Protein AF-A0A4Q9DXD7-F1 (afdb_monomer)

Organism: NCBI:txid2527873

InterPro domains:
  IPR007709 N-formylglutamate amidohydrolase [PF05013] (245-335)

pLDDT: mean 72.07, std 28.6, range [28.61, 98.94]

Foldseek 3Di:
DVLLVVVLVVVVVVVVPDPDDDDDDDDDDDDDDDDDDDDDDDDDDDDDDDDDDDDDDDDDDDDDDDDDDDDDDDDDDDDDDDDDDDDDDDDDDDDDDPPPDDDDDDPDPPPDDDDDDDDDDDDDDDDDDDDDPPPDPPPDDDDDDPSLVSLQVLLCVQLVQCPPPVSQGDPVDPDQKDKDAFQFLEEEEQQFSGWEADPNDTDGGQDSSRSLQVLLCVSARHIYMYTGGYDNHRQAAALDDDRLVVVLVCCVVNVHAEYEYEGEDELPDPAQKEKAQLQVQQADPPLVVLLQVLLVVLVRPRYHYPPPCNSNHSSGSSNCCCPPVVHRYIYIHGYPCQRNSVNPSSSVSSRSRSVSSSSNVVRVVVVVVVVPDPPPPPDDPDDDDDDDDDDDDDDDDDDDD

Sequence (401 aa):
MCSLKRELGQESEAAVGGVMAEPAVRMQSAEPVESIEMTEQGSEPSSGGDTKERKAEPLSRGLSGGSSDEEQRPDGLAPDSADSETEQIAELAEPGDPALEQWEEPADLAEQGIEPAEPGVLMEPAQSAEPVDSIEPPTDPVELTPEQEQLLAWAEALEAPFALNDYNGNMLGRTVYAYQPGSCPILVSCPHTVNHWREERVKEMDEYTGALGLMLKSLTDCHLMYTTKLYDEDPNFVLGGVYKTELAKLAQKHGIRLVIDLHGASSAREFDIDLGTQYGKTLREPAAAILLEQLHNGGLPDVRWNDTFAAAGAGTVTAYTAKHLNIQCVQVEINGKYRSPRTDIGSFAKLIDGLAGAIERIKEEVTLHELHKPRIVRGQRGASACYRRRNTYFRTRRQRG

Mean predicted aligned error: 18.17 Å

Structure (mmCIF, N/CA/C/O backbone):
data_AF-A0A4Q9DXD7-F1
#
_entry.id   AF-A0A4Q9DXD7-F1
#
loop_
_atom_site.group_PDB
_atom_site.id
_atom_site.type_symbol
_atom_site.label_atom_id
_atom_site.label_alt_id
_atom_site.label_comp_id
_atom_site.label_asym_id
_atom_site.label_entity_id
_atom_site.label_seq_id
_atom_site.pdbx_PDB_ins_code
_atom_site.Cartn_x
_atom_site.Cartn_y
_atom_site.Cartn_z
_atom_site.occupancy
_atom_site.B_iso_or_equiv
_atom_site.auth_seq_id
_atom_site.auth_comp_id
_atom_site.auth_asym_id
_atom_site.auth_atom_id
_atom_site.pdbx_PDB_model_num
ATOM 1 N N . MET A 1 1 ? 9.099 10.816 11.062 1.00 47.16 1 MET A N 1
ATOM 2 C CA . MET A 1 1 ? 10.509 10.875 11.542 1.00 47.16 1 MET A CA 1
ATOM 3 C C . MET A 1 1 ? 10.814 10.254 12.917 1.00 47.16 1 MET A C 1
ATOM 5 O O . MET A 1 1 ? 11.809 9.548 13.001 1.00 47.16 1 MET A O 1
ATOM 9 N N . CYS A 1 2 ? 10.079 10.510 14.013 1.00 43.47 2 CYS A N 1
ATOM 10 C CA . CYS A 1 2 ? 10.482 10.001 15.348 1.00 43.47 2 CYS A CA 1
ATOM 11 C C . CYS A 1 2 ? 10.422 8.458 15.458 1.00 43.47 2 CYS A C 1
ATOM 13 O O . CYS A 1 2 ? 11.312 7.852 16.049 1.00 43.47 2 CYS A O 1
ATOM 15 N N . SER A 1 3 ? 9.424 7.824 14.826 1.00 48.66 3 SER A N 1
ATOM 16 C CA . SER A 1 3 ? 9.292 6.357 14.763 1.00 48.66 3 SER A CA 1
ATOM 17 C C . SER A 1 3 ? 10.314 5.711 13.820 1.00 48.66 3 SER A C 1
ATOM 19 O O . SER A 1 3 ? 10.966 4.751 14.213 1.00 48.66 3 SER A O 1
ATOM 21 N N . LEU A 1 4 ? 10.553 6.302 12.640 1.00 54.44 4 LEU A N 1
ATOM 22 C CA . LEU A 1 4 ? 11.626 5.879 11.725 1.00 54.44 4 LEU A CA 1
ATOM 23 C C . LEU A 1 4 ? 13.013 5.932 12.384 1.00 54.44 4 LEU A C 1
ATOM 25 O O . LEU A 1 4 ? 13.795 5.005 12.233 1.00 54.44 4 LEU A O 1
ATOM 29 N N . LYS A 1 5 ? 13.305 6.972 13.179 1.00 53.62 5 LYS A N 1
ATOM 30 C CA . LYS A 1 5 ? 14.574 7.074 13.922 1.00 53.62 5 LYS A CA 1
ATOM 31 C C . LYS A 1 5 ? 14.754 5.970 14.967 1.00 53.62 5 LYS A C 1
ATOM 33 O O . LYS A 1 5 ? 15.888 5.611 15.265 1.00 53.62 5 LYS A O 1
ATOM 38 N N . ARG A 1 6 ? 13.662 5.453 15.545 1.00 57.88 6 ARG A N 1
ATOM 39 C CA . ARG A 1 6 ? 13.720 4.368 16.535 1.00 57.88 6 ARG A CA 1
ATOM 40 C C . ARG A 1 6 ? 14.044 3.027 15.871 1.00 57.88 6 ARG A C 1
ATOM 42 O O . ARG A 1 6 ? 14.935 2.346 16.359 1.00 57.88 6 ARG A O 1
ATOM 49 N N . GLU A 1 7 ? 13.378 2.700 14.766 1.00 64.00 7 GLU A N 1
ATOM 50 C CA . GLU A 1 7 ? 13.611 1.456 14.008 1.00 64.00 7 GLU A CA 1
ATOM 51 C C . GLU A 1 7 ? 14.994 1.435 13.341 1.00 64.00 7 GLU A C 1
ATOM 53 O O . GLU A 1 7 ? 15.768 0.507 13.566 1.00 64.00 7 GLU A O 1
ATOM 58 N N . LEU A 1 8 ? 15.379 2.511 12.637 1.00 55.38 8 LEU A N 1
ATOM 59 C CA . LEU A 1 8 ? 16.722 2.621 12.044 1.00 55.38 8 LEU A CA 1
ATOM 60 C C . LEU A 1 8 ? 17.834 2.535 13.110 1.00 55.38 8 LEU A C 1
ATOM 62 O O . LEU A 1 8 ? 18.906 1.985 12.865 1.00 55.38 8 LEU A O 1
ATOM 66 N N . GLY A 1 9 ? 17.562 3.024 14.326 1.00 47.28 9 GLY A N 1
ATOM 67 C CA . GLY A 1 9 ? 18.461 2.881 15.470 1.00 47.28 9 GLY A CA 1
ATOM 68 C C . GLY A 1 9 ? 18.582 1.440 15.984 1.00 47.28 9 GLY A C 1
ATOM 69 O O . GLY A 1 9 ? 19.687 1.009 16.305 1.00 47.28 9 GLY A O 1
ATOM 70 N N . GLN A 1 10 ? 17.481 0.682 16.036 1.00 51.75 10 GLN A N 1
ATOM 71 C CA . GLN A 1 10 ? 17.462 -0.700 16.536 1.00 51.75 10 GLN A CA 1
ATOM 72 C C . GLN A 1 10 ? 18.125 -1.695 15.571 1.00 51.75 10 GLN A C 1
ATOM 74 O O . GLN A 1 10 ? 18.835 -2.595 16.024 1.00 51.75 10 GLN A O 1
ATOM 79 N N . GLU A 1 11 ? 17.983 -1.511 14.255 1.00 50.72 11 GLU A N 1
ATOM 80 C CA . GLU A 1 11 ? 18.659 -2.373 13.272 1.00 50.72 11 GLU A CA 1
ATOM 81 C C . GLU A 1 11 ? 20.176 -2.121 13.210 1.00 50.72 11 GLU A C 1
ATOM 83 O O . GLU A 1 11 ? 20.952 -3.056 12.998 1.00 50.72 11 GLU A O 1
ATOM 88 N N . SER A 1 12 ? 20.630 -0.893 13.502 1.00 44.00 12 SER A N 1
ATOM 89 C CA . SER A 1 12 ? 22.065 -0.575 13.578 1.00 44.00 12 SER A CA 1
ATOM 90 C C . SER A 1 12 ? 22.791 -1.308 14.718 1.00 44.00 12 SER A C 1
ATOM 92 O O . SER A 1 12 ? 23.965 -1.647 14.579 1.00 44.00 12 SER A O 1
ATOM 94 N N . GLU A 1 13 ? 22.093 -1.629 15.815 1.00 38.62 13 GLU A N 1
ATOM 95 C CA . GLU A 1 13 ? 22.644 -2.448 16.904 1.00 38.62 13 GLU A CA 1
ATOM 96 C C . GLU A 1 13 ? 22.571 -3.951 16.592 1.00 38.62 13 GLU A C 1
ATOM 98 O O . GLU A 1 13 ? 23.478 -4.703 16.960 1.00 38.62 13 GLU A O 1
ATOM 103 N N . ALA A 1 14 ? 21.545 -4.400 15.860 1.00 41.47 14 ALA A N 1
ATOM 104 C CA . ALA A 1 14 ? 21.416 -5.796 15.438 1.00 41.47 14 ALA A CA 1
ATOM 105 C C . ALA A 1 14 ? 22.463 -6.196 14.376 1.00 41.47 14 ALA A C 1
ATOM 107 O O . ALA A 1 14 ? 22.929 -7.337 14.367 1.00 41.47 14 ALA A O 1
ATOM 108 N N . ALA A 1 15 ? 22.900 -5.257 13.529 1.00 37.03 15 ALA A N 1
ATOM 109 C CA . ALA A 1 15 ? 23.874 -5.502 12.462 1.00 37.03 15 ALA A CA 1
ATOM 110 C C . ALA A 1 15 ? 25.344 -5.615 12.933 1.00 37.03 15 ALA A C 1
ATOM 112 O O . ALA A 1 15 ? 26.208 -6.006 12.148 1.00 37.03 15 ALA A O 1
ATOM 113 N N . VAL A 1 16 ? 25.653 -5.329 14.207 1.00 38.25 16 VAL A N 1
ATOM 114 C CA . VAL A 1 16 ? 27.030 -5.385 14.757 1.00 38.25 16 VAL A CA 1
ATOM 115 C C . VAL A 1 16 ? 27.273 -6.637 15.627 1.00 38.25 16 VAL A C 1
ATOM 117 O O . VAL A 1 16 ? 28.400 -6.912 16.039 1.00 38.25 16 VAL A O 1
ATOM 120 N N . GLY A 1 17 ? 26.251 -7.468 15.857 1.00 32.94 17 GLY A N 1
ATOM 121 C CA . GLY A 1 17 ? 26.313 -8.624 16.761 1.00 32.94 17 GLY A CA 1
ATOM 122 C C . GLY A 1 17 ? 25.925 -9.956 16.120 1.00 32.94 17 GLY A C 1
ATOM 123 O O . GLY A 1 17 ? 25.033 -10.627 16.624 1.00 32.94 17 GLY A O 1
ATOM 124 N N . GLY A 1 18 ? 26.572 -10.357 15.021 1.00 29.11 18 GLY A N 1
ATOM 125 C CA . GLY A 1 18 ? 26.197 -11.578 14.293 1.00 29.11 18 GLY A CA 1
ATOM 126 C C . GLY A 1 18 ? 27.345 -12.282 13.574 1.00 29.11 18 GLY A C 1
ATOM 127 O O . GLY A 1 18 ? 27.204 -12.649 12.413 1.00 29.11 18 GLY A O 1
ATOM 128 N N . VAL A 1 19 ? 28.493 -12.473 14.232 1.00 33.47 19 VAL A N 1
ATOM 129 C CA . VAL A 1 19 ? 29.536 -13.377 13.719 1.00 33.47 19 VAL A CA 1
ATOM 130 C C . VAL A 1 19 ? 29.178 -14.816 14.096 1.00 33.47 19 VAL A C 1
ATOM 132 O O . VAL A 1 19 ? 29.188 -15.180 15.268 1.00 33.47 19 VAL A O 1
ATOM 135 N N . MET A 1 20 ? 28.842 -15.593 13.064 1.00 37.09 20 MET A N 1
ATOM 136 C CA . MET A 1 20 ? 28.927 -17.053 12.919 1.00 37.09 20 MET A CA 1
ATOM 137 C C . MET A 1 20 ? 29.364 -17.841 14.169 1.00 37.09 20 MET A C 1
ATOM 139 O O . MET A 1 20 ? 30.548 -17.890 14.504 1.00 37.09 20 MET A O 1
ATOM 143 N N . ALA A 1 21 ? 28.426 -18.565 14.780 1.00 31.75 21 ALA A N 1
ATOM 144 C CA . ALA A 1 21 ? 28.736 -19.734 15.597 1.00 31.75 21 ALA A CA 1
ATOM 145 C C . ALA A 1 21 ? 28.234 -20.984 14.860 1.00 31.75 21 ALA A C 1
ATOM 147 O O . ALA A 1 21 ? 27.031 -21.221 14.763 1.00 31.75 21 ALA A O 1
ATOM 148 N N . GLU A 1 22 ? 29.168 -21.763 14.313 1.00 34.19 22 GLU A N 1
ATOM 149 C CA . GLU A 1 22 ? 28.897 -23.101 13.786 1.00 34.19 22 GLU A CA 1
ATOM 150 C C . GLU A 1 22 ? 28.437 -24.049 14.911 1.00 34.19 22 GLU A C 1
ATOM 152 O O . GLU A 1 22 ? 28.938 -23.961 16.039 1.00 34.19 22 GLU A O 1
ATOM 157 N N . PRO A 1 23 ? 27.524 -25.001 14.646 1.00 35.50 23 PRO A N 1
ATOM 158 C CA . PRO A 1 23 ? 27.158 -25.999 15.636 1.00 35.50 23 PRO A CA 1
ATOM 159 C C . PRO A 1 23 ? 28.229 -27.096 15.713 1.00 35.50 23 PRO A C 1
ATOM 161 O O . PRO A 1 23 ? 28.440 -27.868 14.778 1.00 35.50 23 PRO A O 1
ATOM 164 N N . ALA A 1 24 ? 28.877 -27.197 16.874 1.00 29.75 24 ALA A N 1
ATOM 165 C CA . ALA A 1 24 ? 29.795 -28.275 17.214 1.00 29.75 24 ALA A CA 1
ATOM 166 C C . ALA A 1 24 ? 29.070 -29.636 17.249 1.00 29.75 24 ALA A C 1
ATOM 168 O O . ALA A 1 24 ? 28.271 -29.918 18.146 1.00 29.75 24 ALA A O 1
ATOM 169 N N . VAL A 1 25 ? 29.393 -30.510 16.294 1.00 33.22 25 VAL A N 1
ATOM 170 C CA . VAL A 1 25 ? 29.039 -31.933 16.337 1.00 33.22 25 VAL A CA 1
ATOM 171 C C . VAL A 1 25 ? 30.005 -32.649 17.280 1.00 33.22 25 VAL A C 1
ATOM 173 O O . VAL A 1 25 ? 31.210 -32.730 17.052 1.00 33.22 25 VAL A O 1
ATOM 176 N N . ARG A 1 26 ? 29.453 -33.178 18.371 1.00 30.95 26 ARG A N 1
ATOM 177 C CA . ARG A 1 26 ? 30.149 -33.971 19.386 1.00 30.95 26 ARG A CA 1
ATOM 178 C C . ARG A 1 26 ? 30.385 -35.392 18.864 1.00 30.95 26 ARG A C 1
ATOM 180 O O . ARG A 1 26 ? 29.511 -36.242 18.999 1.00 30.95 26 ARG A O 1
ATOM 187 N N . MET A 1 27 ? 31.561 -35.661 18.298 1.00 31.31 27 MET A N 1
ATOM 188 C CA . MET A 1 27 ? 32.026 -37.030 18.050 1.00 31.31 27 MET A CA 1
ATOM 189 C C . MET A 1 27 ? 32.669 -37.611 19.314 1.00 31.31 27 MET A C 1
ATOM 191 O O . MET A 1 27 ? 33.577 -37.020 19.896 1.00 31.31 27 MET A O 1
ATOM 195 N N . GLN A 1 28 ? 32.169 -38.768 19.749 1.00 35.44 28 GLN A N 1
ATOM 196 C CA . GLN A 1 28 ? 32.816 -39.613 20.747 1.00 35.44 28 GLN A CA 1
ATOM 197 C C . GLN A 1 28 ? 33.809 -40.548 20.048 1.00 35.44 28 GLN A C 1
ATOM 199 O O . GLN A 1 28 ? 33.502 -41.157 19.028 1.00 35.44 28 GLN A O 1
ATOM 204 N N . SER A 1 29 ? 35.003 -40.620 20.624 1.00 32.88 29 SER A N 1
ATOM 205 C CA . SER A 1 29 ? 36.150 -41.437 20.243 1.00 32.88 29 SER A CA 1
ATOM 206 C C . SER A 1 29 ? 35.933 -42.933 20.495 1.00 32.88 29 SER A C 1
ATOM 208 O O . SER A 1 29 ? 35.519 -43.312 21.592 1.00 32.88 29 SER A O 1
ATOM 210 N N . ALA A 1 30 ? 36.342 -43.771 19.541 1.00 33.03 30 ALA A N 1
ATOM 211 C CA . ALA A 1 30 ? 36.734 -45.159 19.774 1.00 33.03 30 ALA A CA 1
ATOM 212 C C . ALA A 1 30 ? 38.019 -45.461 18.978 1.00 33.03 30 ALA A C 1
ATOM 214 O O . ALA A 1 30 ? 38.185 -44.999 17.852 1.00 33.03 30 ALA A O 1
ATOM 215 N N . GLU A 1 31 ? 38.933 -46.164 19.642 1.00 39.12 31 GLU A N 1
ATOM 216 C CA . GLU A 1 31 ? 40.333 -46.441 19.294 1.00 39.12 31 GLU A CA 1
ATOM 217 C C . GLU A 1 31 ? 40.544 -47.486 18.168 1.00 39.12 31 GLU A C 1
ATOM 219 O O . GLU A 1 31 ? 39.576 -48.114 17.732 1.00 39.12 31 GLU A O 1
ATOM 224 N N . PRO A 1 32 ? 41.789 -47.654 17.654 1.00 40.72 32 PRO A N 1
ATOM 225 C CA . PRO A 1 32 ? 42.062 -48.229 16.339 1.00 40.72 32 PRO A CA 1
ATOM 226 C C . PRO A 1 32 ? 42.308 -49.744 16.370 1.00 40.72 32 PRO A C 1
ATOM 228 O O . PRO A 1 32 ? 42.770 -50.296 17.368 1.00 40.72 32 PRO A O 1
ATOM 231 N N . VAL A 1 33 ? 42.074 -50.405 15.231 1.00 35.53 33 VAL A N 1
ATOM 232 C CA . VAL A 1 33 ? 42.529 -51.780 14.968 1.00 35.53 33 VAL A CA 1
ATOM 233 C C . VAL A 1 33 ? 43.240 -51.836 13.615 1.00 35.53 33 VAL A C 1
ATOM 235 O O . VAL A 1 33 ? 42.882 -51.140 12.667 1.00 35.53 33 VAL A O 1
ATOM 238 N N . GLU A 1 34 ? 44.292 -52.642 13.613 1.00 33.09 34 GLU A N 1
ATOM 239 C CA . GLU A 1 34 ? 45.406 -52.768 12.682 1.00 33.09 34 GLU A CA 1
ATOM 240 C C . GLU A 1 34 ? 45.084 -53.142 11.222 1.00 33.09 34 GLU A C 1
ATOM 242 O O . GLU A 1 34 ? 44.157 -53.880 10.897 1.00 33.09 34 GLU A O 1
ATOM 247 N N . SER A 1 35 ? 45.986 -52.634 10.378 1.00 32.81 35 SER A N 1
ATOM 248 C CA . SER A 1 35 ? 46.469 -53.069 9.061 1.00 32.81 35 SER A CA 1
ATOM 249 C C . SER A 1 35 ? 46.159 -54.489 8.573 1.00 32.81 35 SER A C 1
ATOM 251 O O . SER A 1 35 ? 46.534 -55.452 9.235 1.00 32.81 35 SER A O 1
ATOM 253 N N . ILE A 1 36 ? 45.722 -54.591 7.307 1.00 33.00 36 ILE A N 1
ATOM 254 C CA . ILE A 1 36 ? 46.169 -55.623 6.352 1.00 33.00 36 ILE A CA 1
ATOM 255 C C . ILE A 1 36 ? 46.349 -54.978 4.961 1.00 33.00 36 ILE A C 1
ATOM 257 O O . ILE A 1 36 ? 45.449 -54.324 4.439 1.00 33.00 36 ILE A O 1
ATOM 261 N N . GLU A 1 37 ? 47.550 -55.158 4.409 1.00 37.47 37 GLU A N 1
ATOM 262 C CA . GLU A 1 37 ? 48.012 -54.808 3.060 1.00 37.47 37 GLU A CA 1
ATOM 263 C C . GLU A 1 37 ? 47.236 -55.553 1.961 1.00 37.47 37 GLU A C 1
ATOM 265 O O . GLU A 1 37 ? 46.799 -56.671 2.205 1.00 37.47 37 GLU A O 1
ATOM 270 N N . MET A 1 38 ? 47.163 -55.002 0.738 1.00 32.62 38 MET A N 1
ATOM 271 C CA . MET A 1 38 ? 47.407 -55.744 -0.518 1.00 32.62 38 MET A CA 1
ATOM 272 C C . MET A 1 38 ? 47.545 -54.793 -1.725 1.00 32.62 38 MET A C 1
ATOM 274 O O . MET A 1 38 ? 46.570 -54.272 -2.256 1.00 32.62 38 MET A O 1
ATOM 278 N N . THR A 1 39 ? 48.807 -54.646 -2.137 1.00 32.47 39 THR A N 1
ATOM 279 C CA . THR A 1 39 ? 49.376 -54.615 -3.503 1.00 32.47 39 THR A CA 1
ATOM 280 C C . THR A 1 39 ? 48.911 -53.634 -4.585 1.00 32.47 39 THR A C 1
ATOM 282 O O . THR A 1 39 ? 47.782 -53.633 -5.064 1.00 32.47 39 THR A O 1
ATOM 285 N N . GLU A 1 40 ? 49.938 -52.923 -5.051 1.00 36.56 40 GLU A N 1
ATOM 286 C CA . GLU A 1 40 ? 50.091 -52.079 -6.231 1.00 36.56 40 GLU A CA 1
ATOM 287 C C . GLU A 1 40 ? 49.963 -52.821 -7.575 1.00 36.56 40 GLU A C 1
ATOM 289 O O . GLU A 1 40 ? 50.351 -53.982 -7.695 1.00 36.56 40 GLU A O 1
ATOM 294 N N . GLN A 1 41 ? 49.531 -52.076 -8.599 1.00 34.69 41 GLN A N 1
ATOM 295 C CA . GLN A 1 41 ? 49.971 -52.083 -10.011 1.00 34.69 41 GLN A CA 1
ATOM 296 C C . GLN A 1 41 ? 49.186 -50.931 -10.689 1.00 34.69 41 GLN A C 1
ATOM 298 O O . GLN A 1 41 ? 47.965 -50.941 -10.653 1.00 34.69 41 GLN A O 1
ATOM 303 N N . GLY A 1 42 ? 49.726 -49.852 -11.258 1.00 32.56 42 GLY A N 1
ATOM 304 C CA . GLY A 1 42 ? 51.068 -49.548 -11.739 1.00 32.56 42 GLY A CA 1
ATOM 305 C C . GLY A 1 42 ? 51.080 -49.481 -13.270 1.00 32.56 42 GLY A C 1
ATOM 306 O O . GLY A 1 42 ? 51.440 -50.477 -13.880 1.00 32.56 42 GLY A O 1
ATOM 307 N N . SER A 1 43 ? 50.707 -48.336 -13.872 1.00 32.28 43 SER A N 1
ATOM 308 C CA . SER A 1 43 ? 51.221 -47.855 -15.178 1.00 32.28 43 SER A CA 1
ATOM 309 C C . SER A 1 43 ? 50.563 -46.532 -15.621 1.00 32.28 43 SER A C 1
ATOM 311 O O . SER A 1 43 ? 49.372 -46.503 -15.927 1.00 32.28 43 SER A O 1
ATOM 313 N N . GLU A 1 44 ? 51.357 -45.459 -15.686 1.00 35.22 44 GLU A N 1
ATOM 314 C CA . GLU A 1 44 ? 51.091 -44.215 -16.435 1.00 35.22 44 GLU A CA 1
ATOM 315 C C . GLU A 1 44 ? 51.623 -44.321 -17.907 1.00 35.22 44 GLU A C 1
ATOM 317 O O . GLU A 1 44 ? 51.890 -45.435 -18.360 1.00 35.22 44 GLU A O 1
ATOM 322 N N . PRO A 1 45 ? 51.815 -43.232 -18.695 1.00 52.25 45 PRO A N 1
ATOM 323 C CA . PRO A 1 45 ? 50.829 -42.695 -19.637 1.00 52.25 45 PRO A CA 1
ATOM 324 C C . PRO A 1 45 ? 51.384 -42.581 -21.083 1.00 52.25 45 PRO A C 1
ATOM 326 O O . PRO A 1 45 ? 52.583 -42.711 -21.322 1.00 52.25 45 PRO A O 1
ATOM 329 N N . SER A 1 46 ? 50.550 -42.239 -22.074 1.00 33.41 46 SER A N 1
ATOM 330 C CA . SER A 1 46 ? 51.069 -41.715 -23.352 1.00 33.41 46 SER A CA 1
ATOM 331 C C . SER A 1 46 ? 50.115 -40.744 -24.057 1.00 33.41 46 SER A C 1
ATOM 333 O O . SER A 1 46 ? 49.051 -41.128 -24.530 1.00 33.41 46 SER A O 1
ATOM 335 N N . SER A 1 47 ? 50.559 -39.487 -24.126 1.00 34.47 47 SER A N 1
ATOM 336 C CA . SER A 1 47 ? 50.583 -38.585 -25.289 1.00 34.47 47 SER A CA 1
ATOM 337 C C . SER A 1 47 ? 49.470 -38.622 -26.354 1.00 34.47 47 SER A C 1
ATOM 339 O O . SER A 1 47 ? 49.356 -39.583 -27.109 1.00 34.47 47 SER A O 1
ATOM 341 N N . GLY A 1 48 ? 48.909 -37.434 -26.614 1.00 31.08 48 GLY A N 1
ATOM 342 C CA . GLY A 1 48 ? 49.033 -36.822 -27.944 1.00 31.08 48 GLY A CA 1
ATOM 343 C C . GLY A 1 48 ? 47.756 -36.651 -28.773 1.00 31.08 48 GLY A C 1
ATOM 344 O O . GLY A 1 48 ? 47.143 -37.625 -29.187 1.00 31.08 48 GLY A O 1
ATOM 345 N N . GLY A 1 49 ? 47.487 -35.395 -29.148 1.00 31.20 49 GLY A N 1
ATOM 346 C CA . GLY A 1 49 ? 47.209 -35.054 -30.549 1.00 31.20 49 GLY A CA 1
ATOM 347 C C . GLY A 1 49 ? 45.753 -34.883 -30.993 1.00 31.20 49 GLY A C 1
ATOM 348 O O . GLY A 1 49 ? 45.122 -35.822 -31.455 1.00 31.20 49 GLY A O 1
ATOM 349 N N . ASP A 1 50 ? 45.313 -33.626 -30.967 1.00 33.88 50 ASP A N 1
ATOM 350 C CA . ASP A 1 50 ? 44.785 -32.866 -32.109 1.00 33.88 50 ASP A CA 1
ATOM 351 C C . ASP A 1 50 ? 43.620 -33.368 -32.992 1.00 33.88 50 ASP A C 1
ATOM 353 O O . ASP A 1 50 ? 43.723 -34.282 -33.805 1.00 33.88 50 ASP A O 1
ATOM 357 N N . THR A 1 51 ? 42.619 -32.478 -33.035 1.00 34.31 51 THR A N 1
ATOM 358 C CA . THR A 1 51 ? 41.806 -32.055 -34.193 1.00 34.31 51 THR A CA 1
ATOM 359 C C . THR A 1 51 ? 40.771 -33.026 -34.774 1.00 34.31 51 THR A C 1
ATOM 361 O O . THR A 1 51 ? 41.085 -34.037 -35.393 1.00 34.31 51 THR A O 1
ATOM 364 N N . LYS A 1 52 ? 39.501 -32.593 -34.765 1.00 36.72 52 LYS A N 1
ATOM 365 C CA . LYS A 1 52 ? 38.842 -32.078 -35.982 1.00 36.72 52 LYS A CA 1
ATOM 366 C C . LYS A 1 52 ? 37.417 -31.607 -35.703 1.00 36.72 52 LYS A C 1
ATOM 368 O O . LYS A 1 52 ? 36.546 -32.377 -35.309 1.00 36.72 52 LYS A O 1
ATOM 373 N N . GLU A 1 53 ? 37.205 -30.336 -36.020 1.00 36.69 53 GLU A N 1
ATOM 374 C CA . GLU A 1 53 ? 35.914 -29.730 -36.317 1.00 36.69 53 GLU A CA 1
ATOM 375 C C . GLU A 1 53 ? 35.126 -30.581 -37.328 1.00 36.69 53 GLU A C 1
ATOM 377 O O . GLU A 1 53 ? 35.653 -30.998 -38.365 1.00 36.69 53 GLU A O 1
ATOM 382 N N . ARG A 1 54 ? 33.831 -30.776 -37.071 1.00 36.28 54 ARG A N 1
ATOM 383 C CA . ARG A 1 54 ? 32.857 -31.101 -38.115 1.00 36.28 54 ARG A CA 1
ATOM 384 C C . ARG A 1 54 ? 31.717 -30.097 -38.057 1.00 36.28 54 ARG A C 1
ATOM 386 O O . ARG A 1 54 ? 30.953 -30.051 -37.100 1.00 36.28 54 ARG A O 1
ATOM 393 N N . LYS A 1 55 ? 31.653 -29.299 -39.122 1.00 34.62 55 LYS A N 1
ATOM 394 C CA . LYS A 1 55 ? 30.541 -28.431 -39.500 1.00 34.62 55 LYS A CA 1
ATOM 395 C C . LYS A 1 55 ? 29.266 -29.259 -39.670 1.00 34.62 55 LYS A C 1
ATOM 397 O O . LYS A 1 55 ? 29.288 -30.282 -40.352 1.00 34.62 55 LYS A O 1
ATOM 402 N N . ALA A 1 56 ? 28.178 -28.779 -39.081 1.00 35.00 56 ALA A N 1
ATOM 403 C CA . ALA A 1 56 ? 26.822 -29.217 -39.365 1.00 35.00 56 ALA A CA 1
ATOM 404 C C . ALA A 1 56 ? 26.218 -28.297 -40.438 1.00 35.00 56 ALA A C 1
ATOM 406 O O . ALA A 1 56 ? 26.258 -27.076 -40.292 1.00 35.00 56 ALA A O 1
ATOM 407 N N . GLU A 1 57 ? 25.657 -28.884 -41.494 1.00 37.25 57 GLU A N 1
ATOM 408 C CA . GLU A 1 57 ? 24.677 -28.232 -42.368 1.00 37.25 57 GLU A CA 1
ATOM 409 C C . GLU A 1 57 ? 23.318 -28.942 -42.232 1.00 37.25 57 GLU A C 1
ATOM 411 O O . GLU A 1 57 ? 23.289 -30.144 -41.941 1.00 37.25 57 GLU A O 1
ATOM 416 N N . PRO A 1 58 ? 22.193 -28.224 -42.418 1.00 48.91 58 PRO A N 1
ATOM 417 C CA . PRO A 1 58 ? 20.862 -28.724 -42.109 1.00 48.91 58 PRO A CA 1
ATOM 418 C C . PRO A 1 58 ? 20.185 -29.352 -43.336 1.00 48.91 58 PRO A C 1
ATOM 420 O O . PRO A 1 58 ? 20.182 -28.782 -44.428 1.00 48.91 58 PRO A O 1
ATOM 423 N N . LEU A 1 59 ? 19.530 -30.499 -43.142 1.00 36.56 59 LEU A N 1
ATOM 424 C CA . LEU A 1 59 ? 18.593 -31.059 -44.115 1.00 36.56 59 LEU A CA 1
ATOM 425 C C . LEU A 1 59 ? 17.156 -30.727 -43.710 1.00 36.56 59 LEU A C 1
ATOM 427 O O . LEU A 1 59 ? 16.700 -31.020 -42.608 1.00 36.56 59 LEU A O 1
ATOM 431 N N . SER A 1 60 ? 16.473 -30.087 -44.650 1.00 38.28 60 SER A N 1
ATOM 432 C CA . SER A 1 60 ? 15.055 -29.751 -44.658 1.00 38.28 60 SER A CA 1
ATOM 433 C C . SER A 1 60 ? 14.264 -30.761 -45.504 1.00 38.28 60 SER A C 1
ATOM 435 O O . SER A 1 60 ? 14.850 -31.477 -46.318 1.00 38.28 60 SER A O 1
ATOM 437 N N . ARG A 1 61 ? 12.925 -30.696 -45.374 1.00 34.81 61 ARG A N 1
ATOM 438 C CA . ARG A 1 61 ? 11.849 -31.488 -46.028 1.00 34.81 61 ARG A CA 1
ATOM 439 C C . ARG A 1 61 ? 11.571 -32.823 -45.327 1.00 34.81 61 ARG A C 1
ATOM 441 O O . ARG A 1 61 ? 12.486 -33.591 -45.100 1.00 34.81 61 ARG A O 1
ATOM 448 N N . GLY A 1 62 ? 10.343 -33.193 -44.975 1.00 30.77 62 GLY A N 1
ATOM 449 C CA . GLY A 1 62 ? 9.003 -32.717 -45.328 1.00 30.77 62 GLY A CA 1
ATOM 450 C C . GLY A 1 62 ? 8.074 -33.941 -45.422 1.00 30.77 62 GLY A C 1
ATOM 451 O O . GLY A 1 62 ? 8.582 -35.039 -45.629 1.00 30.77 62 GLY A O 1
ATOM 452 N N . LEU A 1 63 ? 6.751 -33.710 -45.376 1.00 33.69 63 LEU A N 1
ATOM 453 C CA . LEU A 1 63 ? 5.644 -34.667 -45.625 1.00 33.69 63 LEU A CA 1
ATOM 454 C C . LEU A 1 63 ? 5.278 -35.582 -44.434 1.00 33.69 63 LEU A C 1
ATOM 456 O O . LEU A 1 63 ? 6.159 -35.997 -43.699 1.00 33.69 63 LEU A O 1
ATOM 460 N N . SER A 1 64 ? 4.047 -36.048 -44.198 1.00 32.31 64 SER A N 1
ATOM 461 C CA . SER A 1 64 ? 2.651 -35.682 -44.522 1.00 32.31 64 SER A CA 1
ATOM 462 C C . SER A 1 64 ? 1.789 -36.879 -44.074 1.00 32.31 64 SER A C 1
ATOM 464 O O . SER A 1 64 ? 2.147 -37.992 -44.448 1.00 32.31 64 SER A O 1
ATOM 466 N N . GLY A 1 65 ? 0.643 -36.655 -43.412 1.00 29.06 65 GLY A N 1
ATOM 467 C CA . GLY A 1 65 ? -0.439 -37.649 -43.208 1.00 29.06 65 GLY A CA 1
ATOM 468 C C . GLY A 1 65 ? -0.096 -38.807 -42.254 1.00 29.06 65 GLY A C 1
ATOM 469 O O . GLY A 1 65 ? 1.053 -39.195 -42.139 1.00 29.06 65 GLY A O 1
ATOM 470 N N . GLY A 1 66 ? -1.004 -39.426 -41.507 1.00 28.61 66 GLY A N 1
ATOM 471 C CA . GLY A 1 66 ? -2.462 -39.401 -41.399 1.00 28.61 66 GLY A CA 1
ATOM 472 C C . GLY A 1 66 ? -2.886 -40.652 -40.594 1.00 28.61 66 GLY A C 1
ATOM 473 O O . GLY A 1 66 ? -2.080 -41.570 -40.491 1.00 28.61 66 GLY A O 1
ATOM 474 N N . SER A 1 67 ? -4.128 -40.654 -40.076 1.00 30.30 67 SER A N 1
ATOM 475 C CA . SER A 1 67 ? -4.945 -41.802 -39.584 1.00 30.30 67 SER A CA 1
ATOM 476 C C . SER A 1 67 ? -4.366 -42.667 -38.443 1.00 30.30 67 SER A C 1
ATOM 478 O O . SER A 1 67 ? -3.289 -43.226 -38.580 1.00 30.30 67 SER A O 1
ATOM 480 N N . SER A 1 68 ? -4.960 -42.675 -37.245 1.00 32.84 68 SER A N 1
ATOM 481 C CA . SER A 1 68 ? -6.161 -43.417 -36.782 1.00 32.84 68 SER A CA 1
ATOM 482 C C . SER A 1 68 ? -5.752 -44.632 -35.936 1.00 32.84 68 SER A C 1
ATOM 484 O O . SER A 1 68 ? -4.630 -45.105 -36.073 1.00 32.84 68 SER A O 1
ATOM 486 N N . ASP A 1 69 ? -6.679 -45.086 -35.085 1.00 34.03 69 ASP A N 1
ATOM 487 C CA . ASP A 1 69 ? -6.649 -46.302 -34.247 1.00 34.03 69 ASP A CA 1
ATOM 488 C C . ASP A 1 69 ? -6.015 -46.030 -32.861 1.00 34.03 69 ASP A C 1
ATOM 490 O O . ASP A 1 69 ? -4.820 -45.794 -32.728 1.00 34.03 69 ASP A O 1
ATOM 494 N N . GLU A 1 70 ? -6.751 -45.844 -31.759 1.00 34.31 70 GLU A N 1
ATOM 495 C CA . GLU A 1 70 ? -7.832 -46.662 -31.182 1.00 34.31 70 GLU A CA 1
ATOM 496 C C . GLU A 1 70 ? -7.416 -48.132 -31.032 1.00 34.31 70 GLU A C 1
ATOM 498 O O . GLU A 1 70 ? -7.651 -48.922 -31.931 1.00 34.31 70 GLU A O 1
ATOM 503 N N . GLU A 1 71 ? -6.778 -48.493 -29.907 1.00 33.56 71 GLU A N 1
ATOM 504 C CA . GLU A 1 71 ? -7.199 -49.634 -29.075 1.00 33.56 71 GLU A CA 1
ATOM 505 C C . GLU A 1 71 ? -6.312 -49.885 -27.835 1.00 33.56 71 GLU A C 1
ATOM 507 O O . GLU A 1 71 ? -5.087 -49.885 -27.881 1.00 33.56 71 GLU A O 1
ATOM 512 N N . GLN A 1 72 ? -7.025 -50.200 -26.748 1.00 33.59 72 GLN A N 1
ATOM 513 C CA . GLN A 1 72 ? -6.711 -51.193 -25.711 1.00 33.59 72 GLN A CA 1
ATOM 514 C C . GLN A 1 72 ? -5.678 -50.889 -24.606 1.00 33.59 72 GLN A C 1
ATOM 516 O O . GLN A 1 72 ? -4.460 -50.929 -24.754 1.00 33.59 72 GLN A O 1
ATOM 521 N N . ARG A 1 73 ? -6.260 -50.723 -23.409 1.00 36.38 73 ARG A N 1
ATOM 522 C CA . ARG A 1 73 ? -5.669 -50.968 -22.085 1.00 36.38 73 ARG A CA 1
ATOM 523 C C . ARG A 1 73 ? -5.257 -52.439 -21.926 1.00 36.38 73 ARG A C 1
ATOM 525 O O . ARG A 1 73 ? -5.879 -53.310 -22.535 1.00 36.38 73 ARG A O 1
ATOM 532 N N . PRO A 1 74 ? -4.392 -52.723 -20.941 1.00 45.25 74 PRO A N 1
ATOM 533 C CA . PRO A 1 74 ? -4.715 -53.813 -20.031 1.00 45.25 74 PRO A CA 1
ATOM 534 C C . PRO A 1 74 ? -4.622 -53.422 -18.553 1.00 45.25 74 PRO A C 1
ATOM 536 O O . PRO A 1 74 ? -3.897 -52.516 -18.143 1.00 45.25 74 PRO A O 1
ATOM 539 N N . ASP A 1 75 ? -5.430 -54.148 -17.791 1.00 33.53 75 ASP A N 1
ATOM 540 C CA . ASP A 1 75 ? -5.635 -54.091 -16.355 1.00 33.53 75 ASP A CA 1
ATOM 541 C C . ASP A 1 75 ? -4.400 -54.437 -15.516 1.00 33.53 75 ASP A C 1
ATOM 543 O O . ASP A 1 75 ? -3.595 -55.293 -15.876 1.00 33.53 75 ASP A O 1
ATOM 547 N N . GLY A 1 76 ? -4.405 -53.875 -14.304 1.00 31.62 76 GLY A N 1
ATOM 548 C CA . GLY A 1 76 ? -4.154 -54.639 -13.085 1.00 31.62 76 GLY A CA 1
ATOM 549 C C . GLY A 1 76 ? -2.705 -54.731 -12.630 1.00 31.62 76 GLY A C 1
ATOM 550 O O . GLY A 1 76 ? -1.914 -55.446 -13.226 1.00 31.62 76 GLY A O 1
ATOM 551 N N . LEU A 1 77 ? -2.409 -54.078 -11.500 1.00 32.88 77 LEU A N 1
ATOM 552 C CA . LEU A 1 77 ? -1.702 -54.647 -10.343 1.00 32.88 77 LEU A CA 1
ATOM 553 C C . LEU A 1 77 ? -1.643 -53.592 -9.216 1.00 32.88 77 LEU A C 1
ATOM 555 O O . LEU A 1 77 ? -0.950 -52.586 -9.310 1.00 32.88 77 LEU A O 1
ATOM 559 N N . ALA A 1 78 ? -2.391 -53.854 -8.149 1.00 33.47 78 ALA A N 1
ATOM 560 C CA . ALA A 1 78 ? -2.118 -53.442 -6.767 1.00 33.47 78 ALA A CA 1
ATOM 561 C C . ALA A 1 78 ? -1.908 -54.768 -5.980 1.00 33.47 78 ALA A C 1
ATOM 563 O O . ALA A 1 78 ? -2.380 -55.791 -6.499 1.00 33.47 78 ALA A O 1
ATOM 564 N N . PRO A 1 79 ? -1.269 -54.833 -4.785 1.00 50.06 79 PRO A N 1
ATOM 565 C CA . PRO A 1 79 ? -1.423 -53.871 -3.684 1.00 50.06 79 PRO A CA 1
ATOM 566 C C . PRO A 1 79 ? -0.184 -53.677 -2.761 1.00 50.06 79 PRO A C 1
ATOM 568 O O . PRO A 1 79 ? 0.921 -54.101 -3.089 1.00 50.06 79 PRO A O 1
ATOM 571 N N . ASP A 1 80 ? -0.464 -53.065 -1.599 1.00 29.45 80 ASP A N 1
ATOM 572 C CA . ASP A 1 80 ? 0.305 -52.922 -0.344 1.00 29.45 80 ASP A CA 1
ATOM 573 C C . ASP A 1 80 ? 1.233 -51.695 -0.242 1.00 29.45 80 ASP A C 1
ATOM 575 O O . ASP A 1 80 ? 2.032 -51.433 -1.129 1.00 29.45 80 ASP A O 1
ATOM 579 N N . SER A 1 81 ? 1.233 -50.877 0.819 1.00 32.66 81 SER A N 1
ATOM 580 C CA . SER A 1 81 ? 0.488 -50.831 2.094 1.00 32.66 81 SER A CA 1
ATOM 581 C C . SER A 1 81 ? 0.928 -49.574 2.878 1.00 32.66 81 SER A C 1
ATOM 583 O O . SER A 1 81 ? 2.096 -49.211 2.750 1.00 32.66 81 SER A O 1
ATOM 585 N N . ALA A 1 82 ? 0.054 -49.050 3.760 1.00 31.41 82 ALA A N 1
ATOM 586 C CA . ALA A 1 82 ? 0.350 -48.217 4.954 1.00 31.41 82 ALA A CA 1
ATOM 587 C C . ALA A 1 82 ? 0.837 -46.758 4.713 1.00 31.41 82 ALA A C 1
ATOM 589 O O . ALA A 1 82 ? 1.724 -46.525 3.906 1.00 31.41 82 ALA A O 1
ATOM 590 N N . ASP A 1 83 ? 0.347 -45.689 5.353 1.00 35.50 83 ASP A N 1
ATOM 591 C CA . ASP A 1 83 ? -0.519 -45.508 6.525 1.00 35.50 83 ASP A CA 1
ATOM 592 C C . ASP A 1 83 ? -1.208 -44.118 6.502 1.00 35.50 83 ASP A C 1
ATOM 594 O O . ASP A 1 83 ? -0.737 -43.165 5.880 1.00 35.50 83 ASP A O 1
ATOM 598 N N . SER A 1 84 ? -2.335 -44.080 7.220 1.00 32.94 84 SER A N 1
ATOM 599 C CA . SER A 1 84 ? -3.165 -42.985 7.771 1.00 32.94 84 SER A CA 1
ATOM 600 C C . SER A 1 84 ? -2.434 -41.669 8.113 1.00 32.94 84 SER A C 1
ATOM 602 O O . SER A 1 84 ? -1.279 -41.708 8.510 1.00 32.94 84 SER A O 1
ATOM 604 N N . GLU A 1 85 ? -2.993 -40.456 8.061 1.00 34.16 85 GLU A N 1
ATOM 605 C CA . GLU A 1 85 ? -4.225 -39.881 8.640 1.00 34.16 85 GLU A CA 1
ATOM 606 C C . GLU A 1 85 ? -4.446 -38.537 7.893 1.00 34.16 85 GLU A C 1
ATOM 608 O O . GLU A 1 85 ? -3.494 -37.790 7.693 1.00 34.16 85 GLU A O 1
ATOM 613 N N . THR A 1 86 ? -5.603 -38.129 7.371 1.00 35.25 86 THR A N 1
ATOM 614 C CA . THR A 1 86 ? -6.703 -37.485 8.106 1.00 35.25 86 THR A CA 1
ATOM 615 C C . THR A 1 86 ? -7.837 -37.218 7.103 1.00 35.25 86 THR A C 1
ATOM 617 O O . THR A 1 86 ? -7.740 -36.334 6.253 1.00 35.25 86 THR A O 1
ATOM 620 N N . GLU A 1 87 ? -8.930 -37.970 7.207 1.00 33.88 87 GLU A N 1
ATOM 621 C CA . GLU A 1 87 ? -10.247 -37.519 6.757 1.00 33.88 87 GLU A CA 1
ATOM 622 C C . GLU A 1 87 ? -10.880 -36.721 7.898 1.00 33.88 87 GLU A C 1
ATOM 624 O O . GLU A 1 87 ? -10.916 -37.208 9.027 1.00 33.88 87 GLU A O 1
ATOM 629 N N . GLN A 1 88 ? -11.385 -35.520 7.605 1.00 32.41 88 GLN A N 1
ATOM 630 C CA . GLN A 1 88 ? -12.715 -35.036 8.005 1.00 32.41 88 GLN A CA 1
ATOM 631 C C . GLN A 1 88 ? -12.826 -33.534 7.714 1.00 32.41 88 GLN A C 1
ATOM 633 O O . GLN A 1 88 ? -12.219 -32.705 8.385 1.00 32.41 88 GLN A O 1
ATOM 638 N N . ILE A 1 89 ? -13.608 -33.210 6.683 1.00 33.41 89 ILE A N 1
ATOM 639 C CA . ILE A 1 89 ? -14.735 -32.257 6.638 1.00 33.41 89 ILE A CA 1
ATOM 640 C C . ILE A 1 89 ? -14.954 -31.961 5.147 1.00 33.41 89 ILE A C 1
ATOM 642 O O . ILE A 1 89 ? -14.393 -31.035 4.569 1.00 33.41 89 ILE A O 1
ATOM 646 N N . ALA A 1 90 ? -15.764 -32.808 4.522 1.00 32.78 90 ALA A N 1
ATOM 647 C CA . ALA A 1 90 ? -16.393 -32.551 3.239 1.00 32.78 90 ALA A CA 1
ATOM 648 C C . ALA A 1 90 ? -17.888 -32.792 3.438 1.00 32.78 90 ALA A C 1
ATOM 650 O O . ALA A 1 90 ? -18.373 -33.892 3.218 1.00 32.78 90 ALA A O 1
ATOM 651 N N . GLU A 1 91 ? -18.603 -31.780 3.924 1.00 37.81 91 GLU A N 1
ATOM 652 C CA . GLU A 1 91 ? -20.059 -31.725 3.816 1.00 37.81 91 GLU A CA 1
ATOM 653 C C . GLU A 1 91 ? -20.523 -30.292 4.086 1.00 37.81 91 GLU A C 1
ATOM 655 O O . GLU A 1 91 ? -20.260 -29.759 5.162 1.00 37.81 91 GLU A O 1
ATOM 660 N N . LEU A 1 92 ? -21.147 -29.689 3.065 1.00 36.69 92 LEU A N 1
ATOM 661 C CA . LEU A 1 92 ? -21.991 -28.479 3.017 1.00 36.69 92 LEU A CA 1
ATOM 662 C C . LEU A 1 92 ? -21.651 -27.614 1.792 1.00 36.69 92 LEU A C 1
ATOM 664 O O . LEU A 1 92 ? -21.126 -26.508 1.895 1.00 36.69 92 LEU A O 1
ATOM 668 N N . ALA A 1 93 ? -22.015 -28.117 0.616 1.00 31.66 93 ALA A N 1
ATOM 669 C CA . ALA A 1 93 ? -22.337 -27.279 -0.531 1.00 31.66 93 ALA A CA 1
ATOM 670 C C . ALA A 1 93 ? -23.518 -27.936 -1.250 1.00 31.66 93 ALA A C 1
ATOM 672 O O . ALA A 1 93 ? -23.344 -28.876 -2.023 1.00 31.66 93 ALA A O 1
ATOM 673 N N . GLU A 1 94 ? -24.735 -27.493 -0.934 1.00 40.53 94 GLU A N 1
ATOM 674 C CA . GLU A 1 94 ? -25.893 -27.828 -1.760 1.00 40.53 94 GLU A CA 1
ATOM 675 C C . GLU A 1 94 ? -25.820 -27.046 -3.084 1.00 40.53 94 GLU A C 1
ATOM 677 O O . GLU A 1 94 ? -25.472 -25.860 -3.064 1.00 40.53 94 GLU A O 1
ATOM 682 N N . PRO A 1 95 ? -26.137 -27.663 -4.235 1.00 39.38 95 PRO A N 1
ATOM 683 C CA . PRO A 1 95 ? -26.158 -26.977 -5.515 1.00 39.38 95 PRO A CA 1
ATOM 684 C C . PRO A 1 95 ? -27.558 -26.417 -5.789 1.00 39.38 95 PRO A C 1
ATOM 686 O O . PRO A 1 95 ? -28.535 -27.163 -5.826 1.00 39.38 95 PRO A O 1
ATOM 689 N N . GLY A 1 96 ? -27.658 -25.116 -6.058 1.00 33.25 96 GLY A N 1
ATOM 690 C CA . GLY A 1 96 ? -28.874 -24.565 -6.650 1.00 33.25 96 GLY A CA 1
ATOM 691 C C . GLY A 1 96 ? -29.056 -23.068 -6.469 1.00 33.25 96 GLY A C 1
ATOM 692 O O . GLY A 1 96 ? -29.719 -22.646 -5.530 1.00 33.25 96 GLY A O 1
ATOM 693 N N . ASP A 1 97 ? -28.566 -22.285 -7.429 1.00 33.53 97 ASP A N 1
ATOM 694 C CA . ASP A 1 97 ? -29.314 -21.112 -7.889 1.00 33.53 97 ASP A CA 1
ATOM 695 C C . ASP A 1 97 ? -29.025 -20.863 -9.386 1.00 33.53 97 ASP A C 1
ATOM 697 O O . ASP A 1 97 ? -27.901 -20.492 -9.741 1.00 33.53 97 ASP A O 1
ATOM 701 N N . PRO A 1 98 ? -29.978 -21.125 -10.301 1.00 42.00 98 PRO A N 1
ATOM 702 C CA . PRO A 1 98 ? -29.843 -20.795 -11.708 1.00 42.00 98 PRO A CA 1
ATOM 703 C C . PRO A 1 98 ? -30.290 -19.344 -11.908 1.00 42.00 98 PRO A C 1
ATOM 705 O O . PRO A 1 98 ? -31.424 -19.068 -12.286 1.00 42.00 98 PRO A O 1
ATOM 708 N N . ALA A 1 99 ? -29.378 -18.409 -11.659 1.00 31.16 99 ALA A N 1
ATOM 709 C CA . ALA A 1 99 ? -29.549 -17.003 -12.019 1.00 31.16 99 ALA A CA 1
ATOM 710 C C . ALA A 1 99 ? -28.303 -16.493 -12.761 1.00 31.16 99 ALA A C 1
ATOM 712 O O . ALA A 1 99 ? -27.691 -15.490 -12.407 1.00 31.16 99 ALA A O 1
ATOM 713 N N . LEU A 1 100 ? -27.913 -17.233 -13.799 1.00 37.84 100 LEU A N 1
ATOM 714 C CA . LEU A 1 100 ? -27.030 -16.773 -14.869 1.00 37.84 100 LEU A CA 1
ATOM 715 C C . LEU A 1 100 ? -27.829 -16.818 -16.170 1.00 37.84 100 LEU A C 1
ATOM 717 O O . LEU A 1 100 ? -27.557 -17.615 -17.061 1.00 37.84 100 LEU A O 1
ATOM 721 N N . GLU A 1 101 ? -28.856 -15.979 -16.254 1.00 36.12 101 GLU A N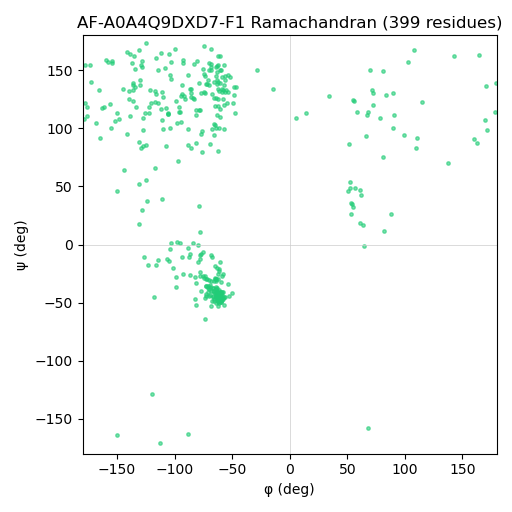 1
ATOM 722 C CA . GLU A 1 101 ? -29.553 -15.723 -17.506 1.00 36.12 101 GLU A CA 1
ATOM 723 C C . GLU A 1 101 ? -29.745 -14.215 -17.680 1.00 36.12 101 GLU A C 1
ATOM 725 O O . GLU A 1 101 ? -30.396 -13.552 -16.878 1.00 36.12 101 GLU A O 1
ATOM 730 N N . GLN A 1 102 ? -29.136 -13.726 -18.763 1.00 32.19 102 GLN A N 1
ATOM 731 C CA . GLN A 1 102 ? -29.493 -12.528 -19.523 1.00 32.19 102 GLN A CA 1
ATOM 732 C C . GLN A 1 102 ? -29.339 -11.184 -18.806 1.00 32.19 102 GLN A C 1
ATOM 734 O O . GLN A 1 102 ? -30.261 -10.660 -18.188 1.00 32.19 102 GLN A O 1
ATOM 739 N N . TRP A 1 103 ? -28.175 -10.563 -19.002 1.00 34.41 103 TRP A N 1
ATOM 740 C CA . TRP A 1 103 ? -28.071 -9.106 -18.973 1.00 34.41 103 TRP A CA 1
ATOM 741 C C . TRP A 1 103 ? -27.910 -8.604 -20.407 1.00 34.41 103 TRP A C 1
ATOM 743 O O . TRP A 1 103 ? -26.913 -8.898 -21.065 1.00 34.41 103 TRP A O 1
ATOM 753 N N . GLU A 1 104 ? -28.939 -7.903 -20.883 1.00 36.50 104 GLU A N 1
ATOM 754 C CA . GLU A 1 104 ? -28.932 -7.141 -22.131 1.00 36.50 104 GLU A CA 1
ATOM 755 C C . GLU A 1 104 ? -28.047 -5.894 -21.977 1.00 36.50 104 GLU A C 1
ATOM 757 O O . GLU A 1 104 ? -28.014 -5.259 -20.918 1.00 36.50 104 GLU A O 1
ATOM 762 N N . GLU A 1 105 ? -27.311 -5.557 -23.037 1.00 37.28 105 GLU A N 1
ATOM 763 C CA . GLU A 1 105 ? -26.491 -4.348 -23.120 1.00 37.28 105 GLU A CA 1
ATOM 764 C C . GLU A 1 105 ? -27.351 -3.085 -22.942 1.00 37.28 105 GLU A C 1
ATOM 766 O O . GLU A 1 105 ? -28.377 -2.951 -23.615 1.00 37.28 105 GLU A O 1
ATOM 771 N N . PRO A 1 106 ? -26.946 -2.098 -22.121 1.00 38.56 106 PRO A N 1
ATOM 772 C CA . PRO A 1 106 ? -27.575 -0.793 -22.178 1.00 38.56 106 PRO A CA 1
ATOM 773 C C . PRO A 1 106 ? -27.062 -0.028 -23.404 1.00 38.56 106 PRO A C 1
ATOM 775 O O . PRO A 1 106 ? -26.007 0.610 -23.385 1.00 38.56 106 PRO A O 1
ATOM 778 N N . ALA A 1 107 ? -27.860 -0.073 -24.468 1.00 37.56 107 ALA A N 1
ATOM 779 C CA . ALA A 1 107 ? -27.935 0.993 -25.453 1.00 37.56 107 ALA A CA 1
ATOM 780 C C . ALA A 1 107 ? -28.506 2.247 -24.771 1.00 37.56 107 ALA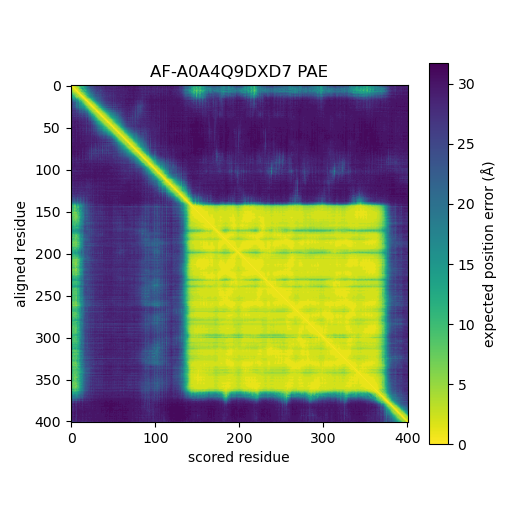 A C 1
ATOM 782 O O . ALA A 1 107 ? -29.696 2.285 -24.491 1.00 37.56 107 ALA A O 1
ATOM 783 N N . ASP A 1 108 ? -27.653 3.218 -24.436 1.00 37.94 108 ASP A N 1
ATOM 784 C CA . ASP A 1 108 ? -27.924 4.662 -24.564 1.00 37.94 108 ASP A CA 1
ATOM 785 C C . ASP A 1 108 ? -26.820 5.486 -23.883 1.00 37.94 108 ASP A C 1
ATOM 787 O O . ASP A 1 108 ? -26.819 5.717 -22.676 1.00 37.94 108 ASP A O 1
ATOM 791 N N . LEU A 1 109 ? -25.877 5.979 -24.688 1.00 37.66 109 LEU A N 1
ATOM 792 C CA . LEU A 1 109 ? -25.052 7.152 -24.362 1.00 37.66 109 LEU A CA 1
ATOM 793 C C . LEU A 1 109 ? -25.094 8.176 -25.508 1.00 37.66 109 LEU A C 1
ATOM 795 O O . LEU A 1 109 ? -24.146 8.925 -25.730 1.00 37.66 109 LEU A O 1
ATOM 799 N N . ALA A 1 110 ? -26.211 8.217 -26.237 1.00 39.34 110 ALA A N 1
ATOM 800 C CA . ALA A 1 110 ? -26.437 9.131 -27.351 1.00 39.34 110 ALA A CA 1
ATOM 801 C C . ALA A 1 110 ? -27.505 10.193 -27.033 1.00 39.34 110 ALA A C 1
ATOM 803 O O . ALA A 1 110 ? -28.278 10.560 -27.904 1.00 39.34 110 ALA A O 1
ATOM 804 N N . GLU A 1 111 ? -27.537 10.729 -25.811 1.00 44.50 111 GLU A N 1
ATOM 805 C CA . GLU A 1 111 ? -28.303 11.944 -25.485 1.00 44.50 111 GLU A CA 1
ATOM 806 C C . GLU A 1 111 ? -27.551 12.806 -24.458 1.00 44.50 111 GLU A C 1
ATOM 808 O O . GLU A 1 111 ? -27.985 13.040 -23.334 1.00 44.50 111 GLU A O 1
ATOM 813 N N . GLN A 1 112 ? -26.382 13.312 -24.846 1.00 41.44 112 GLN A N 1
ATOM 814 C CA . GLN A 1 112 ? -25.856 14.553 -24.279 1.00 41.44 112 GLN A CA 1
ATOM 815 C C . GLN A 1 112 ? -25.515 15.460 -25.453 1.00 41.44 112 GLN A C 1
ATOM 817 O O . GLN A 1 112 ? -24.503 15.270 -26.122 1.00 41.44 112 GLN A O 1
ATOM 822 N N . GLY A 1 113 ? -26.434 16.382 -25.752 1.00 42.16 113 GLY A N 1
ATOM 823 C CA . GLY A 1 113 ? -26.363 17.332 -26.859 1.00 42.16 113 GLY A CA 1
ATOM 824 C C . GLY A 1 113 ? -25.171 18.278 -26.749 1.00 42.16 113 GLY A C 1
ATOM 825 O O . GLY A 1 113 ? -25.314 19.423 -26.332 1.00 42.16 113 GLY A O 1
ATOM 826 N N . ILE A 1 114 ? -24.001 17.787 -27.141 1.00 40.28 114 ILE A N 1
ATOM 827 C CA . ILE A 1 114 ? -22.816 18.590 -27.409 1.00 40.28 114 ILE A CA 1
ATOM 828 C C . ILE A 1 114 ? -22.833 18.873 -28.908 1.00 40.28 114 ILE A C 1
ATOM 830 O O . ILE A 1 114 ? -22.593 17.985 -29.727 1.00 40.28 114 ILE A O 1
ATOM 834 N N . GLU A 1 115 ? -23.185 20.105 -29.266 1.00 40.50 115 GLU A N 1
ATOM 835 C CA . GLU A 1 115 ? -23.110 20.570 -30.648 1.00 40.50 115 GLU A CA 1
ATOM 836 C C . GLU A 1 115 ? -21.652 20.536 -31.147 1.00 40.50 115 GLU A C 1
ATOM 838 O O . GLU A 1 115 ? -20.733 20.879 -30.394 1.00 40.50 115 GLU A O 1
ATOM 843 N N . PRO A 1 116 ? -21.403 20.125 -32.403 1.00 40.00 116 PRO A N 1
ATOM 844 C CA . PRO A 1 116 ? -20.067 20.162 -32.977 1.00 40.00 116 PRO A CA 1
ATOM 845 C C . PRO A 1 116 ? -19.608 21.615 -33.155 1.00 40.00 116 PRO A C 1
ATOM 847 O O . PRO A 1 116 ? -20.316 22.438 -33.732 1.00 40.00 116 PRO A O 1
ATOM 850 N N . ALA A 1 117 ? -18.405 21.922 -32.666 1.00 40.38 117 ALA A N 1
ATOM 851 C CA . ALA A 1 117 ? -17.801 23.243 -32.780 1.00 40.38 117 ALA A CA 1
ATOM 852 C C . ALA A 1 117 ? -17.579 23.648 -34.252 1.00 40.38 117 ALA A C 1
ATOM 854 O O . ALA A 1 117 ? -17.030 22.885 -35.050 1.00 40.38 117 ALA A O 1
ATOM 855 N N . GLU A 1 118 ? -17.995 24.872 -34.579 1.00 47.38 118 GLU A N 1
ATOM 856 C CA . GLU A 1 118 ? -17.817 25.526 -35.878 1.00 47.38 118 GLU A CA 1
ATOM 857 C C . GLU A 1 118 ? -16.334 25.601 -36.300 1.00 47.38 118 GLU A C 1
ATOM 859 O O . GLU A 1 118 ? -15.462 25.882 -35.468 1.00 47.38 118 GLU A O 1
ATOM 864 N N . PRO A 1 119 ? -16.009 25.417 -37.593 1.00 45.53 119 PRO A N 1
ATOM 865 C CA . PRO A 1 119 ? -14.648 25.556 -38.074 1.00 45.53 119 PRO A CA 1
ATOM 866 C C . PRO A 1 119 ? -14.329 27.018 -38.418 1.00 45.53 119 PRO A C 1
ATOM 868 O O . PRO A 1 119 ? -14.968 27.626 -39.273 1.00 45.53 119 PRO A O 1
ATOM 871 N N . GLY A 1 120 ? -13.235 27.531 -37.853 1.00 44.28 120 GLY A N 1
ATOM 872 C CA . GLY A 1 120 ? -12.435 28.572 -38.499 1.00 44.28 120 GLY A CA 1
ATOM 873 C C . GLY A 1 120 ? -12.482 29.960 -37.865 1.00 44.28 120 GLY A C 1
ATOM 874 O O . GLY A 1 120 ? -13.218 30.836 -38.304 1.00 44.28 120 GLY A O 1
ATOM 875 N N . VAL A 1 121 ? -11.537 30.210 -36.957 1.00 41.41 121 VAL A N 1
ATOM 876 C CA . VAL A 1 121 ? -10.913 31.531 -36.816 1.00 41.41 121 VAL A CA 1
ATOM 877 C C . VAL A 1 121 ? -9.403 31.317 -36.878 1.00 41.41 121 VAL A C 1
ATOM 879 O O . VAL A 1 121 ? -8.805 30.735 -35.977 1.00 41.41 121 VAL A O 1
ATOM 882 N N . LEU A 1 122 ? -8.795 31.742 -37.986 1.00 43.91 122 LEU A N 1
ATOM 883 C CA . LEU A 1 122 ? -7.346 31.836 -38.133 1.00 43.91 122 LEU A CA 1
ATOM 884 C C . LEU A 1 122 ? -6.847 32.908 -37.157 1.00 43.91 122 LEU A C 1
ATOM 886 O O . LEU A 1 122 ? -7.042 34.098 -37.398 1.00 43.91 122 LEU A O 1
ATOM 890 N N . MET A 1 123 ? -6.242 32.490 -36.044 1.00 40.91 123 MET A N 1
ATOM 891 C CA . MET A 1 123 ? -5.486 33.401 -35.188 1.00 40.91 123 MET A CA 1
ATOM 892 C C . MET A 1 123 ? -4.149 33.730 -35.855 1.00 40.91 123 MET A C 1
ATOM 894 O O . MET A 1 123 ? -3.438 32.842 -36.329 1.00 40.91 123 MET A O 1
ATOM 898 N N . GLU A 1 124 ? -3.834 35.022 -35.901 1.00 47.09 124 GLU A N 1
ATOM 899 C CA . GLU A 1 124 ? -2.554 35.546 -36.372 1.00 47.09 124 GLU A CA 1
ATOM 900 C C . GLU A 1 124 ? -1.377 35.004 -35.541 1.00 47.09 124 GLU A C 1
ATOM 902 O O . GLU A 1 124 ? -1.546 34.700 -34.354 1.00 47.09 124 GLU A O 1
ATOM 907 N N . PRO A 1 125 ? -0.178 34.864 -36.138 1.00 44.12 125 PRO A N 1
ATOM 908 C CA . PRO A 1 125 ? 0.958 34.265 -35.458 1.00 44.12 125 PRO A CA 1
ATOM 909 C C . PRO A 1 125 ? 1.391 35.115 -34.262 1.00 44.12 125 PRO A C 1
ATOM 911 O O . PRO A 1 125 ? 1.676 36.308 -34.384 1.00 44.12 125 PRO A O 1
ATOM 914 N N . ALA A 1 126 ? 1.460 34.461 -33.103 1.00 42.41 126 ALA A N 1
ATOM 915 C CA . ALA A 1 126 ? 2.014 35.019 -31.883 1.00 42.41 126 ALA A CA 1
ATOM 916 C C . ALA A 1 126 ? 3.448 35.513 -32.126 1.00 42.41 126 ALA A C 1
ATOM 918 O O . ALA A 1 126 ? 4.277 34.823 -32.723 1.00 42.41 126 ALA A O 1
ATOM 919 N N . GLN A 1 127 ? 3.715 36.729 -31.657 1.00 45.59 127 GLN A N 1
ATOM 920 C CA . GLN A 1 127 ? 5.036 37.340 -31.657 1.00 45.59 127 GLN A CA 1
ATOM 921 C C . GLN A 1 127 ? 6.019 36.445 -30.894 1.00 45.59 127 GLN A C 1
ATOM 923 O O . GLN A 1 127 ? 5.691 35.892 -29.845 1.00 45.59 127 GLN A O 1
ATOM 928 N N . SER A 1 128 ? 7.211 36.296 -31.467 1.00 47.41 128 SER A N 1
ATOM 929 C CA . SER A 1 128 ? 8.320 35.484 -30.975 1.00 47.41 128 SER A CA 1
ATOM 930 C C . SER A 1 128 ? 8.584 35.718 -29.488 1.00 47.41 128 SER A C 1
ATOM 932 O O . SER A 1 128 ? 9.021 36.801 -29.098 1.00 47.41 128 SER A O 1
ATOM 934 N N . ALA A 1 129 ? 8.345 34.690 -28.675 1.00 49.03 129 ALA A N 1
ATOM 935 C CA . ALA A 1 129 ? 8.856 34.636 -27.317 1.00 49.03 129 ALA A CA 1
ATOM 936 C C . ALA A 1 129 ? 10.388 34.538 -27.375 1.00 49.03 129 ALA A C 1
ATOM 938 O O . ALA A 1 129 ? 10.936 33.681 -28.071 1.00 49.03 129 ALA A O 1
ATOM 939 N N . GLU A 1 130 ? 11.056 35.449 -26.671 1.00 50.38 130 GLU A N 1
ATOM 940 C CA . GLU A 1 130 ? 12.497 35.419 -26.415 1.00 50.38 130 GLU A CA 1
ATOM 941 C C . GLU A 1 130 ? 12.901 34.045 -25.841 1.00 50.38 130 GLU A C 1
ATOM 943 O O . GLU A 1 130 ? 12.125 33.453 -25.080 1.00 50.38 130 GLU A O 1
ATOM 948 N N . PRO A 1 131 ? 14.086 33.514 -26.191 1.00 51.53 131 PRO A N 1
ATOM 949 C CA . PRO A 1 131 ? 14.535 32.221 -25.698 1.00 51.53 131 PRO A CA 1
ATOM 950 C C . PRO A 1 131 ? 14.638 32.271 -24.172 1.00 51.53 131 PRO A C 1
ATOM 952 O O . PRO A 1 131 ? 15.415 33.039 -23.608 1.00 51.53 131 PRO A O 1
ATOM 955 N N . VAL A 1 132 ? 13.817 31.455 -23.511 1.00 51.09 132 VAL A N 1
ATOM 956 C CA . VAL A 1 132 ? 13.898 31.232 -22.070 1.00 51.09 132 VAL A CA 1
ATOM 957 C C . VAL A 1 132 ? 15.260 30.606 -21.805 1.00 51.09 132 VAL A C 1
ATOM 959 O O . VAL A 1 132 ? 15.582 29.558 -22.371 1.00 51.09 132 VAL A O 1
ATOM 962 N N . ASP A 1 133 ? 16.064 31.302 -21.005 1.00 47.88 133 ASP A N 1
ATOM 963 C CA . ASP A 1 133 ? 17.409 30.892 -20.624 1.00 47.88 133 ASP A CA 1
ATOM 964 C C . ASP A 1 133 ? 17.358 29.442 -20.135 1.00 47.88 133 ASP A C 1
ATOM 966 O O . ASP A 1 133 ? 16.555 29.083 -19.267 1.00 47.88 133 ASP A O 1
ATOM 970 N N . SER A 1 134 ? 18.135 28.586 -20.791 1.00 48.78 134 SER A N 1
ATOM 971 C CA . SER A 1 134 ? 18.147 27.155 -20.523 1.00 48.78 134 SER A CA 1
ATOM 972 C C . SER A 1 134 ? 18.730 26.956 -19.132 1.00 48.78 134 SER A C 1
ATOM 974 O O . SER A 1 134 ? 19.941 27.032 -18.952 1.00 48.78 134 SER A O 1
ATOM 976 N N . ILE A 1 135 ? 17.867 26.755 -18.135 1.00 53.47 135 ILE A N 1
ATOM 977 C CA . ILE A 1 135 ? 18.289 26.373 -16.790 1.00 53.47 135 ILE A CA 1
ATOM 978 C C . ILE A 1 135 ? 18.924 24.991 -16.930 1.00 53.47 135 ILE A C 1
ATOM 980 O O . ILE A 1 135 ? 18.222 23.989 -17.078 1.00 53.47 135 ILE A O 1
ATOM 984 N N . GLU A 1 136 ? 20.254 24.951 -16.959 1.00 48.84 136 GLU A N 1
ATOM 985 C CA . GLU A 1 136 ? 20.995 23.699 -16.905 1.00 48.84 136 GLU A CA 1
ATOM 986 C C . GLU A 1 136 ? 20.575 22.949 -15.629 1.00 48.84 136 GLU A C 1
ATOM 988 O O . GLU A 1 136 ? 20.497 23.560 -14.555 1.00 48.84 136 GLU A O 1
ATOM 993 N N . PRO A 1 137 ? 20.237 21.650 -15.721 1.00 50.22 137 PRO A N 1
ATOM 994 C CA . PRO A 1 137 ? 19.873 20.881 -14.543 1.00 50.22 137 PRO A CA 1
ATOM 995 C C . PRO A 1 137 ? 21.064 20.868 -13.573 1.00 50.22 137 PRO A C 1
ATOM 997 O O . PRO A 1 137 ? 22.201 20.726 -14.027 1.00 50.22 137 PRO A O 1
ATOM 1000 N N . PRO A 1 138 ? 20.836 21.014 -12.256 1.00 52.41 138 PRO A N 1
ATOM 1001 C CA . PRO A 1 138 ? 21.914 20.983 -11.277 1.00 52.41 138 PRO A CA 1
ATOM 1002 C C . PRO A 1 138 ? 22.721 19.686 -11.431 1.00 52.41 138 PRO A C 1
ATOM 1004 O O . PRO A 1 138 ? 22.170 18.587 -11.388 1.00 52.41 138 PRO A O 1
ATOM 1007 N N . THR A 1 139 ? 24.023 19.840 -11.673 1.00 57.72 139 THR A N 1
ATOM 1008 C CA . THR A 1 139 ? 24.961 18.770 -12.054 1.00 57.72 139 THR A CA 1
ATOM 1009 C C . THR A 1 139 ? 25.611 18.060 -10.871 1.00 57.72 139 THR A C 1
ATOM 1011 O O . THR A 1 139 ? 26.372 17.116 -11.081 1.00 57.72 139 THR A O 1
ATOM 1014 N N . ASP A 1 140 ? 25.330 18.491 -9.644 1.00 56.69 140 ASP A N 1
ATOM 1015 C CA . ASP A 1 140 ? 25.917 17.886 -8.454 1.00 56.69 140 ASP A CA 1
ATOM 1016 C C . ASP A 1 140 ? 24.969 16.816 -7.890 1.00 56.69 140 ASP A C 1
ATOM 1018 O O . ASP A 1 140 ? 23.788 17.105 -7.666 1.00 56.69 140 ASP A O 1
ATOM 1022 N N . PRO A 1 141 ? 25.448 15.577 -7.658 1.00 63.94 141 PRO A N 1
ATOM 1023 C CA . PRO A 1 141 ? 24.659 14.575 -6.963 1.00 63.94 141 PRO A CA 1
ATOM 1024 C C . PRO A 1 141 ? 24.277 15.123 -5.589 1.00 63.94 141 PRO A C 1
ATOM 1026 O O . PRO A 1 141 ? 25.139 15.553 -4.824 1.00 63.94 141 PRO A O 1
ATOM 1029 N N . VAL A 1 142 ? 22.977 15.127 -5.290 1.00 74.19 142 VAL A N 1
ATOM 1030 C CA . VAL A 1 142 ? 22.470 15.515 -3.972 1.00 74.19 142 VAL A CA 1
ATOM 1031 C C . VAL A 1 142 ? 23.061 14.546 -2.952 1.00 74.19 142 VAL A C 1
ATOM 1033 O O . VAL A 1 142 ? 22.727 13.362 -2.952 1.00 74.19 142 VAL A O 1
ATOM 1036 N N . GLU A 1 143 ? 23.971 15.038 -2.115 1.00 87.75 143 GLU A N 1
ATOM 1037 C CA . GLU A 1 143 ? 24.562 14.255 -1.033 1.00 87.75 143 GLU A CA 1
ATOM 1038 C C . GLU A 1 143 ? 23.459 13.909 -0.022 1.00 87.75 143 GLU A C 1
ATOM 1040 O O . GLU A 1 143 ? 22.790 14.796 0.517 1.00 87.75 143 GLU A O 1
ATOM 1045 N N . LEU A 1 144 ? 23.216 12.611 0.175 1.00 90.50 144 LEU A N 1
ATOM 1046 C CA . LEU A 1 144 ? 22.199 12.123 1.100 1.00 90.50 144 LEU A CA 1
ATOM 1047 C C . LEU A 1 144 ? 22.668 12.306 2.545 1.00 90.50 144 LEU A C 1
ATOM 1049 O O . LEU A 1 144 ? 23.846 12.148 2.856 1.00 90.50 144 LEU A O 1
ATOM 1053 N N . THR A 1 145 ? 21.742 12.601 3.459 1.00 94.25 145 THR A N 1
ATOM 1054 C CA . THR A 1 145 ? 22.070 12.529 4.890 1.00 94.25 145 THR A CA 1
ATOM 1055 C C . THR A 1 145 ? 22.244 11.067 5.319 1.00 94.25 145 THR A C 1
ATOM 1057 O O . THR A 1 145 ? 21.623 10.185 4.720 1.00 94.25 145 THR A O 1
ATOM 1060 N N . PRO A 1 146 ? 22.987 10.776 6.404 1.00 95.56 146 PRO A N 1
ATOM 1061 C CA . PRO A 1 146 ? 23.118 9.409 6.912 1.00 95.56 146 PRO A CA 1
ATOM 1062 C C . PRO A 1 146 ? 21.771 8.716 7.177 1.00 95.56 146 PRO A C 1
ATOM 1064 O O . PRO A 1 146 ? 21.633 7.512 6.979 1.00 95.56 146 PRO A O 1
ATOM 1067 N N . GLU A 1 147 ? 20.745 9.461 7.599 1.00 94.00 147 GLU A N 1
ATOM 1068 C CA . GLU A 1 147 ? 19.393 8.919 7.772 1.00 94.00 147 GLU A CA 1
ATOM 1069 C C . GLU A 1 147 ? 18.723 8.563 6.439 1.00 94.00 147 GLU A C 1
ATOM 1071 O O . GLU A 1 147 ? 17.993 7.575 6.365 1.00 94.00 147 GLU A O 1
ATOM 1076 N N . GLN A 1 148 ? 18.951 9.357 5.391 1.00 94.94 148 GLN A N 1
ATOM 1077 C CA . GLN A 1 148 ? 18.441 9.072 4.051 1.00 94.94 148 GLN A CA 1
ATOM 1078 C C . GLN A 1 148 ? 19.151 7.867 3.431 1.00 94.94 148 GLN A C 1
ATOM 1080 O O . GLN A 1 148 ? 18.492 7.039 2.809 1.00 94.94 148 GLN A O 1
ATOM 1085 N N . GLU A 1 149 ? 20.459 7.724 3.649 1.00 96.06 149 GLU A N 1
ATOM 1086 C CA . GLU A 1 149 ? 21.224 6.546 3.226 1.00 96.06 149 GLU A CA 1
ATOM 1087 C C . GLU A 1 149 ? 20.710 5.271 3.901 1.00 96.06 149 GLU A C 1
ATOM 1089 O O . GLU A 1 149 ? 20.478 4.265 3.234 1.00 96.06 149 GLU A O 1
ATOM 1094 N N . GLN A 1 150 ? 20.463 5.320 5.214 1.00 96.69 150 GLN A N 1
ATOM 1095 C CA . GLN A 1 150 ? 19.890 4.192 5.952 1.00 96.69 150 GLN A CA 1
ATOM 1096 C C . GLN A 1 150 ? 18.484 3.842 5.459 1.00 96.69 150 GLN A C 1
ATOM 1098 O O . GLN A 1 150 ? 18.171 2.666 5.281 1.00 96.69 150 GLN A O 1
ATOM 1103 N N . LEU A 1 151 ? 17.640 4.848 5.206 1.00 97.06 151 LEU A N 1
ATOM 1104 C CA . LEU A 1 151 ? 16.296 4.627 4.679 1.00 97.06 151 LEU A CA 1
ATOM 1105 C C . LEU A 1 151 ? 16.326 3.997 3.282 1.00 97.06 151 LEU A C 1
ATOM 1107 O O . LEU A 1 151 ? 15.556 3.075 3.014 1.00 97.06 151 LEU A O 1
ATOM 1111 N N . LEU A 1 152 ? 17.213 4.478 2.408 1.00 97.62 152 LEU A N 1
ATOM 1112 C CA . LEU A 1 152 ? 17.409 3.920 1.074 1.00 97.62 152 LEU A CA 1
ATOM 1113 C C . LEU A 1 152 ? 17.867 2.462 1.168 1.00 97.62 152 LEU A C 1
ATOM 1115 O O . LEU A 1 152 ? 17.237 1.594 0.571 1.00 97.62 152 LEU A O 1
ATOM 1119 N N . ALA A 1 153 ? 18.898 2.183 1.969 1.00 98.06 153 ALA A N 1
ATOM 1120 C CA . ALA A 1 153 ? 19.415 0.831 2.160 1.00 98.06 153 ALA A CA 1
ATOM 1121 C C . ALA A 1 153 ? 18.344 -0.125 2.712 1.00 98.06 153 ALA A C 1
ATOM 1123 O O . ALA A 1 153 ? 18.222 -1.255 2.240 1.00 98.06 153 ALA A O 1
ATOM 1124 N N . TRP A 1 154 ? 17.528 0.333 3.668 1.00 98.31 154 TRP A N 1
ATOM 1125 C CA . TRP A 1 154 ? 16.428 -0.458 4.218 1.00 98.31 154 TRP A CA 1
ATOM 1126 C C . TRP A 1 154 ? 15.374 -0.780 3.153 1.00 98.31 154 TRP A C 1
ATOM 1128 O O . TRP A 1 154 ? 14.992 -1.938 2.987 1.00 98.31 154 TRP A O 1
ATOM 1138 N N . ALA A 1 155 ? 14.952 0.220 2.377 1.00 98.38 155 ALA A N 1
ATOM 1139 C CA . ALA A 1 155 ? 13.978 0.027 1.310 1.00 98.38 155 ALA A CA 1
ATOM 1140 C C . ALA A 1 155 ? 14.504 -0.902 0.203 1.00 98.38 155 ALA A C 1
ATOM 1142 O O . ALA A 1 155 ? 13.773 -1.769 -0.268 1.00 98.38 155 ALA A O 1
ATOM 1143 N N . GLU A 1 156 ? 15.773 -0.770 -0.192 1.00 98.19 156 GLU A N 1
ATOM 1144 C CA . GLU A 1 156 ? 16.399 -1.647 -1.187 1.00 98.19 156 GLU A CA 1
ATOM 1145 C C . GLU A 1 156 ? 16.523 -3.092 -0.697 1.00 98.19 156 GLU A C 1
ATOM 1147 O O . GLU A 1 156 ? 16.238 -4.021 -1.455 1.00 98.19 156 GLU A O 1
ATOM 1152 N N . ALA A 1 157 ? 16.891 -3.296 0.570 1.00 98.62 157 ALA A N 1
ATOM 1153 C CA . ALA A 1 157 ? 16.966 -4.627 1.163 1.00 98.62 157 ALA A CA 1
ATOM 1154 C C . ALA A 1 157 ? 15.592 -5.314 1.206 1.00 98.62 157 ALA A C 1
ATOM 1156 O O . ALA A 1 157 ? 15.488 -6.506 0.910 1.00 98.62 157 ALA A O 1
ATOM 1157 N N . LEU A 1 158 ? 14.536 -4.564 1.538 1.00 98.56 158 LEU A N 1
ATOM 1158 C CA . LEU A 1 158 ? 13.165 -5.077 1.566 1.00 98.56 158 LEU A CA 1
ATOM 1159 C C . LEU A 1 158 ? 12.584 -5.308 0.166 1.00 98.56 158 LEU A C 1
ATOM 1161 O O . LEU A 1 158 ? 11.767 -6.212 0.005 1.00 98.56 158 LEU A O 1
ATOM 1165 N N . GLU A 1 159 ? 13.005 -4.533 -0.836 1.00 98.56 159 GLU A N 1
ATOM 1166 C CA . GLU A 1 159 ? 12.546 -4.701 -2.220 1.00 98.56 159 GLU A CA 1
ATOM 1167 C C . GLU A 1 159 ? 13.240 -5.871 -2.936 1.00 98.56 159 GLU A C 1
ATOM 1169 O O . GLU A 1 159 ? 12.664 -6.501 -3.826 1.00 98.56 159 GLU A O 1
ATOM 1174 N N . ALA A 1 160 ? 14.468 -6.211 -2.527 1.00 98.44 160 ALA A N 1
ATOM 1175 C CA . ALA A 1 160 ? 15.305 -7.209 -3.192 1.00 98.44 160 ALA A CA 1
ATOM 1176 C C . ALA A 1 160 ? 14.617 -8.567 -3.471 1.00 98.44 160 ALA A C 1
ATOM 1178 O O . ALA A 1 160 ? 14.799 -9.088 -4.574 1.00 98.44 160 ALA A O 1
ATOM 1179 N N . PRO A 1 161 ? 13.810 -9.158 -2.561 1.00 97.94 161 PRO A N 1
ATOM 1180 C CA . PRO A 1 161 ? 13.105 -10.410 -2.843 1.00 97.94 161 PRO A CA 1
ATOM 1181 C C . PRO A 1 161 ? 12.074 -10.301 -3.973 1.00 97.94 161 PRO A C 1
ATOM 1183 O O . PRO A 1 161 ? 11.840 -11.286 -4.677 1.00 97.94 161 PRO A O 1
ATOM 1186 N N . PHE A 1 162 ? 11.456 -9.130 -4.144 1.00 98.31 162 PHE A N 1
ATOM 1187 C CA . PHE A 1 162 ? 10.467 -8.883 -5.192 1.00 98.31 162 PHE A CA 1
ATOM 1188 C C . PHE A 1 162 ? 11.136 -8.684 -6.546 1.00 98.31 162 PHE A C 1
ATOM 1190 O O . PHE A 1 162 ? 10.677 -9.254 -7.530 1.00 98.31 162 PHE A O 1
ATOM 1197 N N . ALA A 1 163 ? 12.271 -7.980 -6.572 1.00 98.12 163 ALA A N 1
ATOM 1198 C CA . ALA A 1 163 ? 13.049 -7.700 -7.778 1.00 98.12 163 ALA A CA 1
ATOM 1199 C C . ALA A 1 163 ? 13.727 -8.936 -8.410 1.00 98.12 163 ALA A C 1
ATOM 1201 O O . ALA A 1 163 ? 14.250 -8.854 -9.524 1.00 98.12 163 ALA A O 1
ATOM 1202 N N . LEU A 1 164 ? 13.720 -10.094 -7.738 1.00 98.12 164 LEU A N 1
ATOM 1203 C CA . LEU A 1 164 ? 14.265 -11.340 -8.280 1.00 98.12 164 LEU A CA 1
ATOM 1204 C C . LEU A 1 164 ? 13.623 -11.710 -9.624 1.00 98.12 164 LEU A C 1
ATOM 1206 O O . LEU A 1 164 ? 12.423 -11.536 -9.825 1.00 98.12 164 LEU A O 1
ATOM 1210 N N . ASN A 1 165 ? 14.423 -12.305 -10.515 1.00 97.69 165 ASN A N 1
ATOM 1211 C CA . ASN A 1 165 ? 13.978 -12.800 -11.822 1.00 97.69 165 ASN A CA 1
ATOM 1212 C C . ASN A 1 165 ? 13.228 -11.730 -12.638 1.00 97.69 165 ASN A C 1
ATOM 1214 O O . ASN A 1 165 ? 12.129 -11.998 -13.119 1.00 97.69 165 ASN A O 1
ATOM 1218 N N . ASP A 1 166 ? 13.795 -10.525 -12.749 1.00 97.50 166 ASP A N 1
ATOM 1219 C CA . ASP A 1 166 ? 13.190 -9.377 -13.442 1.00 97.50 166 ASP A CA 1
ATOM 1220 C C . ASP A 1 166 ? 11.808 -9.021 -12.879 1.00 97.50 166 ASP A C 1
ATOM 1222 O O . ASP A 1 166 ? 10.826 -8.891 -13.610 1.00 97.50 166 ASP A O 1
ATOM 1226 N N . TYR A 1 167 ? 11.732 -8.924 -11.548 1.00 98.25 167 TYR A N 1
ATOM 1227 C CA . TYR A 1 167 ? 10.494 -8.728 -10.791 1.00 98.25 167 TYR A CA 1
ATOM 1228 C C . TYR A 1 167 ? 9.436 -9.830 -10.944 1.00 98.25 167 TYR A C 1
ATOM 1230 O O . TYR A 1 167 ? 8.276 -9.640 -10.582 1.00 98.25 167 TYR A O 1
ATOM 1238 N N . ASN A 1 168 ? 9.806 -11.022 -11.413 1.00 98.31 168 ASN A N 1
ATOM 1239 C CA . ASN A 1 168 ? 8.933 -12.192 -11.304 1.00 98.31 168 ASN A CA 1
ATOM 1240 C C . ASN A 1 168 ? 8.982 -12.829 -9.901 1.00 98.31 168 ASN A C 1
ATOM 1242 O O . ASN A 1 168 ? 8.289 -13.813 -9.653 1.00 98.31 168 ASN A O 1
ATOM 1246 N N . GLY A 1 169 ? 9.772 -12.284 -8.972 1.00 97.81 169 GLY A N 1
ATOM 1247 C CA . GLY A 1 169 ? 9.885 -12.745 -7.592 1.00 97.81 169 GLY A CA 1
ATOM 1248 C C . GLY A 1 169 ? 10.543 -14.119 -7.462 1.00 97.81 169 GLY A C 1
ATOM 1249 O O . GLY A 1 169 ? 11.293 -14.574 -8.328 1.00 97.81 169 GLY A O 1
ATOM 1250 N N . ASN A 1 170 ? 10.285 -14.814 -6.353 1.00 96.56 170 ASN A N 1
ATOM 1251 C CA . ASN A 1 170 ? 10.889 -16.121 -6.087 1.00 96.56 170 ASN A CA 1
ATOM 1252 C C . ASN A 1 170 ? 10.145 -17.248 -6.825 1.00 96.56 170 ASN A C 1
ATOM 1254 O O . ASN A 1 170 ? 9.271 -17.908 -6.259 1.00 96.56 170 ASN A O 1
ATOM 1258 N N . MET A 1 171 ? 10.538 -17.521 -8.071 1.00 96.06 171 MET A N 1
ATOM 1259 C CA . MET A 1 171 ? 9.914 -18.550 -8.919 1.00 96.06 171 MET A CA 1
ATOM 1260 C C . MET A 1 171 ? 10.007 -19.978 -8.354 1.00 96.06 171 MET A C 1
ATOM 1262 O O . MET A 1 171 ? 9.174 -20.822 -8.681 1.00 96.06 171 MET A O 1
ATOM 1266 N N . LEU A 1 172 ? 10.972 -20.245 -7.467 1.00 94.06 172 LEU A N 1
ATOM 1267 C CA . LEU A 1 172 ? 11.124 -21.531 -6.776 1.00 94.06 172 LEU A CA 1
ATOM 1268 C C . LEU A 1 172 ? 10.292 -21.617 -5.483 1.00 94.06 172 LEU A C 1
ATOM 1270 O O . LEU A 1 172 ? 10.199 -22.680 -4.866 1.00 94.06 172 LEU A O 1
ATOM 1274 N N . GLY A 1 173 ? 9.687 -20.506 -5.055 1.00 91.25 173 GLY A N 1
ATOM 1275 C CA . GLY A 1 173 ? 8.838 -20.434 -3.873 1.00 91.25 173 GLY A CA 1
ATOM 1276 C C . GLY A 1 173 ? 7.589 -21.303 -4.013 1.00 91.25 173 GLY A C 1
ATOM 1277 O O . GLY A 1 173 ? 6.972 -21.378 -5.077 1.00 91.25 173 GLY A O 1
ATOM 1278 N N . ARG A 1 174 ? 7.183 -21.962 -2.922 1.00 90.50 174 ARG A N 1
ATOM 1279 C CA . ARG A 1 174 ? 6.002 -22.846 -2.918 1.00 90.50 174 ARG A CA 1
ATOM 1280 C C . ARG A 1 174 ? 4.679 -22.086 -2.928 1.00 90.50 174 ARG A C 1
ATOM 1282 O O . ARG A 1 174 ? 3.693 -22.608 -3.433 1.00 90.50 174 ARG A O 1
ATOM 1289 N N . THR A 1 175 ? 4.655 -20.877 -2.377 1.00 92.69 175 THR A N 1
ATOM 1290 C CA . THR A 1 175 ? 3.458 -20.035 -2.290 1.00 92.69 175 THR A CA 1
ATOM 1291 C C . THR A 1 175 ? 3.563 -18.854 -3.249 1.00 92.69 175 THR A C 1
ATOM 1293 O O . THR A 1 175 ? 4.663 -18.415 -3.591 1.00 92.69 175 THR A O 1
ATOM 1296 N N . VAL A 1 176 ? 2.408 -18.368 -3.707 1.00 96.06 176 VAL A N 1
ATOM 1297 C CA . VAL A 1 176 ? 2.281 -17.190 -4.591 1.00 96.06 176 VAL A CA 1
ATOM 1298 C C . VAL A 1 176 ? 2.039 -15.898 -3.806 1.00 96.06 176 VAL A C 1
ATOM 1300 O O . VAL A 1 176 ? 2.132 -14.802 -4.349 1.00 96.06 176 VAL A O 1
ATOM 1303 N N . TYR A 1 177 ? 1.764 -16.038 -2.512 1.00 96.50 177 TYR A N 1
ATOM 1304 C CA . TYR A 1 177 ? 1.649 -14.958 -1.549 1.00 96.50 177 TYR A CA 1
ATOM 1305 C C . TYR A 1 177 ? 2.383 -15.318 -0.255 1.00 96.50 177 TYR A C 1
ATOM 1307 O O . TYR A 1 177 ? 2.658 -16.489 0.036 1.00 96.50 177 TYR A O 1
ATOM 1315 N N . ALA A 1 178 ? 2.655 -14.296 0.544 1.00 97.94 178 ALA A N 1
ATOM 1316 C CA . ALA A 1 178 ? 3.118 -14.403 1.913 1.00 97.94 178 ALA A CA 1
ATOM 1317 C C . ALA A 1 178 ? 2.245 -13.543 2.828 1.00 97.94 178 ALA A C 1
ATOM 1319 O O . ALA A 1 178 ? 1.575 -12.603 2.400 1.00 97.94 178 ALA A O 1
ATOM 1320 N N . TYR A 1 179 ? 2.260 -13.903 4.105 1.00 98.62 179 TYR A N 1
ATOM 1321 C CA . TYR A 1 179 ? 1.527 -13.226 5.157 1.00 98.62 179 TYR A CA 1
ATOM 1322 C C . TYR A 1 179 ? 2.442 -13.021 6.360 1.00 98.62 179 TYR A C 1
ATOM 1324 O O . TYR A 1 179 ? 3.138 -13.949 6.777 1.00 98.62 179 TYR A O 1
ATOM 1332 N N . GLN A 1 180 ? 2.400 -11.823 6.935 1.00 98.50 180 GLN A N 1
ATOM 1333 C CA . GLN A 1 180 ? 3.081 -11.491 8.177 1.00 98.50 180 GLN A CA 1
ATOM 1334 C C . GLN A 1 180 ? 2.059 -11.039 9.229 1.00 98.50 180 GLN A C 1
ATOM 1336 O O . GLN A 1 180 ? 1.315 -10.078 8.997 1.00 98.50 180 GLN A O 1
ATOM 1341 N N . PRO A 1 181 ? 1.988 -11.720 10.388 1.00 98.38 181 PRO A N 1
ATOM 1342 C CA . PRO A 1 181 ? 1.018 -11.394 11.421 1.00 98.38 181 PRO A CA 1
ATOM 1343 C C . PRO A 1 181 ? 1.375 -10.101 12.151 1.00 98.38 181 PRO A C 1
ATOM 1345 O O . PRO A 1 181 ? 2.533 -9.884 12.502 1.00 98.38 181 PRO A O 1
ATOM 1348 N N . GLY A 1 182 ? 0.360 -9.280 12.407 1.00 97.75 182 GLY A N 1
ATOM 1349 C CA . GLY A 1 182 ? 0.408 -8.129 13.301 1.00 97.75 182 GLY A CA 1
ATOM 1350 C C . GLY A 1 182 ? -0.455 -8.320 14.546 1.00 97.75 182 GLY A C 1
ATOM 1351 O O . GLY A 1 182 ? -0.972 -9.414 14.803 1.00 97.75 182 GLY A O 1
ATOM 1352 N N . SER A 1 183 ? -0.616 -7.241 15.310 1.00 95.44 183 SER A N 1
ATOM 1353 C CA . SER A 1 183 ? -1.397 -7.217 16.554 1.00 95.44 183 SER A CA 1
ATOM 1354 C C . SER A 1 183 ? -2.643 -6.331 16.503 1.00 95.44 183 SER A C 1
ATOM 1356 O O . SER A 1 183 ? -3.498 -6.435 17.386 1.00 95.44 183 SER A O 1
ATOM 1358 N N . CYS A 1 184 ? -2.779 -5.469 15.492 1.00 94.50 184 CYS A N 1
ATOM 1359 C CA . CYS A 1 184 ? -3.933 -4.583 15.342 1.00 94.50 184 CYS A CA 1
ATOM 1360 C C . CYS A 1 184 ? -4.911 -5.098 14.268 1.00 94.50 184 CYS A C 1
ATOM 1362 O O . CYS A 1 184 ? -4.507 -5.821 13.367 1.00 94.50 184 CYS A O 1
ATOM 1364 N N . PRO A 1 185 ? -6.202 -4.723 14.296 1.00 96.50 185 PRO A N 1
ATOM 1365 C CA . PRO A 1 185 ? -7.210 -5.238 13.361 1.00 96.50 185 PRO A CA 1
ATOM 1366 C C . PRO A 1 185 ? -7.153 -4.569 11.969 1.00 96.50 185 PRO A C 1
ATOM 1368 O O . PRO A 1 185 ? -8.190 -4.365 11.332 1.00 96.50 185 PRO A O 1
ATOM 1371 N N . ILE A 1 186 ? -5.962 -4.192 11.507 1.00 98.44 186 ILE A N 1
ATOM 1372 C CA . ILE A 1 186 ? -5.710 -3.558 10.209 1.00 98.44 186 ILE A CA 1
ATOM 1373 C C . ILE A 1 186 ? -4.816 -4.495 9.399 1.00 98.44 186 ILE A C 1
ATOM 1375 O O . ILE A 1 186 ? -3.811 -4.980 9.916 1.00 98.44 186 ILE A O 1
ATOM 1379 N N . LEU A 1 187 ? -5.177 -4.744 8.142 1.00 98.81 187 LEU A N 1
ATOM 1380 C CA . LEU A 1 187 ? -4.364 -5.497 7.190 1.00 98.81 187 LEU A CA 1
ATOM 1381 C C . LEU A 1 187 ? -3.950 -4.590 6.034 1.00 98.81 187 LEU A C 1
ATOM 1383 O O . LEU A 1 187 ? -4.794 -3.948 5.417 1.00 98.81 187 LEU A O 1
ATOM 1387 N N . VAL A 1 188 ? -2.660 -4.569 5.726 1.00 98.94 188 VAL A N 1
ATOM 1388 C CA . VAL A 1 188 ? -2.116 -3.993 4.497 1.00 98.94 188 VAL A CA 1
ATOM 1389 C C . VAL A 1 188 ? -2.030 -5.102 3.447 1.00 98.94 188 VAL A C 1
ATOM 1391 O O . VAL A 1 188 ? -1.512 -6.184 3.726 1.00 98.94 188 VAL A O 1
ATOM 1394 N N . SER A 1 189 ? -2.588 -4.858 2.266 1.00 98.88 189 SER A N 1
ATOM 1395 C CA . SER A 1 189 ? -2.558 -5.752 1.105 1.00 98.88 189 SER A CA 1
ATOM 1396 C C . SER A 1 189 ? -1.676 -5.127 0.028 1.00 98.88 189 SER A C 1
ATOM 1398 O O . SER A 1 189 ? -1.857 -3.954 -0.280 1.00 98.88 189 SER A O 1
ATOM 1400 N N . CYS A 1 190 ? -0.747 -5.895 -0.542 1.00 98.81 190 CYS A N 1
ATOM 1401 C CA . CYS A 1 190 ? 0.085 -5.481 -1.676 1.00 98.81 190 CYS A CA 1
ATOM 1402 C C . CYS A 1 190 ? 0.012 -6.564 -2.772 1.00 98.81 190 CYS A C 1
ATOM 1404 O O . CYS A 1 190 ? 0.858 -7.463 -2.814 1.00 98.81 190 CYS A O 1
ATOM 1406 N N . PRO A 1 191 ? -1.020 -6.554 -3.630 1.00 98.56 191 PRO A N 1
ATOM 1407 C CA . PRO A 1 191 ? -1.261 -7.639 -4.583 1.00 98.56 191 PRO A CA 1
ATOM 1408 C C . PRO A 1 191 ? -0.353 -7.621 -5.824 1.00 98.56 191 PRO A C 1
ATOM 1410 O O . PRO A 1 191 ? -0.353 -8.600 -6.563 1.00 98.56 191 PRO A O 1
ATOM 1413 N N . HIS A 1 192 ? 0.389 -6.538 -6.080 1.00 98.62 192 HIS A N 1
ATOM 1414 C CA . HIS A 1 192 ? 1.230 -6.373 -7.277 1.00 98.62 192 HIS A CA 1
ATOM 1415 C C . HIS A 1 192 ? 2.701 -6.082 -6.940 1.00 98.62 192 HIS A C 1
ATOM 1417 O O . HIS A 1 192 ? 3.358 -5.300 -7.618 1.00 98.62 192 HIS A O 1
ATOM 1423 N N . THR A 1 193 ? 3.255 -6.695 -5.894 1.00 98.56 193 THR A N 1
ATOM 1424 C CA . THR A 1 193 ? 4.687 -6.515 -5.554 1.00 98.56 193 THR A CA 1
ATOM 1425 C C . THR A 1 193 ? 5.640 -7.059 -6.622 1.00 98.56 193 THR A C 1
ATOM 1427 O O . THR A 1 193 ? 6.814 -6.715 -6.648 1.00 98.56 193 THR A O 1
ATOM 1430 N N . VAL A 1 194 ? 5.137 -7.934 -7.487 1.00 98.56 194 VAL A N 1
ATOM 1431 C CA . VAL A 1 194 ? 5.840 -8.606 -8.581 1.00 98.56 194 VAL A CA 1
ATOM 1432 C C . VAL A 1 194 ? 5.008 -8.465 -9.854 1.00 98.56 194 VAL A C 1
ATOM 1434 O O . VAL A 1 194 ? 3.836 -8.075 -9.807 1.00 98.56 194 VAL A O 1
ATOM 1437 N N . ASN A 1 195 ? 5.603 -8.793 -10.998 1.00 98.44 195 ASN A N 1
ATOM 1438 C CA . ASN A 1 195 ? 4.872 -8.896 -12.255 1.00 98.44 195 ASN A CA 1
ATOM 1439 C C . ASN A 1 195 ? 3.670 -9.836 -12.099 1.00 98.44 195 ASN A C 1
ATOM 1441 O O . ASN A 1 195 ? 3.740 -10.842 -11.387 1.00 98.44 195 ASN A O 1
ATOM 1445 N N . HIS A 1 196 ? 2.580 -9.535 -12.799 1.00 96.81 196 HIS A N 1
ATOM 1446 C CA . HIS A 1 196 ? 1.322 -10.272 -12.672 1.00 96.81 196 HIS A CA 1
ATOM 1447 C C . HIS A 1 196 ? 0.673 -10.543 -14.030 1.00 96.81 196 HIS A C 1
ATOM 1449 O O . HIS A 1 196 ? 0.926 -9.844 -15.013 1.00 96.81 196 HIS A O 1
ATOM 1455 N N . TRP A 1 197 ? -0.159 -11.582 -14.104 1.00 95.25 197 TRP A N 1
ATOM 1456 C CA . TRP A 1 197 ? -0.802 -12.002 -15.346 1.00 95.25 197 TRP A CA 1
ATOM 1457 C C . TRP A 1 197 ? -2.214 -11.427 -15.472 1.00 95.25 197 TRP A C 1
ATOM 1459 O O . TRP A 1 197 ? -3.095 -11.746 -14.679 1.00 95.25 197 TRP A O 1
ATOM 1469 N N . ARG A 1 198 ? -2.463 -10.614 -16.502 1.00 95.88 198 ARG A N 1
ATOM 1470 C CA . ARG A 1 198 ? -3.785 -10.029 -16.777 1.00 95.88 198 ARG A CA 1
ATOM 1471 C C . ARG A 1 198 ? -4.088 -10.127 -18.261 1.00 95.88 198 ARG A C 1
ATOM 1473 O O . ARG A 1 198 ? -3.349 -9.560 -19.054 1.00 95.88 198 ARG A O 1
ATOM 1480 N N . GLU A 1 199 ? -5.202 -10.761 -18.627 1.00 92.62 199 GLU A N 1
ATOM 1481 C CA . GLU A 1 199 ? -5.657 -10.850 -20.029 1.00 92.62 199 GLU A CA 1
ATOM 1482 C C . GLU A 1 199 ? -4.557 -11.372 -20.975 1.00 92.62 199 GLU A C 1
ATOM 1484 O O . GLU A 1 199 ? -4.200 -10.713 -21.949 1.00 92.62 199 GLU A O 1
ATOM 1489 N N . GLU A 1 200 ? -3.979 -12.533 -20.656 1.00 91.69 200 GLU A N 1
ATOM 1490 C CA . GLU A 1 200 ? -2.969 -13.210 -21.493 1.00 91.69 200 GLU A CA 1
ATOM 1491 C C . GLU A 1 200 ? -1.644 -12.446 -21.691 1.00 91.69 200 GLU A C 1
ATOM 1493 O O . GLU A 1 200 ? -0.847 -12.777 -22.572 1.00 91.69 200 GLU A O 1
ATOM 1498 N N . ARG A 1 201 ? -1.370 -11.438 -20.858 1.00 95.62 201 ARG A N 1
ATOM 1499 C CA . ARG A 1 201 ? -0.106 -10.692 -20.865 1.00 95.62 201 ARG A CA 1
ATOM 1500 C C . ARG A 1 201 ? 0.436 -10.489 -19.459 1.00 95.62 201 ARG A C 1
ATOM 1502 O O . ARG A 1 201 ? -0.320 -10.350 -18.496 1.00 95.62 201 ARG A O 1
ATOM 1509 N N . VAL A 1 202 ? 1.763 -10.395 -19.373 1.00 96.31 202 VAL A N 1
ATOM 1510 C CA . VAL A 1 202 ? 2.437 -9.924 -18.163 1.00 96.31 202 VAL A CA 1
ATOM 1511 C C . VAL A 1 202 ? 2.225 -8.416 -18.063 1.00 96.31 202 VAL A C 1
ATOM 1513 O O . VAL A 1 202 ? 2.427 -7.679 -19.031 1.00 96.31 202 VAL A O 1
ATOM 1516 N N . LYS A 1 203 ? 1.800 -7.967 -16.889 1.00 97.06 203 LYS A N 1
ATOM 1517 C CA . LYS A 1 203 ? 1.774 -6.573 -16.466 1.00 97.06 203 LYS A CA 1
ATOM 1518 C C . LYS A 1 203 ? 2.922 -6.327 -15.496 1.00 97.06 203 LYS A C 1
ATOM 1520 O O . LYS A 1 203 ? 3.277 -7.213 -14.718 1.00 97.06 203 LYS A O 1
ATOM 1525 N N . GLU A 1 204 ? 3.476 -5.123 -15.571 1.00 97.00 204 GLU A N 1
ATOM 1526 C CA . GLU A 1 204 ? 4.522 -4.672 -14.658 1.00 97.00 204 GLU A CA 1
ATOM 1527 C C . GLU A 1 204 ? 3.995 -4.612 -13.225 1.00 97.00 204 GLU A C 1
ATOM 1529 O O . GLU A 1 204 ? 2.810 -4.371 -12.984 1.00 97.00 204 GLU A O 1
ATOM 1534 N N . MET A 1 205 ? 4.900 -4.870 -12.291 1.00 97.62 205 MET A N 1
ATOM 1535 C CA . MET A 1 205 ? 4.682 -4.711 -10.863 1.00 97.62 205 MET A CA 1
ATOM 1536 C C . MET A 1 205 ? 4.382 -3.257 -10.475 1.00 97.62 205 MET A C 1
ATOM 1538 O O . MET A 1 205 ? 4.741 -2.301 -11.165 1.00 97.62 205 MET A O 1
ATOM 1542 N N . ASP A 1 206 ? 3.817 -3.096 -9.287 1.00 98.19 206 ASP A N 1
ATOM 1543 C CA . ASP A 1 206 ? 3.718 -1.811 -8.616 1.00 98.19 206 ASP A CA 1
ATOM 1544 C C . ASP A 1 206 ? 4.999 -1.619 -7.780 1.00 98.19 206 ASP A C 1
ATOM 1546 O O . ASP A 1 206 ? 5.040 -1.982 -6.600 1.00 98.19 206 ASP A O 1
ATOM 1550 N N . GLU A 1 207 ? 6.063 -1.095 -8.407 1.00 96.81 207 GLU A N 1
ATOM 1551 C CA . GLU A 1 207 ? 7.411 -0.973 -7.811 1.00 96.81 207 GLU A CA 1
ATOM 1552 C C . GLU A 1 207 ? 7.364 -0.389 -6.383 1.00 96.81 207 GLU A C 1
ATOM 1554 O O . GLU A 1 207 ? 6.651 0.593 -6.125 1.00 96.81 207 GLU A O 1
ATOM 1559 N N . TYR A 1 208 ? 8.124 -0.994 -5.460 1.00 98.50 208 TYR A N 1
ATOM 1560 C CA . TYR A 1 208 ? 8.238 -0.626 -4.044 1.00 98.50 208 TYR A CA 1
ATOM 1561 C C . TYR A 1 208 ? 6.980 -0.773 -3.179 1.00 98.50 208 TYR A C 1
ATOM 1563 O O . TYR A 1 208 ? 7.055 -0.551 -1.968 1.00 98.50 208 TYR A O 1
ATOM 1571 N N . THR A 1 209 ? 5.828 -1.199 -3.708 1.00 98.69 209 THR A N 1
ATOM 1572 C CA . THR A 1 209 ? 4.648 -1.467 -2.855 1.00 98.69 209 THR A CA 1
ATOM 1573 C C . THR A 1 209 ? 4.888 -2.613 -1.868 1.00 98.69 209 THR A C 1
ATOM 1575 O O . THR A 1 209 ? 4.357 -2.592 -0.755 1.00 98.69 209 THR A O 1
ATOM 1578 N N . GLY A 1 210 ? 5.733 -3.583 -2.232 1.00 98.56 210 GLY A N 1
ATOM 1579 C CA . GLY A 1 210 ? 6.148 -4.676 -1.355 1.00 98.56 210 GLY A CA 1
ATOM 1580 C C . GLY A 1 210 ? 7.029 -4.197 -0.208 1.00 98.56 210 GLY A C 1
ATOM 1581 O O . GLY A 1 210 ? 6.691 -4.430 0.956 1.00 98.56 210 GLY A O 1
ATOM 1582 N N . ALA A 1 211 ? 8.111 -3.474 -0.518 1.00 98.75 211 ALA A N 1
ATOM 1583 C CA . ALA A 1 211 ? 8.952 -2.843 0.495 1.00 98.75 211 ALA A CA 1
ATOM 1584 C C . ALA A 1 211 ? 8.151 -1.902 1.409 1.00 98.75 211 ALA A C 1
ATOM 1586 O O . ALA A 1 211 ? 8.258 -2.004 2.628 1.00 98.75 211 ALA A O 1
ATOM 1587 N N . LEU A 1 212 ? 7.279 -1.055 0.851 1.00 98.62 212 LEU A N 1
ATOM 1588 C CA . LEU A 1 212 ? 6.399 -0.181 1.634 1.00 98.62 212 LEU A CA 1
ATOM 1589 C C . LEU A 1 212 ? 5.507 -0.972 2.593 1.00 98.62 212 LEU A C 1
ATOM 1591 O O . LEU A 1 212 ? 5.422 -0.625 3.769 1.00 98.62 212 LEU A O 1
ATOM 1595 N N . GLY A 1 213 ? 4.879 -2.054 2.128 1.00 98.81 213 GLY A N 1
ATOM 1596 C CA . GLY A 1 213 ? 4.078 -2.929 2.981 1.00 98.81 213 GLY A CA 1
ATOM 1597 C C . GLY A 1 213 ? 4.883 -3.500 4.154 1.00 98.81 213 GLY A C 1
ATOM 1598 O O . GLY A 1 213 ? 4.423 -3.454 5.297 1.00 98.81 213 GLY A O 1
ATOM 1599 N N . LEU A 1 214 ? 6.104 -3.978 3.891 1.00 98.88 214 LEU A N 1
ATOM 1600 C CA . LEU A 1 214 ? 7.025 -4.492 4.914 1.00 98.88 214 LEU A CA 1
ATOM 1601 C C . LEU A 1 214 ? 7.447 -3.410 5.918 1.00 98.88 214 LEU A C 1
ATOM 1603 O O . LEU A 1 214 ? 7.458 -3.659 7.121 1.00 98.88 214 LEU A O 1
ATOM 1607 N N . MET A 1 215 ? 7.728 -2.192 5.457 1.00 98.75 215 MET A N 1
ATOM 1608 C CA . MET A 1 215 ? 8.081 -1.075 6.337 1.00 98.75 215 MET A CA 1
ATOM 1609 C C . MET A 1 215 ? 6.902 -0.663 7.220 1.00 98.75 215 MET A C 1
ATOM 1611 O O . MET A 1 215 ? 7.067 -0.490 8.426 1.00 98.75 215 MET A O 1
ATOM 1615 N N . LEU A 1 216 ? 5.694 -0.547 6.656 1.00 98.75 216 LEU A N 1
ATOM 1616 C CA . LEU A 1 216 ? 4.482 -0.233 7.421 1.00 98.75 216 LEU A CA 1
ATOM 1617 C C . LEU A 1 216 ? 4.189 -1.310 8.465 1.00 98.75 216 LEU A C 1
ATOM 1619 O O . LEU A 1 216 ? 3.830 -0.984 9.598 1.00 98.75 216 LEU A O 1
ATOM 1623 N N . LYS A 1 217 ? 4.403 -2.583 8.114 1.00 98.56 217 LYS A N 1
ATOM 1624 C CA . LYS A 1 217 ? 4.328 -3.703 9.051 1.00 98.56 217 LYS A CA 1
ATOM 1625 C C . LYS A 1 217 ? 5.281 -3.514 10.228 1.00 98.56 217 LYS A C 1
ATOM 1627 O O . LYS A 1 217 ? 4.829 -3.621 11.366 1.00 98.56 217 LYS A O 1
ATOM 1632 N N . SER A 1 218 ? 6.559 -3.236 9.975 1.00 98.44 218 SER A N 1
ATOM 1633 C CA . SER A 1 218 ? 7.547 -3.027 11.041 1.00 98.44 218 SER A CA 1
ATOM 1634 C C . SER A 1 218 ? 7.197 -1.820 11.911 1.00 98.44 218 SER A C 1
ATOM 1636 O O . SER A 1 218 ? 7.214 -1.909 13.132 1.00 98.44 218 SER A O 1
ATOM 1638 N N . LEU A 1 219 ? 6.784 -0.712 11.292 1.00 98.00 219 LEU A N 1
ATOM 1639 C CA . LEU A 1 219 ? 6.527 0.548 11.992 1.00 98.00 219 LEU A CA 1
ATOM 1640 C C . LEU A 1 219 ? 5.244 0.553 12.831 1.00 98.00 219 LEU A C 1
ATOM 1642 O O . LEU A 1 219 ? 5.158 1.333 13.779 1.00 98.00 219 LEU A O 1
ATOM 1646 N N . THR A 1 220 ? 4.241 -0.252 12.467 1.00 98.00 220 THR A N 1
ATOM 1647 C CA . THR A 1 220 ? 2.883 -0.139 13.042 1.00 98.00 220 THR A CA 1
ATOM 1648 C C . THR A 1 220 ? 2.323 -1.432 13.630 1.00 98.00 220 THR A C 1
ATOM 1650 O O . THR A 1 220 ? 1.291 -1.444 14.317 1.00 98.00 220 THR A O 1
ATOM 1653 N N . ASP A 1 221 ? 3.008 -2.541 13.355 1.00 97.88 221 ASP A N 1
ATOM 1654 C CA . ASP A 1 221 ? 2.588 -3.894 13.687 1.00 97.88 221 ASP A CA 1
ATOM 1655 C C . ASP A 1 221 ? 1.182 -4.253 13.160 1.00 97.88 221 ASP A C 1
ATOM 1657 O O . ASP A 1 221 ? 0.416 -4.989 13.792 1.00 97.88 221 ASP A O 1
ATOM 1661 N N . CYS A 1 222 ? 0.820 -3.725 11.985 1.00 98.50 222 CYS A N 1
ATOM 1662 C CA . CYS A 1 222 ? -0.363 -4.154 11.240 1.00 98.50 222 CYS A CA 1
ATOM 1663 C C . CYS A 1 222 ? -0.205 -5.581 10.702 1.00 98.50 222 CYS A C 1
ATOM 1665 O O . CYS A 1 222 ? 0.875 -6.154 10.719 1.00 98.50 222 CYS A O 1
ATOM 1667 N N . HIS A 1 223 ? -1.272 -6.203 10.217 1.00 98.81 223 HIS A N 1
ATOM 1668 C CA . HIS A 1 223 ? -1.126 -7.402 9.391 1.00 98.81 223 HIS A CA 1
ATOM 1669 C C . HIS A 1 223 ? -0.656 -7.004 7.993 1.00 98.81 223 HIS A C 1
ATOM 1671 O O . HIS A 1 223 ? -0.984 -5.918 7.521 1.00 98.81 223 HIS A O 1
ATOM 1677 N N . LEU A 1 224 ? 0.078 -7.885 7.318 1.00 98.94 224 LEU A N 1
ATOM 1678 C CA . LEU A 1 224 ? 0.535 -7.651 5.952 1.00 98.94 224 LEU A CA 1
ATOM 1679 C C . LEU A 1 224 ? 0.347 -8.911 5.107 1.00 98.94 224 LEU A C 1
ATOM 1681 O O . LEU A 1 224 ? 0.743 -9.999 5.525 1.00 98.94 224 LEU A O 1
ATOM 1685 N N . MET A 1 225 ? -0.212 -8.756 3.912 1.00 98.81 225 MET A N 1
ATOM 1686 C CA . MET A 1 225 ? -0.291 -9.792 2.887 1.00 98.81 225 MET A CA 1
ATOM 1687 C C . MET A 1 225 ? 0.218 -9.238 1.554 1.00 98.81 225 MET A C 1
ATOM 1689 O O . MET A 1 225 ? -0.100 -8.107 1.201 1.00 98.81 225 MET A O 1
ATOM 1693 N N . TYR A 1 226 ? 1.014 -10.022 0.827 1.00 98.81 226 TYR A N 1
ATOM 1694 C CA . TYR A 1 226 ? 1.602 -9.601 -0.446 1.00 98.81 226 TYR A CA 1
ATOM 1695 C C . TYR A 1 226 ? 1.916 -10.783 -1.365 1.00 98.81 226 TYR A C 1
ATOM 1697 O O . TYR A 1 226 ? 2.075 -11.913 -0.898 1.00 98.81 226 TYR A O 1
ATOM 1705 N N . THR A 1 227 ? 2.027 -10.533 -2.669 1.00 98.44 227 THR A N 1
ATOM 1706 C CA . THR A 1 227 ? 2.455 -11.532 -3.663 1.00 98.44 227 THR A CA 1
ATOM 1707 C C . THR A 1 227 ? 3.959 -11.815 -3.597 1.00 98.44 227 THR A C 1
ATOM 1709 O O . THR A 1 227 ? 4.758 -10.945 -3.271 1.00 98.44 227 THR A O 1
ATOM 1712 N N . THR A 1 228 ? 4.389 -13.041 -3.884 1.00 97.94 228 THR A N 1
ATOM 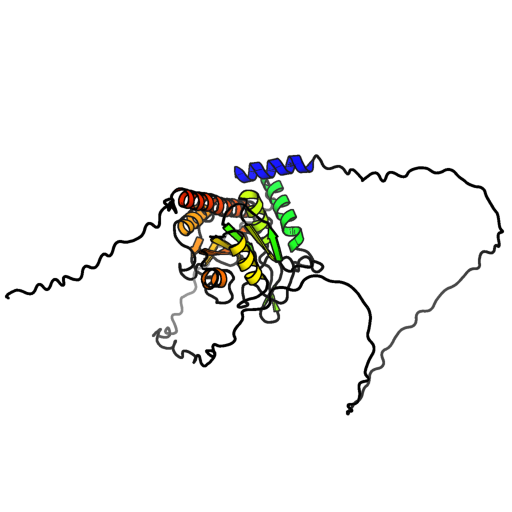1713 C CA . THR A 1 228 ? 5.810 -13.445 -3.758 1.00 97.94 228 THR A CA 1
ATOM 1714 C C . THR A 1 228 ? 6.466 -13.827 -5.075 1.00 97.94 228 THR A C 1
ATOM 1716 O O . THR A 1 228 ? 7.695 -13.911 -5.140 1.00 97.94 228 THR A O 1
ATOM 1719 N N . LYS A 1 229 ? 5.666 -14.105 -6.104 1.00 97.69 229 LYS A N 1
ATOM 1720 C CA . LYS A 1 229 ? 6.134 -14.477 -7.438 1.00 97.69 229 LYS A CA 1
ATOM 1721 C C . LYS A 1 229 ? 5.053 -14.251 -8.488 1.00 97.69 229 LYS A C 1
ATOM 1723 O O . LYS A 1 229 ? 3.870 -14.249 -8.145 1.00 97.69 229 LYS A O 1
ATOM 1728 N N . LEU A 1 230 ? 5.474 -14.130 -9.744 1.00 97.31 230 LEU A N 1
ATOM 1729 C CA . LEU A 1 230 ? 4.578 -14.144 -10.892 1.00 97.31 230 LEU A CA 1
ATOM 1730 C C . LEU A 1 230 ? 3.711 -15.405 -10.842 1.00 97.31 230 LEU A C 1
ATOM 1732 O O . LEU A 1 230 ? 4.202 -16.524 -10.647 1.00 97.31 230 LEU A O 1
ATOM 1736 N N . TYR A 1 231 ? 2.415 -15.202 -11.023 1.00 95.06 231 TYR A N 1
ATOM 1737 C CA . TYR A 1 231 ? 1.415 -16.252 -11.018 1.00 95.06 231 TYR A CA 1
ATOM 1738 C C . TYR A 1 231 ? 0.389 -16.012 -12.131 1.00 95.06 231 TYR A C 1
ATOM 1740 O O . TYR A 1 231 ? 0.339 -14.926 -12.707 1.00 95.06 231 TYR A O 1
ATOM 1748 N N . ASP A 1 232 ? -0.389 -17.039 -12.468 1.00 92.69 232 ASP A N 1
ATOM 1749 C CA . ASP A 1 232 ? -1.323 -17.052 -13.602 1.00 92.69 232 ASP A CA 1
ATOM 1750 C C . ASP A 1 232 ? -2.635 -16.290 -13.341 1.00 92.69 232 ASP A C 1
ATOM 1752 O O . ASP A 1 232 ? -3.558 -16.336 -14.157 1.00 92.69 232 ASP A O 1
ATOM 1756 N N . GLU A 1 233 ? -2.698 -15.533 -12.244 1.00 93.19 233 GLU A N 1
ATOM 1757 C CA . GLU A 1 233 ? -3.787 -14.621 -11.925 1.00 93.19 233 GLU A CA 1
ATOM 1758 C C . GLU A 1 233 ? -3.261 -13.230 -11.566 1.00 93.19 233 GLU A C 1
ATOM 1760 O O . GLU A 1 233 ? -2.155 -13.051 -11.052 1.00 93.19 233 GLU A O 1
ATOM 1765 N N . ASP A 1 234 ? -4.122 -12.246 -11.779 1.00 97.50 234 ASP A N 1
ATOM 1766 C CA . ASP A 1 234 ? -3.994 -10.921 -11.203 1.00 97.50 234 ASP A CA 1
ATOM 1767 C C . ASP A 1 234 ? -5.023 -10.780 -10.073 1.00 97.50 234 ASP A C 1
ATOM 1769 O O . ASP A 1 234 ? -6.233 -10.750 -10.356 1.00 97.50 234 ASP A O 1
ATOM 1773 N N . PRO A 1 235 ? -4.573 -10.662 -8.807 1.00 97.00 235 PRO A N 1
ATOM 1774 C CA . PRO A 1 235 ? -5.461 -10.588 -7.649 1.00 97.00 235 PRO A CA 1
ATOM 1775 C C . PRO A 1 235 ? -6.475 -9.440 -7.679 1.00 97.00 235 PRO A C 1
ATOM 1777 O O . PRO A 1 235 ? -7.522 -9.544 -7.035 1.00 97.00 235 PRO A O 1
ATOM 1780 N N . ASN A 1 236 ? -6.174 -8.354 -8.395 1.00 97.81 236 ASN A N 1
ATOM 1781 C CA . ASN A 1 236 ? -7.009 -7.163 -8.499 1.00 97.81 236 ASN A CA 1
ATOM 1782 C C . ASN A 1 236 ? -7.871 -7.136 -9.778 1.00 97.81 236 ASN A C 1
ATOM 1784 O O . ASN A 1 236 ? -8.606 -6.174 -10.010 1.00 97.81 236 ASN A O 1
ATOM 1788 N N . PHE A 1 237 ? -7.812 -8.186 -10.605 1.00 97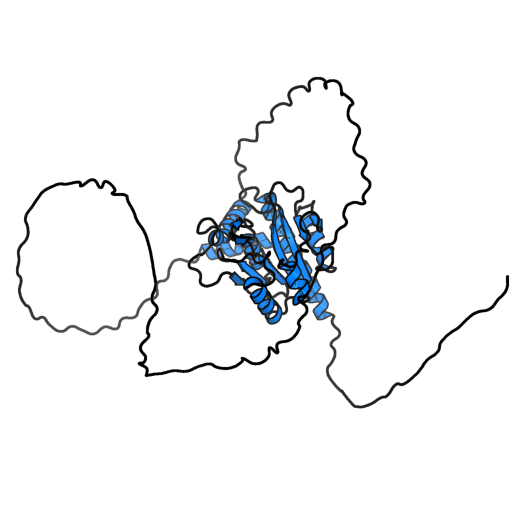.50 237 PHE A N 1
ATOM 1789 C CA . PHE A 1 237 ? -8.577 -8.298 -11.849 1.00 97.50 237 PHE A CA 1
ATOM 1790 C C . PHE A 1 237 ? -9.556 -9.477 -11.861 1.00 97.50 237 PHE A C 1
ATOM 1792 O O . PHE A 1 237 ? -10.708 -9.315 -12.271 1.00 97.50 237 PHE A O 1
ATOM 1799 N N . VAL A 1 238 ? -9.133 -10.666 -11.420 1.00 96.69 238 VAL A N 1
ATOM 1800 C CA . VAL A 1 238 ? -10.012 -11.851 -11.406 1.00 96.69 238 VAL A CA 1
ATOM 1801 C C . VAL A 1 238 ? -11.129 -11.684 -10.372 1.00 96.69 238 VAL A C 1
ATOM 1803 O O . VAL A 1 238 ? -10.957 -10.955 -9.412 1.00 96.69 238 VAL A O 1
ATOM 1806 N N . LEU A 1 239 ? -12.290 -12.339 -10.499 1.00 96.62 239 LEU A N 1
ATOM 1807 C CA . LEU A 1 239 ? -13.388 -12.168 -9.520 1.00 96.62 239 LEU A CA 1
ATOM 1808 C C . LEU A 1 239 ? -13.086 -12.804 -8.149 1.00 96.62 239 LEU A C 1
ATOM 1810 O O . LEU A 1 239 ? -13.425 -12.234 -7.110 1.00 96.62 239 LEU A O 1
ATOM 1814 N N . GLY A 1 240 ? -12.415 -13.955 -8.150 1.00 94.50 240 GLY A N 1
ATOM 1815 C CA . GLY A 1 240 ? -11.989 -14.701 -6.963 1.00 94.50 240 GLY A CA 1
ATOM 1816 C C . GLY A 1 240 ? -10.471 -14.854 -6.931 1.00 94.50 240 GLY A C 1
ATOM 1817 O O . GLY A 1 240 ? -9.761 -13.872 -7.081 1.00 94.50 240 GLY A O 1
ATOM 1818 N N . GLY A 1 241 ? -9.978 -16.072 -6.749 1.00 95.56 241 GLY A N 1
ATOM 1819 C CA . GLY A 1 241 ? -8.542 -16.353 -6.796 1.00 95.56 241 GLY A CA 1
ATOM 1820 C C . GLY A 1 241 ? -7.945 -16.662 -5.432 1.00 95.56 241 GLY A C 1
ATOM 1821 O O . GLY A 1 241 ? -8.580 -16.491 -4.377 1.00 95.56 241 GLY A O 1
ATOM 1822 N N . VAL A 1 242 ? -6.720 -17.175 -5.457 1.00 96.06 242 VAL A N 1
ATOM 1823 C CA . VAL A 1 242 ? -6.070 -17.704 -4.253 1.00 96.06 242 VAL A CA 1
ATOM 1824 C C . VAL A 1 242 ? -5.717 -16.584 -3.282 1.00 96.06 242 VAL A C 1
ATOM 1826 O O . VAL A 1 242 ? -5.893 -16.751 -2.074 1.00 96.06 242 VAL A O 1
ATOM 1829 N N . TYR A 1 243 ? -5.341 -15.411 -3.798 1.00 98.06 243 TYR A N 1
ATOM 1830 C CA . TYR A 1 243 ? -5.020 -14.247 -2.973 1.00 98.06 243 TYR A CA 1
ATOM 1831 C C . TYR A 1 243 ? -6.228 -13.779 -2.142 1.00 98.06 243 TYR A C 1
ATOM 1833 O O . TYR A 1 243 ? -6.171 -13.704 -0.915 1.00 98.06 243 TYR A O 1
ATOM 1841 N N . LYS A 1 244 ? -7.381 -13.542 -2.779 1.00 98.31 244 LYS A N 1
ATOM 1842 C CA . LYS A 1 244 ? -8.599 -13.088 -2.081 1.00 98.31 244 LYS A CA 1
ATOM 1843 C C . LYS A 1 244 ? -9.200 -14.145 -1.157 1.00 98.31 244 LYS A C 1
ATOM 1845 O O . LYS A 1 244 ? -9.765 -13.812 -0.111 1.00 98.31 244 LYS A O 1
ATOM 1850 N N . THR A 1 245 ? -9.046 -15.418 -1.516 1.00 97.88 245 THR A N 1
ATOM 1851 C CA . THR A 1 245 ? -9.436 -16.538 -0.653 1.00 97.88 245 THR A CA 1
ATOM 1852 C C . THR A 1 245 ? -8.618 -16.542 0.636 1.00 97.88 245 THR A C 1
ATOM 1854 O O . THR A 1 245 ? -9.180 -16.706 1.720 1.00 97.88 245 THR A O 1
ATOM 1857 N N . GLU A 1 246 ? -7.305 -16.328 0.552 1.00 98.12 246 GLU A N 1
ATOM 1858 C CA . GLU A 1 246 ? -6.468 -16.264 1.746 1.00 98.12 246 GLU A CA 1
ATOM 1859 C C . GLU A 1 246 ? -6.723 -14.996 2.564 1.00 98.12 246 GLU A C 1
ATOM 1861 O O . GLU A 1 246 ? -6.862 -15.085 3.784 1.00 98.12 246 GLU A O 1
ATOM 1866 N N . LEU A 1 247 ? -6.894 -13.842 1.912 1.00 98.69 247 LEU A N 1
ATOM 1867 C CA . LEU A 1 247 ? -7.279 -12.600 2.583 1.00 98.69 247 LEU A CA 1
ATOM 1868 C C . LEU A 1 247 ? -8.540 -12.805 3.434 1.00 98.69 247 LEU A C 1
ATOM 1870 O O . LEU A 1 247 ? -8.565 -12.401 4.594 1.00 98.69 247 LEU A O 1
ATOM 1874 N N . ALA A 1 248 ? -9.557 -13.498 2.910 1.00 98.69 248 ALA A N 1
ATOM 1875 C CA . ALA A 1 248 ? -10.776 -13.815 3.654 1.00 98.69 248 ALA A CA 1
ATOM 1876 C C . ALA A 1 248 ? -10.513 -14.669 4.909 1.00 98.69 248 ALA A C 1
ATOM 1878 O O . ALA A 1 248 ? -11.047 -14.374 5.983 1.00 98.69 248 ALA A O 1
ATOM 1879 N N . LYS A 1 249 ? -9.662 -15.699 4.802 1.00 98.56 249 LYS A N 1
ATOM 1880 C CA . LYS A 1 249 ? -9.282 -16.549 5.945 1.00 98.56 249 LYS A CA 1
ATOM 1881 C C . LYS A 1 249 ? -8.536 -15.751 7.008 1.00 98.56 249 LYS A C 1
ATOM 1883 O O . LYS A 1 249 ? -8.849 -15.861 8.193 1.00 98.56 249 LYS A O 1
ATOM 1888 N N . LEU A 1 250 ? -7.566 -14.937 6.594 1.00 98.56 250 LEU A N 1
ATOM 1889 C CA . LEU A 1 250 ? -6.783 -14.085 7.488 1.00 98.56 250 LEU A CA 1
ATOM 1890 C C . LEU A 1 250 ? -7.674 -13.055 8.180 1.00 98.56 250 LEU A C 1
ATOM 1892 O O . LEU A 1 250 ? -7.584 -12.882 9.397 1.00 98.56 250 LEU A O 1
ATOM 1896 N N . ALA A 1 251 ? -8.583 -12.441 7.423 1.00 98.25 251 ALA A N 1
ATOM 1897 C CA . ALA A 1 251 ? -9.540 -11.476 7.929 1.00 98.25 251 ALA A CA 1
ATOM 1898 C C . ALA A 1 251 ? -10.416 -12.060 9.041 1.00 98.25 251 ALA A C 1
ATOM 1900 O O . ALA A 1 251 ? -10.548 -11.459 10.109 1.00 98.25 251 ALA A O 1
ATOM 1901 N N . GLN A 1 252 ? -10.952 -13.262 8.825 1.00 98.06 252 GLN A N 1
ATOM 1902 C CA . GLN A 1 252 ? -11.734 -13.974 9.829 1.00 98.06 252 GLN A CA 1
ATOM 1903 C C . GLN A 1 252 ? -10.882 -14.371 11.041 1.00 98.06 252 GLN A C 1
ATOM 1905 O O . GLN A 1 252 ? -11.280 -14.127 12.180 1.00 98.06 252 GLN A O 1
ATOM 1910 N N . LYS A 1 253 ? -9.707 -14.967 10.805 1.00 98.19 253 LYS A N 1
ATOM 1911 C CA . LYS A 1 253 ? -8.814 -15.483 11.852 1.00 98.19 253 LYS A CA 1
ATOM 1912 C C . LYS A 1 253 ? -8.339 -14.391 12.809 1.00 98.19 253 LYS A C 1
ATOM 1914 O O . LYS A 1 253 ? -8.256 -14.634 14.010 1.00 98.19 253 LYS A O 1
ATOM 1919 N N . HIS A 1 254 ? -8.016 -13.214 12.280 1.00 97.19 254 HIS A N 1
ATOM 1920 C CA . HIS A 1 254 ? -7.423 -12.115 13.043 1.00 97.19 254 HIS A CA 1
ATOM 1921 C C . HIS A 1 254 ? -8.417 -10.997 13.381 1.00 97.19 254 HIS A C 1
ATOM 1923 O O . HIS A 1 254 ? -8.045 -10.024 14.029 1.00 97.19 254 HIS A O 1
ATOM 1929 N N . GLY A 1 255 ? -9.688 -11.139 12.991 1.00 96.38 255 GLY A N 1
ATOM 1930 C CA . GLY A 1 255 ? -10.712 -10.131 13.258 1.00 96.38 255 GLY A CA 1
ATOM 1931 C C . GLY A 1 255 ? -10.390 -8.790 12.599 1.00 96.38 255 GLY A C 1
ATOM 1932 O O . GLY A 1 255 ? -10.539 -7.746 13.233 1.00 96.38 255 GLY A O 1
ATOM 1933 N N . ILE A 1 256 ? -9.926 -8.823 11.347 1.00 97.81 256 ILE A N 1
ATOM 1934 C CA . ILE A 1 256 ? -9.569 -7.623 10.583 1.00 97.81 256 ILE A CA 1
ATOM 1935 C C . ILE A 1 256 ? -10.811 -6.754 10.366 1.00 97.81 256 ILE A C 1
ATOM 1937 O O . ILE A 1 256 ? -11.904 -7.244 10.079 1.00 97.81 256 ILE A O 1
ATOM 1941 N N . ARG A 1 257 ? -10.641 -5.440 10.519 1.00 96.75 257 ARG A N 1
ATOM 1942 C CA . ARG A 1 257 ? -11.709 -4.430 10.444 1.00 96.75 257 ARG A CA 1
ATOM 1943 C C . ARG A 1 257 ? -11.456 -3.349 9.406 1.00 96.75 257 ARG A C 1
ATOM 1945 O O . ARG A 1 257 ? -12.409 -2.657 9.036 1.00 96.75 257 ARG A O 1
ATOM 1952 N N . LEU A 1 258 ? -10.211 -3.220 8.960 1.00 98.31 258 LEU A N 1
ATOM 1953 C CA . LEU A 1 258 ? -9.797 -2.344 7.876 1.00 98.31 258 LEU A CA 1
ATOM 1954 C C . LEU A 1 258 ? -8.758 -3.059 7.007 1.00 98.31 258 LEU A C 1
ATOM 1956 O O . LEU A 1 258 ? -7.796 -3.609 7.541 1.00 98.31 258 LEU A O 1
ATOM 1960 N N . VAL A 1 259 ? -8.943 -3.015 5.690 1.00 98.81 259 VAL A N 1
ATOM 1961 C CA . VAL A 1 259 ? -7.918 -3.377 4.705 1.00 98.81 259 VAL A CA 1
ATOM 1962 C C . VAL A 1 259 ? -7.446 -2.117 3.981 1.00 98.81 259 VAL A C 1
ATOM 1964 O O . VAL A 1 259 ? -8.263 -1.371 3.446 1.00 98.81 259 VAL A O 1
ATOM 1967 N N . ILE A 1 260 ? -6.139 -1.881 3.967 1.00 98.88 260 ILE A N 1
ATOM 1968 C CA . ILE A 1 260 ? -5.494 -0.841 3.160 1.00 98.88 260 ILE A CA 1
ATOM 1969 C C . ILE A 1 260 ? -4.797 -1.556 2.004 1.00 98.88 260 ILE A C 1
ATOM 1971 O O . ILE A 1 260 ? -3.865 -2.323 2.226 1.00 98.88 260 ILE A O 1
ATOM 1975 N N . ASP A 1 261 ? -5.289 -1.354 0.791 1.00 98.88 261 ASP A N 1
ATOM 1976 C CA . ASP A 1 261 ? -4.888 -2.086 -0.411 1.00 98.88 261 ASP A CA 1
ATOM 1977 C C . ASP A 1 261 ? -3.971 -1.201 -1.263 1.00 98.88 261 ASP A C 1
ATOM 1979 O O . ASP A 1 261 ? -4.428 -0.254 -1.903 1.00 98.88 261 ASP A O 1
ATOM 1983 N N . LEU A 1 262 ? -2.660 -1.430 -1.171 1.00 98.88 262 LEU A N 1
ATOM 1984 C CA . LEU A 1 262 ? -1.626 -0.576 -1.753 1.00 98.88 262 LEU A CA 1
ATOM 1985 C C . LEU A 1 262 ? -1.352 -0.932 -3.210 1.00 98.88 262 LEU A C 1
ATOM 1987 O O . LEU A 1 262 ? -1.117 -2.093 -3.542 1.00 98.88 262 LEU A O 1
ATOM 1991 N N . HIS A 1 263 ? -1.291 0.106 -4.040 1.00 98.81 263 HIS A N 1
ATOM 1992 C CA . HIS A 1 263 ? -1.051 0.008 -5.471 1.00 98.81 263 HIS A CA 1
ATOM 1993 C C . HIS A 1 263 ? -0.156 1.129 -6.004 1.00 98.81 263 HIS A C 1
ATOM 1995 O O . HIS A 1 263 ? 0.108 2.146 -5.344 1.00 98.81 263 HIS A O 1
ATOM 2001 N N . GLY A 1 264 ? 0.321 0.917 -7.229 1.00 98.38 264 GLY A N 1
ATOM 2002 C CA . GLY A 1 264 ? 1.158 1.846 -7.962 1.00 98.38 264 GLY A CA 1
ATOM 2003 C C . GLY A 1 264 ? 0.504 2.410 -9.223 1.00 98.38 264 GLY A C 1
ATOM 2004 O O . GLY A 1 264 ? 0.236 1.705 -10.185 1.00 98.38 264 GLY A O 1
ATOM 2005 N N . ALA A 1 265 ? 0.391 3.734 -9.287 1.00 97.94 265 ALA A N 1
ATOM 2006 C CA . ALA A 1 265 ? 0.090 4.469 -10.508 1.00 97.94 265 ALA A CA 1
ATOM 2007 C C . ALA A 1 265 ? 1.341 4.948 -11.284 1.00 97.94 265 ALA A C 1
ATOM 2009 O O . ALA A 1 265 ? 2.431 5.151 -10.749 1.00 97.94 265 ALA A O 1
ATOM 2010 N N . SER A 1 266 ? 1.188 5.220 -12.579 1.00 96.56 266 SER A N 1
ATOM 2011 C CA . SER A 1 266 ? 2.261 5.829 -13.381 1.00 96.56 266 SER A CA 1
ATOM 2012 C C . SER A 1 266 ? 2.707 7.191 -12.822 1.00 96.56 266 SER A C 1
ATOM 2014 O O . SER A 1 266 ? 1.871 7.996 -12.410 1.00 96.56 266 SER A O 1
ATOM 2016 N N . SER A 1 267 ? 4.006 7.505 -12.907 1.00 96.06 267 SER A N 1
ATOM 2017 C CA . SER A 1 267 ? 4.554 8.831 -12.568 1.00 96.06 267 SER A CA 1
ATOM 2018 C C . SER A 1 267 ? 3.994 9.978 -13.422 1.00 96.06 267 SER A C 1
ATOM 2020 O O . SER 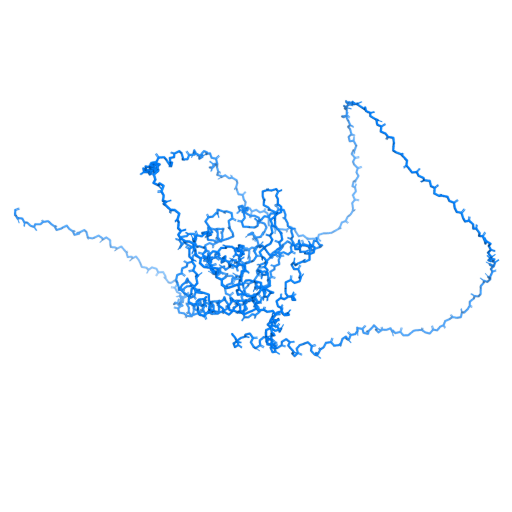A 1 267 ? 4.138 11.146 -13.064 1.00 96.06 267 SER A O 1
ATOM 2022 N N . ALA A 1 268 ? 3.347 9.663 -14.549 1.00 96.44 268 ALA A N 1
ATOM 2023 C CA . ALA A 1 268 ? 2.694 10.642 -15.415 1.00 96.44 268 ALA A CA 1
ATOM 2024 C C . ALA A 1 268 ? 1.334 11.129 -14.879 1.00 96.44 268 ALA A C 1
ATOM 2026 O O . ALA A 1 268 ? 0.762 12.054 -15.450 1.00 96.44 268 ALA A O 1
ATOM 2027 N N . ARG A 1 269 ? 0.791 10.516 -13.816 1.00 96.06 269 ARG A N 1
ATOM 2028 C CA . ARG A 1 269 ? -0.460 10.976 -13.197 1.00 96.06 269 ARG A CA 1
ATOM 2029 C C . ARG A 1 269 ? -0.271 12.328 -12.510 1.00 96.06 269 ARG A C 1
ATOM 2031 O O . ARG A 1 269 ? 0.830 12.672 -12.074 1.00 96.06 269 ARG A O 1
ATOM 2038 N N . GLU A 1 270 ? -1.368 13.076 -12.432 1.00 96.12 270 GLU A N 1
ATOM 2039 C CA . GLU A 1 270 ? -1.388 14.423 -11.855 1.00 96.12 270 GLU A CA 1
ATOM 2040 C C . GLU A 1 270 ? -1.502 14.421 -10.329 1.00 96.12 270 GLU A C 1
ATOM 2042 O O . GLU A 1 270 ? -1.005 15.348 -9.706 1.00 96.12 270 GLU A O 1
ATOM 2047 N N . PHE A 1 271 ? -2.115 13.388 -9.743 1.00 97.56 271 PHE A N 1
ATOM 2048 C CA . PHE A 1 271 ? -2.280 13.253 -8.295 1.00 97.56 271 PHE A CA 1
ATOM 2049 C C . PHE A 1 271 ? -1.018 12.719 -7.608 1.00 97.56 271 PHE A C 1
ATOM 2051 O O . PHE A 1 271 ? -0.229 11.997 -8.227 1.00 97.56 271 PHE A O 1
ATOM 2058 N N . ASP A 1 272 ? -0.888 12.974 -6.305 1.00 97.81 272 ASP A N 1
ATOM 2059 C CA . ASP A 1 272 ? 0.111 12.323 -5.452 1.00 97.81 272 ASP A CA 1
ATOM 2060 C C . ASP A 1 272 ? -0.390 10.949 -4.999 1.00 97.81 272 ASP A C 1
ATOM 2062 O O . ASP A 1 272 ? 0.319 9.946 -5.115 1.00 97.81 272 ASP A O 1
ATOM 2066 N N . ILE A 1 273 ? -1.645 10.916 -4.536 1.00 98.62 273 ILE A N 1
ATOM 2067 C CA . ILE A 1 273 ? -2.385 9.724 -4.113 1.00 98.62 273 ILE A CA 1
ATOM 2068 C C . ILE A 1 273 ? -3.812 9.794 -4.673 1.00 98.62 273 ILE A C 1
ATOM 2070 O O . ILE A 1 273 ? -4.453 10.839 -4.588 1.00 98.62 273 ILE A O 1
ATOM 2074 N N . ASP A 1 274 ? -4.346 8.677 -5.162 1.00 98.69 274 ASP A N 1
ATOM 2075 C CA . ASP A 1 274 ? -5.775 8.514 -5.441 1.00 98.69 274 ASP A CA 1
ATOM 2076 C C . ASP A 1 274 ? -6.365 7.409 -4.554 1.00 98.69 274 ASP A C 1
ATOM 2078 O O . ASP A 1 274 ? -5.896 6.268 -4.531 1.00 98.69 274 ASP A O 1
ATOM 2082 N N . LEU A 1 275 ? -7.379 7.770 -3.772 1.00 98.75 275 LEU A N 1
ATOM 2083 C CA . LEU A 1 275 ? -8.040 6.895 -2.813 1.00 98.75 275 LEU A CA 1
ATOM 2084 C C . LEU A 1 275 ? -9.320 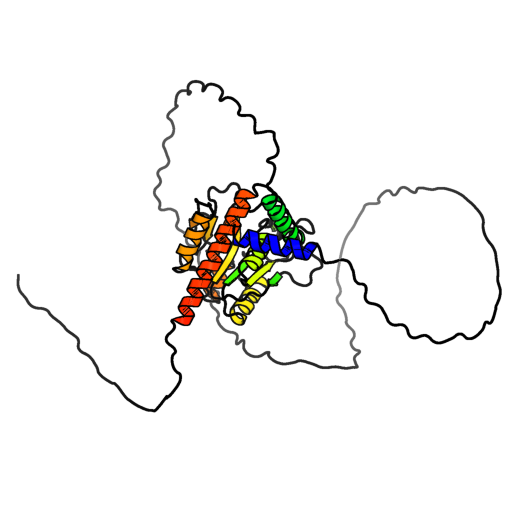6.311 -3.421 1.00 98.75 275 LEU A C 1
ATOM 2086 O O . LEU A 1 275 ? -10.367 6.966 -3.492 1.00 98.75 275 LEU A O 1
ATOM 2090 N N . GLY A 1 276 ? -9.253 5.041 -3.810 1.00 98.69 276 GLY A N 1
ATOM 2091 C CA . GLY A 1 276 ? -10.383 4.279 -4.329 1.00 98.69 276 GLY A CA 1
ATOM 2092 C C . GLY A 1 276 ? -11.265 3.738 -3.207 1.00 98.69 276 GLY A C 1
ATOM 2093 O O . GLY A 1 276 ? -10.841 2.898 -2.413 1.00 98.69 276 GLY A O 1
ATOM 2094 N N . THR A 1 277 ? -12.517 4.196 -3.145 1.00 98.25 277 THR A N 1
ATOM 2095 C CA . THR A 1 277 ? -13.489 3.810 -2.102 1.00 98.25 277 THR A CA 1
ATOM 2096 C C . THR A 1 277 ? -14.848 3.375 -2.641 1.00 98.25 277 THR A C 1
ATOM 2098 O O . THR A 1 277 ? -15.854 3.387 -1.922 1.00 98.25 277 THR A O 1
ATOM 2101 N N . GLN A 1 278 ? -14.916 3.039 -3.929 1.00 97.19 278 GLN A N 1
ATOM 2102 C CA . GLN A 1 278 ? -16.166 2.810 -4.651 1.00 97.19 278 GLN A CA 1
ATOM 2103 C C . GLN A 1 278 ? -17.164 3.954 -4.455 1.00 97.19 278 GLN A C 1
ATOM 2105 O O . GLN A 1 278 ? -18.344 3.724 -4.166 1.00 97.19 278 GLN A O 1
ATOM 2110 N N . TYR A 1 279 ? -16.677 5.189 -4.583 1.00 97.19 279 TYR A N 1
ATOM 2111 C CA . TYR A 1 279 ? -17.461 6.406 -4.363 1.00 97.19 279 TYR A CA 1
ATOM 2112 C C . TYR A 1 279 ? -17.998 6.509 -2.922 1.00 97.19 279 TYR A C 1
ATOM 2114 O O . TYR A 1 279 ? -19.179 6.775 -2.698 1.00 97.19 279 TYR A O 1
ATOM 2122 N N . GLY A 1 280 ? -17.126 6.260 -1.936 1.00 94.69 280 GLY A N 1
ATOM 2123 C CA . GLY A 1 280 ? -17.419 6.417 -0.505 1.00 94.69 280 GLY A CA 1
ATOM 2124 C C . GLY A 1 280 ? -18.159 5.247 0.152 1.00 94.69 280 GLY A C 1
ATOM 2125 O O . GLY A 1 280 ? -18.645 5.378 1.274 1.00 94.69 280 GLY A O 1
ATOM 2126 N N . LYS A 1 281 ? -18.276 4.096 -0.520 1.00 96.44 281 LYS A N 1
ATOM 2127 C CA . LYS A 1 281 ? -19.017 2.931 -0.003 1.00 96.44 281 LYS A CA 1
ATOM 2128 C C . LYS A 1 281 ? -18.170 2.017 0.879 1.00 96.44 281 LYS A C 1
ATOM 2130 O O . LYS A 1 281 ? -18.732 1.315 1.721 1.00 96.44 281 LYS A O 1
ATOM 2135 N N . THR A 1 282 ? -16.852 1.995 0.687 1.00 97.94 282 THR A N 1
ATOM 2136 C CA . THR A 1 282 ? -15.985 0.985 1.317 1.00 97.94 282 THR A CA 1
ATOM 2137 C C . THR A 1 282 ? -15.227 1.481 2.545 1.00 97.94 282 THR A C 1
ATOM 2139 O O . THR A 1 282 ? -14.854 0.663 3.382 1.00 97.94 282 THR A O 1
ATOM 2142 N N . LEU A 1 283 ? -15.054 2.792 2.719 1.00 97.81 283 LEU A N 1
ATOM 2143 C CA . LEU A 1 283 ? -14.357 3.388 3.862 1.00 97.81 283 LEU A CA 1
ATOM 2144 C C . LEU A 1 283 ? -15.291 4.346 4.608 1.00 97.81 283 LEU A C 1
ATOM 2146 O O . LEU A 1 283 ? -15.964 5.158 3.979 1.00 97.81 283 LEU A O 1
ATOM 2150 N N . ARG A 1 284 ? -15.352 4.248 5.941 1.00 95.00 284 ARG A N 1
ATOM 2151 C CA . ARG A 1 284 ? -16.210 5.102 6.779 1.00 95.00 284 ARG A CA 1
ATOM 2152 C C . ARG A 1 284 ? -15.376 6.051 7.631 1.00 95.00 284 ARG A C 1
ATOM 2154 O O . ARG A 1 284 ? -14.184 5.840 7.853 1.00 95.00 284 ARG A O 1
ATOM 2161 N N . GLU A 1 285 ? -16.042 7.061 8.172 1.00 94.44 285 GLU A N 1
ATOM 2162 C CA . GLU A 1 285 ? -15.457 7.927 9.191 1.00 94.44 285 GLU A CA 1
ATOM 2163 C C . GLU A 1 285 ? -15.280 7.204 10.540 1.00 94.44 285 GLU A C 1
ATOM 2165 O O . GLU A 1 285 ? -16.070 6.307 10.860 1.00 94.44 285 GLU A O 1
ATOM 2170 N N . PRO A 1 286 ? -14.266 7.579 11.347 1.00 95.12 286 PRO A N 1
ATOM 2171 C CA . PRO A 1 286 ? -13.280 8.648 11.107 1.00 95.12 286 PRO A CA 1
ATOM 2172 C C . PRO A 1 286 ? -12.073 8.227 10.242 1.00 95.12 286 PRO A C 1
ATOM 2174 O O . PRO A 1 286 ? -11.159 9.020 10.036 1.00 95.12 286 PRO A O 1
ATOM 2177 N N . ALA A 1 287 ? -12.021 6.980 9.758 1.00 96.69 287 ALA A N 1
ATOM 2178 C CA . ALA A 1 287 ? -10.837 6.451 9.077 1.00 96.69 287 ALA A CA 1
ATOM 2179 C C . ALA A 1 287 ? -10.516 7.190 7.767 1.00 96.69 287 ALA A C 1
ATOM 2181 O O . ALA A 1 287 ? -9.344 7.410 7.472 1.00 96.69 287 ALA A O 1
ATOM 2182 N N . ALA A 1 288 ? -11.539 7.604 7.011 1.00 97.31 288 ALA A N 1
ATOM 2183 C CA . ALA A 1 288 ? -11.359 8.398 5.796 1.00 97.31 288 ALA A CA 1
ATOM 2184 C C . ALA A 1 288 ? -10.709 9.761 6.086 1.00 97.31 288 ALA A C 1
ATOM 2186 O O . ALA A 1 288 ? -9.697 10.094 5.465 1.00 97.31 288 ALA A O 1
ATOM 2187 N N . ALA A 1 289 ? -11.228 10.510 7.065 1.00 97.31 289 ALA A N 1
ATOM 2188 C CA . ALA A 1 289 ? -10.645 11.785 7.470 1.00 97.31 289 ALA A CA 1
ATOM 2189 C C . ALA A 1 289 ? -9.214 11.636 8.008 1.00 97.31 289 ALA A C 1
ATOM 2191 O O . ALA A 1 289 ? -8.344 12.422 7.641 1.00 97.31 289 ALA A O 1
ATOM 2192 N N . ILE A 1 290 ? -8.952 10.616 8.832 1.00 97.88 290 ILE A N 1
ATOM 2193 C CA . ILE A 1 290 ? -7.614 10.367 9.387 1.00 97.88 290 ILE A CA 1
ATOM 2194 C C . ILE A 1 290 ? -6.613 10.056 8.277 1.00 97.88 290 ILE A C 1
ATOM 2196 O O . ILE A 1 290 ? -5.513 10.601 8.289 1.00 97.88 290 ILE A O 1
ATOM 2200 N N . LEU A 1 291 ? -6.979 9.207 7.314 1.00 97.56 291 LEU A N 1
ATOM 2201 C CA . LEU A 1 291 ? -6.097 8.868 6.201 1.00 97.56 291 LEU A CA 1
ATOM 2202 C C . LEU A 1 291 ? -5.717 10.120 5.400 1.00 97.56 291 LEU A C 1
ATOM 2204 O O . LEU A 1 291 ? -4.535 10.362 5.170 1.00 97.56 291 LEU A O 1
ATOM 2208 N N . LEU A 1 292 ? -6.704 10.949 5.048 1.00 98.00 292 LEU A N 1
ATOM 2209 C CA . LEU A 1 292 ? -6.477 12.206 4.334 1.00 98.00 292 LEU A CA 1
ATOM 2210 C C . LEU A 1 292 ? -5.583 13.169 5.129 1.00 98.00 292 LEU A C 1
ATOM 2212 O O . LEU A 1 292 ? -4.605 13.693 4.602 1.00 98.00 292 LEU A O 1
ATOM 2216 N N . GLU A 1 293 ? -5.896 13.379 6.410 1.00 97.50 293 GLU A N 1
ATOM 2217 C CA . GLU A 1 293 ? -5.138 14.268 7.294 1.00 97.50 293 GLU A CA 1
ATOM 2218 C C . GLU A 1 293 ? -3.676 13.823 7.419 1.00 97.50 293 GLU A C 1
ATOM 2220 O O . GLU A 1 293 ? -2.768 14.648 7.341 1.00 97.50 293 GLU A O 1
ATOM 2225 N N . GLN A 1 294 ? -3.428 12.524 7.603 1.00 97.88 294 GLN A N 1
ATOM 2226 C CA . GLN A 1 294 ? -2.074 12.007 7.793 1.00 97.88 294 GLN A CA 1
ATOM 2227 C C . GLN A 1 294 ? -1.255 12.030 6.500 1.00 97.88 294 GLN A C 1
ATOM 2229 O O . GLN A 1 294 ? -0.076 12.372 6.553 1.00 97.88 294 GLN A O 1
ATOM 2234 N N . LEU A 1 295 ? -1.864 11.776 5.337 1.00 97.44 295 LEU A N 1
ATOM 2235 C CA . LEU A 1 295 ? -1.190 11.943 4.044 1.00 97.44 295 LEU A CA 1
ATOM 2236 C C . LEU A 1 295 ? -0.814 13.413 3.787 1.00 97.44 295 LEU A C 1
ATOM 2238 O O . LEU A 1 295 ? 0.333 13.704 3.442 1.00 97.44 295 LEU A O 1
ATOM 2242 N N . HIS A 1 296 ? -1.724 14.353 4.062 1.00 96.25 296 HIS A N 1
ATOM 2243 C CA . HIS A 1 296 ? -1.429 15.787 3.972 1.00 96.25 296 HIS A CA 1
ATOM 2244 C C . HIS A 1 296 ? -0.317 16.213 4.941 1.00 96.25 296 HIS A C 1
ATOM 2246 O O . HIS A 1 296 ? 0.610 16.919 4.544 1.00 96.25 296 HIS A O 1
ATOM 2252 N N . ASN A 1 297 ? -0.369 15.758 6.197 1.00 91.94 297 ASN A N 1
ATOM 2253 C CA . ASN A 1 297 ? 0.666 16.037 7.198 1.00 91.94 297 ASN A CA 1
ATOM 2254 C C . ASN A 1 297 ? 2.018 15.409 6.829 1.00 91.94 297 ASN A C 1
ATOM 2256 O O . ASN A 1 297 ? 3.063 15.961 7.171 1.00 91.94 297 ASN A O 1
ATOM 2260 N N . GLY A 1 298 ? 1.997 14.287 6.107 1.00 88.12 298 GLY A N 1
ATOM 2261 C CA . GLY A 1 298 ? 3.169 13.675 5.491 1.00 88.12 298 GLY A CA 1
ATOM 2262 C C . GLY A 1 298 ? 3.754 14.508 4.350 1.00 88.12 298 GLY A C 1
ATOM 2263 O O . GLY A 1 298 ? 4.865 14.239 3.926 1.00 88.12 298 GLY A O 1
ATOM 2264 N N . GLY A 1 299 ? 3.072 15.553 3.874 1.00 91.44 299 GLY A N 1
ATOM 2265 C CA . GLY A 1 299 ? 3.548 16.409 2.788 1.00 91.44 299 GLY A CA 1
ATOM 2266 C C . GLY A 1 299 ? 3.160 15.917 1.394 1.00 91.44 299 GLY A C 1
ATOM 2267 O O . GLY A 1 299 ? 3.872 16.237 0.443 1.00 91.44 299 GLY A O 1
ATOM 2268 N N . LEU A 1 300 ? 2.058 15.166 1.288 1.00 93.69 300 LEU A N 1
ATOM 2269 C CA . LEU A 1 300 ? 1.404 14.759 0.040 1.00 93.69 300 LEU A CA 1
ATOM 2270 C C . LEU A 1 300 ? 0.092 15.551 -0.109 1.00 93.69 300 LEU A C 1
ATOM 2272 O O . LEU A 1 300 ? -0.936 15.092 0.384 1.00 93.69 300 LEU A O 1
ATOM 2276 N N . PRO A 1 301 ? 0.107 16.781 -0.650 1.00 90.69 301 PRO A N 1
ATOM 2277 C CA . PRO A 1 301 ? -1.063 17.658 -0.644 1.00 90.69 301 PRO A CA 1
ATOM 2278 C C . PRO A 1 301 ? -2.131 17.322 -1.698 1.00 90.69 301 PRO A C 1
ATOM 2280 O O . PRO A 1 301 ? -3.279 17.713 -1.495 1.00 90.69 301 PRO A O 1
ATOM 2283 N N . ASP A 1 302 ? -1.799 16.644 -2.807 1.00 97.56 302 ASP A N 1
ATOM 2284 C CA . ASP A 1 302 ? -2.784 16.279 -3.843 1.00 97.56 302 ASP A CA 1
ATOM 2285 C C . ASP A 1 302 ? -3.283 14.839 -3.652 1.00 97.56 302 ASP A C 1
ATOM 2287 O O . ASP A 1 302 ? -2.931 13.916 -4.395 1.00 97.56 302 ASP A O 1
ATOM 2291 N N . VAL A 1 303 ? -4.096 14.653 -2.607 1.00 98.06 303 VAL A N 1
ATOM 2292 C CA . VAL A 1 303 ? -4.824 13.406 -2.341 1.00 98.06 303 VAL A CA 1
ATOM 2293 C C . VAL A 1 303 ? -6.235 13.517 -2.908 1.00 98.06 303 VAL A C 1
ATOM 2295 O O . VAL A 1 303 ? -7.062 14.298 -2.427 1.00 98.06 303 VAL A O 1
ATOM 2298 N N . ARG A 1 304 ? -6.532 12.698 -3.915 1.00 98.25 304 ARG A N 1
ATOM 2299 C CA . ARG A 1 304 ? -7.835 12.657 -4.586 1.00 98.25 304 ARG A CA 1
ATOM 2300 C C . ARG A 1 304 ? -8.639 11.435 -4.161 1.00 98.25 304 ARG A C 1
ATOM 2302 O O . ARG A 1 304 ? -8.112 10.494 -3.574 1.00 98.25 304 ARG A O 1
ATOM 2309 N N . TRP A 1 305 ? -9.939 11.467 -4.438 1.00 98.25 305 TRP A N 1
ATOM 2310 C CA . TRP A 1 305 ? -10.856 10.372 -4.134 1.00 98.25 305 TRP A CA 1
ATOM 2311 C C . TRP A 1 305 ? -11.548 9.900 -5.401 1.00 98.25 305 TRP A C 1
ATOM 2313 O O . TRP A 1 305 ? -12.365 10.634 -5.958 1.00 98.25 305 TRP A O 1
ATOM 2323 N N . ASN A 1 306 ? -11.332 8.639 -5.769 1.00 97.88 306 ASN A N 1
ATOM 2324 C CA . ASN A 1 306 ? -11.977 7.999 -6.912 1.00 97.88 306 ASN A CA 1
ATOM 2325 C C . ASN A 1 306 ? -11.788 8.778 -8.232 1.00 97.88 306 ASN A C 1
ATOM 2327 O O . ASN A 1 306 ? -12.703 8.777 -9.057 1.00 97.88 306 ASN A O 1
ATOM 2331 N N . ASP A 1 307 ? -10.653 9.461 -8.410 1.00 97.12 307 ASP A N 1
ATOM 2332 C CA . ASP A 1 307 ? -10.408 10.335 -9.566 1.00 97.12 307 ASP A CA 1
ATOM 2333 C C . ASP A 1 307 ? -10.144 9.504 -10.827 1.00 97.12 307 ASP A C 1
ATOM 2335 O O . ASP A 1 307 ? -10.939 9.468 -11.765 1.00 97.12 307 ASP A O 1
ATOM 2339 N N . THR A 1 308 ? -9.051 8.746 -10.810 1.00 97.00 308 THR A N 1
ATOM 2340 C CA . THR A 1 308 ? -8.703 7.776 -11.850 1.00 97.00 308 THR A CA 1
ATOM 2341 C C . THR A 1 308 ? -9.090 6.357 -11.432 1.00 97.00 308 THR A C 1
ATOM 2343 O O . THR A 1 308 ? -9.520 5.551 -12.258 1.00 97.00 308 THR A O 1
ATOM 2346 N N . PHE A 1 309 ? -8.940 6.038 -10.149 1.00 97.62 309 PHE A N 1
ATOM 2347 C CA . PHE A 1 309 ? -9.013 4.688 -9.615 1.00 97.62 309 PHE A CA 1
ATOM 2348 C C . PHE A 1 309 ? -10.053 4.599 -8.497 1.00 97.62 309 PHE A C 1
ATOM 2350 O O . PHE A 1 309 ? -9.761 4.665 -7.308 1.00 97.62 309 PHE A O 1
ATOM 2357 N N . ALA A 1 310 ? -11.312 4.383 -8.876 1.00 97.50 310 ALA A N 1
ATOM 2358 C CA . ALA A 1 310 ? -12.416 4.267 -7.920 1.00 97.50 310 ALA A CA 1
ATOM 2359 C C . ALA A 1 310 ? -12.463 2.928 -7.153 1.00 97.50 310 ALA A C 1
ATOM 2361 O O . ALA A 1 310 ? -13.324 2.749 -6.290 1.00 97.50 310 ALA A O 1
ATOM 2362 N N . ALA A 1 311 ? -11.611 1.956 -7.502 1.00 97.25 311 ALA A N 1
ATOM 2363 C CA . ALA A 1 311 ? -11.651 0.577 -6.994 1.00 97.25 311 ALA A CA 1
ATOM 2364 C C . ALA A 1 311 ? -13.026 -0.121 -7.150 1.00 97.25 311 ALA A C 1
ATOM 2366 O O . ALA A 1 311 ? -13.387 -1.027 -6.395 1.00 97.25 311 ALA A O 1
ATOM 2367 N N . ALA A 1 312 ? -13.821 0.311 -8.136 1.00 96.38 312 ALA A N 1
ATOM 2368 C CA . ALA A 1 312 ? -15.204 -0.127 -8.345 1.00 96.38 312 ALA A CA 1
ATOM 2369 C C . ALA A 1 312 ? -15.347 -1.399 -9.201 1.00 96.38 312 ALA A C 1
ATOM 2371 O O . ALA A 1 312 ? -16.436 -1.969 -9.265 1.00 96.38 312 ALA A O 1
ATOM 2372 N N . GLY A 1 313 ? -14.271 -1.856 -9.850 1.00 96.88 313 GLY A N 1
ATOM 2373 C CA . GLY A 1 313 ? -14.285 -3.098 -10.621 1.00 96.88 313 GLY A CA 1
ATOM 2374 C C . GLY A 1 313 ? -14.577 -4.301 -9.723 1.00 96.88 313 GLY A C 1
ATOM 2375 O O . GLY A 1 313 ? -13.979 -4.440 -8.663 1.00 96.88 313 GLY A O 1
ATOM 2376 N N . ALA A 1 314 ? -15.476 -5.196 -10.141 1.00 96.31 314 ALA A N 1
ATOM 2377 C CA . ALA A 1 314 ? -15.875 -6.356 -9.331 1.00 96.31 314 ALA A CA 1
ATOM 2378 C C . ALA A 1 314 ? -14.713 -7.320 -9.012 1.00 96.31 314 ALA A C 1
ATOM 2380 O O . ALA A 1 314 ? -14.805 -8.097 -8.063 1.00 96.31 314 ALA A O 1
ATOM 2381 N N . GLY A 1 315 ? -13.641 -7.264 -9.807 1.00 97.06 315 GLY A N 1
ATOM 2382 C CA . GLY A 1 315 ? -12.418 -8.030 -9.604 1.00 97.06 315 GLY A CA 1
ATOM 2383 C C . GLY A 1 315 ? -11.465 -7.455 -8.558 1.00 97.06 315 GLY A C 1
ATOM 2384 O O . GLY A 1 315 ? -10.598 -8.188 -8.092 1.00 97.06 315 GLY A O 1
ATOM 2385 N N . THR A 1 316 ? -11.622 -6.199 -8.129 1.00 98.50 316 THR A N 1
ATOM 2386 C CA . THR A 1 316 ? -10.627 -5.594 -7.236 1.00 98.50 316 THR A CA 1
ATOM 2387 C C . THR A 1 316 ? -10.625 -6.241 -5.851 1.00 98.50 316 THR A C 1
ATOM 2389 O O . THR A 1 316 ? -11.654 -6.723 -5.356 1.00 98.50 316 THR A O 1
ATOM 2392 N N . VAL A 1 317 ? -9.466 -6.241 -5.194 1.00 98.62 317 VAL A N 1
ATOM 2393 C CA . VAL A 1 317 ? -9.308 -6.707 -3.809 1.00 98.62 317 VAL A CA 1
ATOM 2394 C C . VAL A 1 317 ? -10.179 -5.872 -2.871 1.00 98.62 317 VAL A C 1
ATOM 2396 O O . VAL A 1 317 ? -10.887 -6.422 -2.018 1.00 98.62 317 VAL A O 1
ATOM 2399 N N . THR A 1 318 ? -10.223 -4.560 -3.093 1.00 98.50 318 THR A N 1
ATOM 2400 C CA . THR A 1 318 ? -11.110 -3.632 -2.382 1.00 98.50 318 THR A CA 1
ATOM 2401 C C . THR A 1 318 ? -12.597 -3.979 -2.577 1.00 98.50 318 THR A C 1
ATOM 2403 O O . THR A 1 318 ? -13.327 -4.127 -1.593 1.00 98.50 318 THR A O 1
ATOM 2406 N N . ALA A 1 319 ? -13.066 -4.201 -3.813 1.00 98.00 319 ALA A N 1
ATOM 2407 C CA . ALA A 1 319 ? -14.460 -4.574 -4.071 1.00 98.00 319 ALA A CA 1
ATOM 2408 C C . ALA A 1 319 ? -14.838 -5.892 -3.395 1.00 98.00 319 ALA A C 1
ATOM 2410 O O . ALA A 1 319 ? -15.903 -6.000 -2.779 1.00 98.00 319 ALA A O 1
ATOM 2411 N N . TYR A 1 320 ? -13.957 -6.887 -3.490 1.00 98.56 320 TYR A N 1
ATOM 2412 C CA . TYR A 1 320 ? -14.173 -8.182 -2.867 1.00 98.56 320 TYR A CA 1
ATOM 2413 C C . TYR A 1 320 ? -14.267 -8.068 -1.344 1.00 98.56 320 TYR A C 1
ATOM 2415 O O . TYR A 1 320 ? -15.200 -8.597 -0.739 1.00 98.56 320 TYR A O 1
ATOM 2423 N N . THR A 1 321 ? -13.336 -7.336 -0.730 1.00 98.56 321 THR A N 1
ATOM 2424 C CA . THR A 1 321 ? -13.282 -7.132 0.722 1.00 98.56 321 THR A CA 1
ATOM 2425 C C . THR A 1 321 ? -14.567 -6.488 1.237 1.00 98.56 321 THR A C 1
ATOM 2427 O O . THR A 1 321 ? -15.181 -6.988 2.184 1.00 98.56 321 THR A O 1
ATOM 2430 N N . ALA A 1 322 ? -15.031 -5.425 0.579 1.00 97.69 322 ALA A N 1
ATOM 2431 C CA . ALA A 1 322 ? -16.274 -4.765 0.951 1.00 97.69 322 ALA A CA 1
ATOM 2432 C C . ALA A 1 322 ? -17.491 -5.684 0.768 1.00 97.69 322 ALA A C 1
ATOM 2434 O O . ALA A 1 322 ? -18.297 -5.839 1.687 1.00 97.69 322 ALA A O 1
ATOM 2435 N N . LYS A 1 323 ? -17.623 -6.313 -0.406 1.00 97.19 323 LYS A N 1
ATOM 2436 C CA . LYS A 1 323 ? -18.818 -7.077 -0.790 1.00 97.19 323 LYS A CA 1
ATOM 2437 C C . LYS A 1 323 ? -18.951 -8.401 -0.042 1.00 97.19 323 LYS A C 1
ATOM 2439 O O . LYS A 1 323 ? -20.049 -8.747 0.384 1.00 97.19 323 LYS A O 1
ATOM 2444 N N . HIS A 1 324 ? -17.860 -9.150 0.083 1.00 97.50 324 HIS A N 1
ATOM 2445 C CA . HIS A 1 324 ? -17.891 -10.524 0.586 1.00 97.50 324 HIS A CA 1
ATOM 2446 C C . HIS A 1 324 ? -17.510 -10.630 2.058 1.00 97.50 324 HIS A C 1
ATOM 2448 O O . HIS A 1 324 ? -17.986 -11.538 2.736 1.00 97.50 324 HIS A O 1
ATOM 2454 N N . LEU A 1 325 ? -16.687 -9.708 2.567 1.00 97.69 325 LEU A N 1
ATOM 2455 C CA . LEU A 1 325 ? -16.227 -9.752 3.958 1.00 97.69 325 LEU A CA 1
ATOM 2456 C C . LEU A 1 325 ? -16.923 -8.712 4.842 1.00 97.69 325 LEU A C 1
ATOM 2458 O O . LEU A 1 325 ? -16.864 -8.826 6.064 1.00 97.69 325 LEU A O 1
ATOM 2462 N N . ASN A 1 326 ? -17.608 -7.720 4.252 1.00 97.19 326 ASN A N 1
ATOM 2463 C CA . ASN A 1 326 ? -18.206 -6.587 4.969 1.00 97.19 326 ASN A CA 1
ATOM 2464 C C . ASN A 1 326 ? -17.181 -5.862 5.869 1.00 97.19 326 ASN A C 1
ATOM 2466 O O . ASN A 1 326 ? -17.489 -5.397 6.972 1.00 97.19 326 ASN A O 1
ATOM 2470 N N . ILE A 1 327 ? -15.940 -5.785 5.387 1.00 97.69 327 ILE A N 1
ATOM 2471 C CA . ILE A 1 327 ? -14.817 -5.120 6.044 1.00 97.69 327 ILE A CA 1
ATOM 2472 C C . ILE A 1 327 ? -14.579 -3.777 5.358 1.00 97.69 327 ILE A C 1
ATOM 2474 O O . ILE A 1 327 ? -14.725 -3.652 4.141 1.00 97.69 327 ILE A O 1
ATOM 2478 N N . GLN A 1 328 ? -14.237 -2.758 6.149 1.00 97.81 328 GLN A N 1
ATOM 2479 C CA . GLN A 1 328 ? -13.886 -1.459 5.585 1.00 97.81 328 GLN A CA 1
ATOM 2480 C C . GLN A 1 328 ? -12.598 -1.587 4.784 1.00 97.81 328 GLN A C 1
ATOM 2482 O O . GLN A 1 328 ? -11.675 -2.276 5.209 1.00 97.81 328 GLN A O 1
ATOM 2487 N N . CYS A 1 329 ? -12.520 -0.928 3.642 1.00 98.62 329 CYS A N 1
ATOM 2488 C CA . CYS A 1 329 ? -11.338 -0.992 2.804 1.00 98.62 329 CYS A CA 1
ATOM 2489 C C . CYS A 1 329 ? -11.178 0.237 1.923 1.00 98.62 329 CYS A C 1
ATOM 2491 O O . CYS A 1 329 ? -12.143 0.946 1.624 1.00 98.62 329 CYS A O 1
ATOM 2493 N N . VAL A 1 330 ? -9.937 0.480 1.526 1.00 98.81 330 VAL A N 1
ATOM 2494 C CA . VAL A 1 330 ? -9.548 1.554 0.619 1.00 98.81 330 VAL A CA 1
ATOM 2495 C C . VAL A 1 330 ? -8.409 1.071 -0.259 1.00 98.81 330 VAL A C 1
ATOM 2497 O O . VAL A 1 330 ? -7.455 0.479 0.247 1.00 98.81 330 VAL A O 1
ATOM 2500 N N . GLN A 1 331 ? -8.521 1.344 -1.555 1.00 98.88 331 GLN A N 1
ATOM 2501 C CA . GLN A 1 331 ? -7.413 1.221 -2.488 1.00 98.88 331 GLN A CA 1
ATOM 2502 C C . GLN A 1 331 ? -6.597 2.509 -2.425 1.00 98.88 331 GLN A C 1
ATOM 2504 O O . GLN A 1 331 ? -7.160 3.594 -2.570 1.00 98.88 331 GLN A O 1
ATOM 2509 N N . VAL A 1 332 ? -5.295 2.402 -2.195 1.00 98.88 332 VAL A N 1
ATOM 2510 C CA . VAL A 1 332 ? -4.377 3.542 -2.177 1.00 98.88 332 VAL A CA 1
ATOM 2511 C C . VAL A 1 332 ? -3.482 3.437 -3.399 1.00 98.88 332 VAL A C 1
ATOM 2513 O O . VAL A 1 332 ? -2.505 2.690 -3.409 1.00 98.88 332 VAL A O 1
ATOM 2516 N N . GLU A 1 333 ? -3.829 4.191 -4.4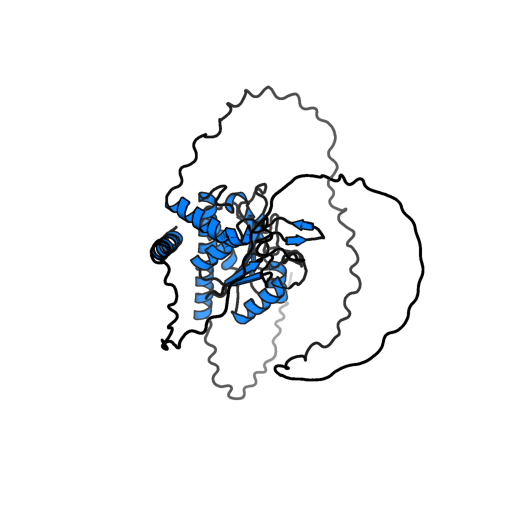34 1.00 98.81 333 GLU A N 1
ATOM 2517 C CA . GLU A 1 333 ? -3.038 4.310 -5.654 1.00 98.81 333 GLU A CA 1
ATOM 2518 C C . GLU A 1 333 ? -2.045 5.438 -5.457 1.00 98.81 333 GLU A C 1
ATOM 2520 O O . GLU A 1 333 ? -2.375 6.621 -5.538 1.00 98.81 333 GLU A O 1
ATOM 2525 N N . ILE A 1 334 ? -0.815 5.078 -5.128 1.00 98.69 334 ILE A N 1
ATOM 2526 C CA . ILE A 1 334 ? 0.229 6.068 -4.886 1.00 98.69 334 ILE A CA 1
ATOM 2527 C C . ILE A 1 334 ? 0.802 6.475 -6.250 1.00 98.69 334 ILE A C 1
ATOM 2529 O O . ILE A 1 334 ? 0.709 5.673 -7.168 1.00 98.69 334 ILE A O 1
ATOM 2533 N N . ASN A 1 335 ? 1.401 7.650 -6.449 1.00 98.25 335 ASN A N 1
ATOM 2534 C CA . ASN A 1 335 ? 2.100 8.034 -7.691 1.00 98.25 335 ASN A CA 1
ATOM 2535 C C . ASN A 1 335 ? 3.591 7.619 -7.681 1.00 98.25 335 ASN A C 1
ATOM 2537 O O . ASN A 1 335 ? 4.239 7.614 -6.633 1.00 98.25 335 ASN A O 1
ATOM 2541 N N . GLY A 1 336 ? 4.145 7.247 -8.846 1.00 96.69 336 GLY A N 1
ATOM 2542 C CA . GLY A 1 336 ? 5.493 6.672 -8.959 1.00 96.69 336 GLY A CA 1
ATOM 2543 C C . GLY A 1 336 ? 6.604 7.612 -8.502 1.00 96.69 336 GLY A C 1
ATOM 2544 O O . GLY A 1 336 ? 7.618 7.149 -7.987 1.00 96.69 336 GLY A O 1
ATOM 2545 N N . LYS A 1 337 ? 6.363 8.926 -8.565 1.00 95.44 337 LYS A N 1
ATOM 2546 C CA . LYS A 1 337 ? 7.264 9.963 -8.038 1.00 95.44 337 LYS A CA 1
ATOM 2547 C C . LYS A 1 337 ? 7.534 9.834 -6.535 1.00 95.44 337 LYS A C 1
ATOM 2549 O O . LYS A 1 337 ? 8.586 10.264 -6.080 1.00 95.44 337 LYS A O 1
ATOM 2554 N N . TYR A 1 338 ? 6.602 9.251 -5.778 1.00 96.50 338 TYR A N 1
ATOM 2555 C CA . TYR A 1 338 ? 6.675 9.167 -4.316 1.00 96.50 338 TYR A CA 1
ATOM 2556 C C . TYR A 1 338 ? 7.006 7.764 -3.801 1.00 96.50 338 TYR A C 1
ATOM 2558 O O . TYR A 1 338 ? 7.309 7.613 -2.622 1.00 96.50 338 TYR A O 1
ATOM 2566 N N . ARG A 1 339 ? 6.937 6.729 -4.651 1.00 95.31 339 ARG A N 1
ATOM 2567 C CA . ARG A 1 339 ? 7.141 5.328 -4.237 1.00 95.31 339 ARG A CA 1
ATOM 2568 C C . ARG A 1 339 ? 8.562 4.823 -4.377 1.00 95.31 339 ARG A C 1
ATOM 2570 O O . ARG A 1 339 ? 8.908 3.888 -3.673 1.00 95.31 339 ARG A O 1
ATOM 2577 N N . SER A 1 340 ? 9.367 5.399 -5.265 1.00 94.44 340 SER A N 1
ATOM 2578 C CA . SER A 1 340 ? 10.733 4.923 -5.476 1.00 94.44 340 SER A CA 1
ATOM 2579 C C . SER A 1 340 ? 11.731 5.755 -4.659 1.00 94.44 340 SER A C 1
ATOM 2581 O O . SER A 1 340 ? 11.937 6.931 -4.980 1.00 94.44 340 SER A O 1
ATOM 2583 N N . PRO A 1 341 ? 12.409 5.178 -3.646 1.00 95.25 341 PRO A N 1
ATOM 2584 C CA . PRO A 1 341 ? 13.457 5.868 -2.891 1.00 95.25 341 PRO A CA 1
ATOM 2585 C C . PRO A 1 341 ? 14.662 6.245 -3.764 1.00 95.25 341 PRO A C 1
ATOM 2587 O O . PRO A 1 341 ? 15.409 7.151 -3.405 1.00 95.25 341 PRO A O 1
ATOM 2590 N N . ARG A 1 342 ? 14.836 5.587 -4.922 1.00 92.56 342 ARG A N 1
ATOM 2591 C CA . ARG A 1 342 ? 15.875 5.919 -5.909 1.00 92.56 342 ARG A CA 1
ATOM 2592 C C . ARG A 1 342 ? 15.556 7.180 -6.709 1.00 92.56 342 ARG A C 1
ATOM 2594 O O . ARG A 1 342 ? 16.470 7.826 -7.206 1.00 92.56 342 ARG A O 1
ATOM 2601 N N . THR A 1 343 ? 14.273 7.511 -6.871 1.00 90.44 343 THR A N 1
ATOM 2602 C CA . THR A 1 343 ? 13.846 8.739 -7.557 1.00 90.44 343 THR A CA 1
ATOM 2603 C C . THR A 1 343 ? 13.919 9.935 -6.619 1.00 90.44 343 THR A C 1
ATOM 2605 O O . THR A 1 343 ? 14.536 10.940 -6.957 1.00 90.44 343 THR A O 1
ATOM 2608 N N . ASP A 1 344 ? 13.300 9.826 -5.443 1.00 93.81 344 ASP A N 1
ATOM 2609 C CA . ASP A 1 344 ? 13.325 10.874 -4.424 1.00 93.81 344 ASP A CA 1
ATOM 2610 C C . ASP A 1 344 ? 13.088 10.260 -3.039 1.00 93.81 344 ASP A C 1
ATOM 2612 O O . ASP A 1 344 ? 11.958 9.987 -2.621 1.00 93.81 344 ASP A O 1
ATOM 2616 N N . ILE A 1 345 ? 14.180 10.074 -2.298 1.00 95.81 345 ILE A N 1
ATOM 2617 C CA . ILE A 1 345 ? 14.155 9.531 -0.938 1.00 95.81 345 ILE A CA 1
ATOM 2618 C C . ILE A 1 345 ? 13.370 10.414 0.045 1.00 95.81 345 ILE A C 1
ATOM 2620 O O . ILE A 1 345 ? 12.785 9.908 1.002 1.00 95.81 345 ILE A O 1
ATOM 2624 N N . GLY A 1 346 ? 13.322 11.731 -0.178 1.00 95.06 346 GLY A N 1
ATOM 2625 C CA . GLY A 1 346 ? 12.564 12.657 0.659 1.00 95.06 346 GLY A CA 1
ATOM 2626 C C . GLY A 1 346 ? 11.060 12.477 0.468 1.00 95.06 346 GLY A C 1
ATOM 2627 O O . GLY A 1 346 ? 10.313 12.404 1.444 1.00 95.06 346 GLY A O 1
ATOM 2628 N N . SER A 1 347 ? 10.623 12.350 -0.781 1.00 95.44 347 SER A N 1
ATOM 2629 C CA . SER A 1 347 ? 9.235 12.036 -1.138 1.00 95.44 347 SER A CA 1
ATOM 2630 C C . SER A 1 347 ? 8.810 10.644 -0.657 1.00 95.44 347 SER A C 1
ATOM 2632 O O . SER A 1 347 ? 7.712 10.485 -0.120 1.00 95.44 347 SER A O 1
ATOM 2634 N N . PHE A 1 348 ? 9.705 9.660 -0.736 1.00 97.31 348 PHE A N 1
ATOM 2635 C CA . PHE A 1 348 ? 9.476 8.327 -0.180 1.00 97.31 348 PHE A CA 1
ATOM 2636 C C . PHE A 1 348 ? 9.328 8.335 1.351 1.00 97.31 348 PHE A C 1
ATOM 2638 O O . PHE A 1 348 ? 8.404 7.732 1.898 1.00 97.31 348 PHE A O 1
ATOM 2645 N N . ALA A 1 349 ? 10.180 9.081 2.062 1.00 96.88 349 ALA A N 1
ATOM 2646 C CA . ALA A 1 349 ? 10.083 9.227 3.516 1.00 96.88 349 ALA A CA 1
ATOM 2647 C C . ALA A 1 349 ? 8.744 9.849 3.952 1.00 96.88 349 ALA A C 1
ATOM 2649 O O . ALA A 1 349 ? 8.120 9.384 4.906 1.00 96.88 349 ALA A O 1
ATOM 2650 N N . LYS A 1 350 ? 8.287 10.874 3.224 1.00 96.19 350 LYS A N 1
ATOM 2651 C CA . LYS A 1 350 ? 6.989 11.538 3.419 1.00 96.19 350 LYS A CA 1
ATOM 2652 C C . LYS A 1 350 ? 5.809 10.580 3.256 1.00 96.19 350 LYS A C 1
ATOM 2654 O O . LYS A 1 350 ? 4.897 10.578 4.083 1.00 96.19 350 LYS A O 1
ATOM 2659 N N . LEU A 1 351 ? 5.854 9.737 2.223 1.00 97.81 351 LEU A N 1
ATOM 2660 C CA . LEU A 1 351 ? 4.857 8.698 1.977 1.00 97.81 351 LEU A CA 1
ATOM 2661 C C . LEU A 1 351 ? 4.767 7.704 3.140 1.00 97.81 351 LEU A C 1
ATOM 2663 O O . LEU A 1 351 ? 3.667 7.429 3.624 1.00 97.81 351 LEU A O 1
ATOM 2667 N N . ILE A 1 352 ? 5.911 7.201 3.614 1.00 97.62 352 ILE A N 1
ATOM 2668 C CA . ILE A 1 352 ? 5.955 6.282 4.758 1.00 97.62 352 ILE A CA 1
ATOM 2669 C C . ILE A 1 352 ? 5.399 6.957 6.010 1.00 97.62 352 ILE A C 1
ATOM 2671 O O . ILE A 1 352 ? 4.551 6.375 6.682 1.00 97.62 352 ILE A O 1
ATOM 2675 N N . ASP A 1 353 ? 5.846 8.179 6.317 1.00 96.81 353 ASP A N 1
ATOM 2676 C CA . ASP A 1 353 ? 5.386 8.923 7.493 1.00 96.81 353 ASP A CA 1
ATOM 2677 C C . ASP A 1 353 ? 3.858 9.134 7.456 1.00 96.81 353 ASP A C 1
ATOM 2679 O O . ASP A 1 353 ? 3.187 8.907 8.465 1.00 96.81 353 ASP A O 1
ATOM 2683 N N . GLY A 1 354 ? 3.294 9.499 6.299 1.00 97.94 354 GLY A N 1
ATOM 2684 C CA . GLY A 1 354 ? 1.852 9.700 6.136 1.00 97.94 354 GLY A CA 1
ATOM 2685 C C . GLY A 1 354 ? 1.034 8.414 6.294 1.00 97.94 354 GLY A C 1
ATOM 2686 O O . GLY A 1 354 ? 0.052 8.388 7.038 1.00 97.94 354 GLY A O 1
ATOM 2687 N N . LEU A 1 355 ? 1.448 7.321 5.645 1.00 98.50 355 LEU A N 1
ATOM 2688 C CA . LEU A 1 355 ? 0.749 6.034 5.733 1.00 98.50 355 LEU A CA 1
ATOM 2689 C C . LEU A 1 355 ? 0.885 5.389 7.121 1.00 98.50 355 LEU A C 1
ATOM 2691 O O . LEU A 1 355 ? -0.107 4.912 7.675 1.00 98.50 355 LEU A O 1
ATOM 2695 N N . ALA A 1 356 ? 2.079 5.408 7.717 1.00 98.25 356 ALA A N 1
ATOM 2696 C CA . ALA A 1 356 ? 2.296 4.882 9.064 1.00 98.25 356 ALA A CA 1
ATOM 2697 C C . ALA A 1 356 ? 1.516 5.693 10.111 1.00 98.25 356 ALA A C 1
ATOM 2699 O O . ALA A 1 356 ? 0.874 5.111 10.988 1.00 98.25 356 ALA A O 1
ATOM 2700 N N . GLY A 1 357 ? 1.507 7.027 9.983 1.00 97.88 357 GLY A N 1
ATOM 2701 C CA . GLY A 1 357 ? 0.709 7.916 10.828 1.00 97.88 357 GLY A CA 1
ATOM 2702 C C . GLY A 1 357 ? -0.791 7.634 10.726 1.00 97.88 357 GLY A C 1
ATOM 2703 O O . GLY A 1 357 ? -1.479 7.578 11.748 1.00 97.88 357 GLY A O 1
ATOM 2704 N N . ALA A 1 358 ? -1.298 7.377 9.514 1.00 98.12 358 ALA A N 1
ATOM 2705 C CA . ALA A 1 358 ? -2.687 6.973 9.300 1.00 98.12 358 ALA A CA 1
ATOM 2706 C C . ALA A 1 358 ? -3.019 5.660 10.017 1.00 98.12 358 ALA A C 1
ATOM 2708 O O . ALA A 1 358 ? -4.014 5.592 10.739 1.00 98.12 358 ALA A O 1
ATOM 2709 N N . ILE A 1 359 ? -2.183 4.631 9.857 1.00 98.19 359 ILE A N 1
ATOM 2710 C CA . ILE A 1 359 ? -2.412 3.319 10.472 1.00 98.19 359 ILE A CA 1
ATOM 2711 C C . ILE A 1 359 ? -2.416 3.421 12.000 1.00 98.19 359 ILE A C 1
ATOM 2713 O O . ILE A 1 359 ? -3.353 2.924 12.627 1.00 98.19 359 ILE A O 1
ATOM 2717 N N . GLU A 1 360 ? -1.425 4.085 12.603 1.00 97.44 360 GLU A N 1
ATOM 2718 C CA . GLU A 1 360 ? -1.358 4.236 14.064 1.00 97.44 360 GLU A CA 1
ATOM 2719 C C . GLU A 1 360 ? -2.566 4.998 14.611 1.00 97.44 360 GLU A C 1
ATOM 2721 O O . GLU A 1 360 ? -3.209 4.557 15.565 1.00 97.44 360 GLU A O 1
ATOM 2726 N N . ARG A 1 361 ? -2.963 6.089 13.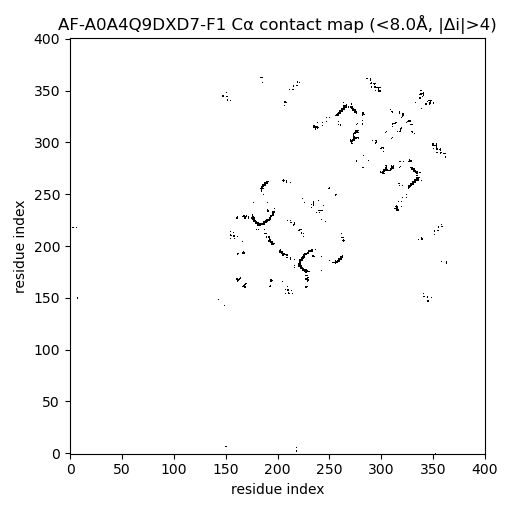954 1.00 96.81 361 ARG A N 1
ATOM 2727 C CA . ARG A 1 361 ? -4.092 6.889 14.429 1.00 96.81 361 ARG A CA 1
ATOM 2728 C C . ARG A 1 361 ? -5.436 6.180 14.250 1.00 96.81 361 ARG A C 1
ATOM 2730 O O . ARG A 1 361 ? -6.299 6.258 15.121 1.00 96.81 361 ARG A O 1
ATOM 2737 N N . ILE A 1 362 ? -5.615 5.412 13.174 1.00 95.81 362 ILE A N 1
ATOM 2738 C CA . ILE A 1 362 ? -6.806 4.565 13.001 1.00 95.81 362 ILE A CA 1
ATOM 2739 C C . ILE A 1 362 ? -6.824 3.433 14.040 1.00 95.81 362 ILE A C 1
ATOM 2741 O O . ILE A 1 362 ? -7.878 3.113 14.593 1.00 95.81 362 ILE A O 1
ATOM 2745 N N . LYS A 1 363 ? -5.673 2.823 14.334 1.00 93.44 363 LYS A N 1
ATOM 2746 C CA . LYS A 1 363 ? -5.526 1.783 15.364 1.00 93.44 363 LYS A CA 1
ATOM 2747 C C . LYS A 1 363 ? -5.932 2.293 16.749 1.00 93.44 363 LYS A C 1
ATOM 2749 O O . LYS A 1 363 ? -6.633 1.574 17.470 1.00 93.44 363 LYS A O 1
ATOM 2754 N N . GLU A 1 364 ? -5.563 3.522 17.104 1.00 91.25 364 GLU A N 1
ATOM 2755 C CA . GLU A 1 364 ? -6.006 4.185 18.338 1.00 91.25 364 GLU A CA 1
ATOM 2756 C C . GLU A 1 364 ? -7.537 4.320 18.391 1.00 91.25 364 GLU A C 1
ATOM 2758 O O . GLU A 1 364 ? -8.160 3.880 19.361 1.00 91.25 364 GLU A O 1
ATOM 2763 N N . GLU A 1 365 ? -8.165 4.820 17.322 1.00 87.94 365 GLU A N 1
ATOM 2764 C CA . GLU A 1 365 ? -9.627 4.967 17.234 1.00 87.94 365 GLU A CA 1
ATOM 2765 C C . GLU A 1 365 ? -10.371 3.630 17.352 1.00 87.94 365 GLU A C 1
ATOM 2767 O O . GLU A 1 365 ? -11.356 3.499 18.090 1.00 87.94 365 GLU A O 1
ATOM 2772 N N . VAL A 1 366 ? -9.883 2.593 16.665 1.00 79.12 366 VAL A N 1
ATOM 2773 C CA . VAL A 1 366 ? -10.480 1.253 16.741 1.00 79.12 366 VAL A CA 1
ATOM 2774 C C . VAL A 1 366 ? -10.378 0.692 18.162 1.00 79.12 366 VAL A C 1
ATOM 2776 O O . VAL A 1 366 ? -11.338 0.095 18.658 1.00 79.12 366 VAL A O 1
ATOM 2779 N N . THR A 1 367 ? -9.252 0.919 18.839 1.00 76.81 367 THR A N 1
ATOM 2780 C CA . THR A 1 367 ? -9.032 0.480 20.224 1.00 76.81 367 THR A CA 1
ATOM 2781 C C . THR A 1 367 ? -9.959 1.212 21.198 1.00 76.81 367 THR A C 1
ATOM 2783 O O . THR A 1 367 ? -10.591 0.580 22.051 1.00 76.81 367 THR A O 1
ATOM 2786 N N . LEU A 1 368 ? -10.111 2.531 21.048 1.00 69.19 368 LEU A N 1
ATOM 2787 C CA . LEU A 1 368 ? -11.012 3.338 21.873 1.00 69.19 368 LEU A CA 1
ATOM 2788 C C . LEU A 1 368 ? -12.468 2.896 21.719 1.00 69.19 368 LEU A C 1
ATOM 2790 O O . LEU A 1 368 ? -13.178 2.782 22.722 1.00 69.19 368 LEU A O 1
ATOM 2794 N N . HIS A 1 369 ? -12.918 2.586 20.502 1.00 66.88 369 HIS A N 1
ATOM 2795 C CA . HIS A 1 369 ? -14.278 2.096 20.293 1.00 66.88 369 HIS A CA 1
ATOM 2796 C C . HIS A 1 369 ? -14.517 0.748 21.004 1.00 66.88 369 HIS A C 1
ATOM 2798 O O . HIS A 1 369 ? -15.599 0.538 21.561 1.00 66.88 369 HIS A O 1
ATOM 2804 N N . GLU A 1 370 ? -13.541 -0.165 21.039 1.00 64.31 370 GLU A N 1
ATOM 2805 C CA . GLU A 1 370 ? -13.692 -1.438 21.761 1.00 64.31 370 GLU A CA 1
ATOM 2806 C C . GLU A 1 370 ? -13.792 -1.253 23.281 1.00 64.31 370 GLU A C 1
ATOM 2808 O O . GLU A 1 370 ? -14.606 -1.921 23.920 1.00 64.31 370 GLU A O 1
ATOM 2813 N N . LEU A 1 371 ? -13.043 -0.308 23.858 1.00 56.44 371 LEU A N 1
ATOM 2814 C CA . LEU A 1 371 ? -13.126 0.012 25.289 1.00 56.44 371 LEU A CA 1
ATOM 2815 C C . LEU A 1 371 ? -14.482 0.619 25.688 1.00 56.44 371 LEU A C 1
ATOM 2817 O O . LEU A 1 371 ? -14.950 0.392 26.804 1.00 56.44 371 LEU A O 1
ATOM 2821 N N . HIS A 1 372 ? -15.130 1.356 24.781 1.00 57.41 372 HIS A N 1
ATOM 2822 C CA . HIS A 1 372 ? -16.400 2.046 25.036 1.00 57.41 372 HIS A CA 1
ATOM 2823 C C . HIS A 1 372 ? -17.647 1.263 24.601 1.00 57.41 372 HIS A C 1
ATOM 2825 O O . HIS A 1 372 ? -18.767 1.752 24.779 1.00 57.41 372 HIS A O 1
ATOM 2831 N N . LYS A 1 373 ? -17.511 0.037 24.071 1.00 50.06 373 LYS A N 1
ATOM 2832 C CA . LYS A 1 373 ? -18.682 -0.827 23.864 1.00 50.06 373 LYS A CA 1
ATOM 2833 C C . LYS A 1 373 ? -19.318 -1.125 25.227 1.00 50.06 373 LYS A C 1
ATOM 2835 O O . LYS A 1 373 ? -18.631 -1.650 26.107 1.00 50.06 373 LYS A O 1
ATOM 2840 N N . PRO A 1 374 ? -20.622 -0.848 25.432 1.00 47.62 374 PRO A N 1
ATOM 2841 C CA . PRO A 1 374 ? -21.280 -1.229 26.669 1.00 47.62 374 PRO A CA 1
ATOM 2842 C C . PRO A 1 374 ? -21.116 -2.736 26.844 1.00 47.62 374 PRO A C 1
ATOM 2844 O O . PRO A 1 374 ? -21.530 -3.520 25.986 1.00 47.62 374 PRO A O 1
ATOM 2847 N N . ARG A 1 375 ? -20.481 -3.145 27.949 1.00 44.72 375 ARG A N 1
ATOM 2848 C CA . ARG A 1 375 ? -20.417 -4.548 28.352 1.00 44.72 375 ARG A CA 1
ATOM 2849 C C . ARG A 1 375 ? -21.853 -5.036 28.489 1.00 44.72 375 ARG A C 1
ATOM 2851 O O . ARG A 1 375 ? -22.502 -4.791 29.503 1.00 44.72 375 ARG A O 1
ATOM 2858 N N . ILE A 1 376 ? -22.357 -5.731 27.470 1.00 48.53 376 ILE A N 1
ATOM 2859 C CA . ILE A 1 376 ? -23.568 -6.529 27.607 1.00 48.53 376 ILE A CA 1
ATOM 2860 C C . ILE A 1 376 ? -23.189 -7.645 28.573 1.00 48.53 376 ILE A C 1
ATOM 2862 O O . ILE A 1 376 ? -22.603 -8.656 28.186 1.00 48.53 376 ILE A O 1
ATOM 2866 N N . VAL A 1 377 ? -23.468 -7.425 29.857 1.00 44.91 377 VAL A N 1
ATOM 2867 C CA . VAL A 1 377 ? -23.353 -8.449 30.887 1.00 44.91 377 VAL A CA 1
ATOM 2868 C C . VAL A 1 377 ? -24.335 -9.547 30.494 1.00 44.91 377 VAL A C 1
ATOM 2870 O O . VAL A 1 377 ? -25.544 -9.423 30.676 1.00 44.91 377 VAL A O 1
ATOM 2873 N N . ARG A 1 378 ? -23.825 -10.624 29.889 1.00 48.53 378 ARG A N 1
ATOM 2874 C CA . ARG A 1 378 ? -24.586 -11.860 29.704 1.00 48.53 378 ARG A CA 1
ATOM 2875 C C . ARG A 1 378 ? -24.774 -12.489 31.082 1.00 48.53 378 ARG A C 1
ATOM 2877 O O . ARG A 1 378 ? -23.987 -13.322 31.510 1.00 48.53 378 ARG A O 1
ATOM 2884 N N . GLY A 1 379 ? -25.822 -12.064 31.774 1.00 47.72 379 GLY A N 1
ATOM 2885 C CA . GLY A 1 379 ? -26.250 -12.622 33.045 1.00 47.72 379 GLY A CA 1
ATOM 2886 C C . GLY A 1 379 ? -27.730 -12.345 33.248 1.00 47.72 379 GLY A C 1
ATOM 2887 O O . GLY A 1 379 ? -28.135 -11.194 33.284 1.00 47.72 379 GLY A O 1
ATOM 2888 N N . GLN A 1 380 ? -28.505 -13.421 33.396 1.00 41.53 380 GLN A N 1
ATOM 2889 C CA . GLN A 1 380 ? -29.945 -13.462 33.684 1.00 41.53 380 GLN A CA 1
ATOM 2890 C C . GLN A 1 380 ? -30.890 -13.265 32.486 1.00 41.53 380 GLN A C 1
ATOM 2892 O O . GLN A 1 380 ? -31.625 -12.289 32.380 1.00 41.53 380 GLN A O 1
ATOM 2897 N N . ARG A 1 381 ? -31.011 -14.309 31.651 1.00 41.97 381 ARG A N 1
ATOM 2898 C CA . ARG A 1 381 ? -32.331 -14.647 31.089 1.00 41.97 381 ARG A CA 1
ATOM 2899 C C . ARG A 1 381 ? -33.151 -15.334 32.184 1.00 41.97 381 ARG A C 1
ATOM 2901 O O . ARG A 1 381 ? -33.230 -16.556 32.240 1.00 41.97 381 ARG A O 1
ATOM 2908 N N . GLY A 1 382 ? -33.704 -14.521 33.079 1.00 38.00 382 GLY A N 1
ATOM 2909 C CA . GLY A 1 382 ? -34.910 -14.866 33.821 1.00 38.00 382 GLY A CA 1
ATOM 2910 C C . GLY A 1 382 ? -36.119 -14.638 32.917 1.00 38.00 382 GLY A C 1
ATOM 2911 O O . GLY A 1 382 ? -36.150 -13.694 32.131 1.00 38.00 382 GLY A O 1
ATOM 2912 N N . ALA A 1 383 ? -37.071 -15.557 32.979 1.00 42.19 383 ALA A N 1
ATOM 2913 C CA . ALA A 1 383 ? -38.273 -15.580 32.167 1.00 42.19 383 ALA A CA 1
ATOM 2914 C C . ALA A 1 383 ? -39.137 -14.306 32.276 1.00 42.19 383 ALA A C 1
ATOM 2916 O O . ALA A 1 383 ? -39.206 -13.670 33.322 1.00 42.19 383 ALA A O 1
ATOM 2917 N N . SER A 1 384 ? -39.900 -14.072 31.203 1.00 40.69 384 SER A N 1
ATOM 2918 C CA . SER A 1 384 ? -41.193 -13.374 31.170 1.00 40.69 384 SER A CA 1
ATOM 2919 C C . SER A 1 384 ? -41.241 -11.875 31.482 1.00 40.69 384 SER A C 1
ATOM 2921 O O . SER A 1 384 ? -41.255 -11.470 32.635 1.00 40.69 384 SER A O 1
ATOM 2923 N N . ALA A 1 385 ? -41.548 -11.077 30.454 1.00 35.62 385 ALA A N 1
ATOM 2924 C CA . ALA A 1 385 ? -42.729 -10.209 30.500 1.00 35.62 385 ALA A CA 1
ATOM 2925 C C . ALA A 1 385 ? -43.138 -9.744 29.095 1.00 35.62 385 ALA A C 1
ATOM 2927 O O . ALA A 1 385 ? -42.419 -9.047 28.386 1.00 35.62 385 ALA A O 1
ATOM 2928 N N . CYS A 1 386 ? -44.349 -10.148 28.730 1.00 43.84 386 CYS A N 1
ATOM 2929 C CA . CYS A 1 386 ? -45.177 -9.611 27.664 1.00 43.84 386 CYS A CA 1
ATOM 2930 C C . CYS A 1 386 ? -45.259 -8.073 27.733 1.00 43.84 386 CYS A C 1
ATOM 2932 O O . CYS A 1 386 ? -45.663 -7.532 28.761 1.00 43.84 386 CYS A O 1
ATOM 2934 N N . TYR A 1 387 ? -44.990 -7.373 26.627 1.00 32.06 387 TYR A N 1
ATOM 2935 C CA . TYR A 1 387 ? -45.508 -6.017 26.433 1.00 32.06 387 TYR A CA 1
ATOM 2936 C C . TYR A 1 387 ? -46.149 -5.878 25.049 1.00 32.06 387 TYR A C 1
ATOM 2938 O O . TYR A 1 387 ? -45.526 -5.503 24.059 1.00 32.06 387 TYR A O 1
ATOM 2946 N N . ARG A 1 388 ? -47.447 -6.197 24.988 1.00 42.94 388 ARG A N 1
ATOM 2947 C CA . ARG A 1 388 ? -48.359 -5.649 23.977 1.00 42.94 388 ARG A CA 1
ATOM 2948 C C . ARG A 1 388 ? -48.728 -4.221 24.379 1.00 42.94 388 ARG A C 1
ATOM 2950 O O . ARG A 1 388 ? -49.253 -4.046 25.473 1.00 42.94 388 ARG A O 1
ATOM 2957 N N . ARG A 1 389 ? -48.621 -3.262 23.453 1.00 35.66 389 ARG A N 1
ATOM 2958 C CA . ARG A 1 389 ? -49.548 -2.114 23.290 1.00 35.66 389 ARG A CA 1
ATOM 2959 C C . ARG A 1 389 ? -49.328 -1.467 21.915 1.00 35.66 389 ARG A C 1
ATOM 2961 O O . ARG A 1 389 ? -48.357 -0.764 21.695 1.00 35.66 389 ARG A O 1
ATOM 2968 N N . ARG A 1 390 ? -50.074 -1.917 20.901 1.00 37.94 390 ARG A N 1
ATOM 2969 C CA . ARG A 1 390 ? -51.089 -1.147 20.144 1.00 37.94 390 ARG A CA 1
ATOM 2970 C C . ARG A 1 390 ? -51.080 0.388 20.332 1.00 37.94 390 ARG A C 1
ATOM 2972 O O . ARG A 1 390 ? -51.512 0.875 21.366 1.00 37.94 390 ARG A O 1
ATOM 2979 N N . ASN A 1 391 ? -50.734 1.062 19.230 1.00 33.50 391 ASN A N 1
ATOM 2980 C CA . ASN A 1 391 ? -51.600 1.921 18.403 1.00 33.50 391 ASN A CA 1
ATOM 2981 C C . ASN A 1 391 ? -52.123 3.247 18.995 1.00 33.50 391 ASN A C 1
ATOM 2983 O O . ASN A 1 391 ? -53.047 3.223 19.799 1.00 33.50 391 ASN A O 1
ATOM 2987 N N . THR A 1 392 ? -51.689 4.377 18.422 1.00 34.94 392 THR A N 1
ATOM 2988 C CA . THR A 1 392 ? -52.540 5.564 18.206 1.00 34.94 392 THR A CA 1
ATOM 2989 C C . THR A 1 392 ? -52.062 6.366 16.989 1.00 34.94 392 THR A C 1
ATOM 2991 O O . THR A 1 392 ? -51.067 7.080 17.026 1.00 34.94 392 THR A O 1
ATOM 2994 N N . TYR A 1 393 ? -52.832 6.251 15.906 1.00 37.12 393 TYR A N 1
ATOM 2995 C CA . TYR A 1 393 ? -52.915 7.206 14.802 1.00 37.12 393 TYR A CA 1
ATOM 2996 C C . TYR A 1 393 ? -53.356 8.581 15.330 1.00 37.12 393 TYR A C 1
ATOM 2998 O O . TYR A 1 393 ? -54.380 8.664 16.009 1.00 37.12 393 TYR A O 1
ATOM 3006 N N . PHE A 1 394 ? -52.663 9.658 14.952 1.00 36.72 394 PHE A N 1
ATOM 3007 C CA . PHE A 1 394 ? -53.177 11.023 15.085 1.00 36.72 394 PHE A CA 1
ATOM 3008 C C . PHE A 1 394 ? -53.442 11.614 13.700 1.00 36.72 394 PHE A C 1
ATOM 3010 O O . PHE A 1 394 ? -52.549 11.776 12.874 1.00 36.72 394 PHE A O 1
ATOM 3017 N N . ARG A 1 395 ? -54.721 11.900 13.461 1.00 41.28 395 ARG A N 1
ATOM 3018 C CA . ARG A 1 395 ? -55.279 12.567 12.287 1.00 41.28 395 ARG A CA 1
ATOM 3019 C C . ARG A 1 395 ? -55.682 13.963 12.759 1.00 41.28 395 ARG A C 1
ATOM 3021 O O . ARG A 1 395 ? -56.560 14.071 13.611 1.00 41.28 395 ARG A O 1
ATOM 3028 N N . THR A 1 396 ? -55.097 15.024 12.217 1.00 40.38 396 THR A N 1
ATOM 3029 C CA . THR A 1 396 ? -55.591 16.394 12.416 1.00 40.38 396 THR A CA 1
ATOM 3030 C C . THR A 1 396 ? -55.900 17.020 11.064 1.00 40.38 396 THR A C 1
ATOM 3032 O O . THR A 1 396 ? -55.031 17.249 10.232 1.00 40.38 396 THR A O 1
ATOM 3035 N N . ARG A 1 397 ? -57.192 17.274 10.841 1.00 42.47 397 ARG A N 1
ATOM 3036 C CA . ARG A 1 397 ? -57.713 18.112 9.760 1.00 42.47 397 ARG A CA 1
ATOM 3037 C C . ARG A 1 397 ? -58.849 18.952 10.339 1.00 42.47 397 ARG A C 1
ATOM 3039 O O . ARG A 1 397 ? -59.890 18.395 10.666 1.00 42.47 397 ARG A O 1
ATOM 3046 N N . ARG A 1 398 ? -58.633 20.262 10.469 1.00 46.91 398 ARG A N 1
ATOM 3047 C CA . ARG A 1 398 ? -59.596 21.386 10.569 1.00 46.91 398 ARG A CA 1
ATOM 3048 C C . ARG A 1 398 ? -58.728 22.663 10.504 1.00 46.91 398 ARG A C 1
ATOM 3050 O O . ARG A 1 398 ? -57.672 22.653 11.112 1.00 46.91 398 ARG A O 1
ATOM 3057 N N . GLN A 1 399 ? -59.060 23.766 9.839 1.00 47.19 399 GLN A N 1
ATOM 3058 C CA . GLN A 1 399 ? -60.279 24.216 9.167 1.00 47.19 399 GLN A CA 1
ATOM 3059 C C . GLN A 1 399 ? -59.974 25.539 8.424 1.00 47.19 399 GLN A C 1
ATOM 3061 O O . GLN A 1 399 ? -59.180 26.317 8.932 1.00 47.19 399 GLN A O 1
ATOM 3066 N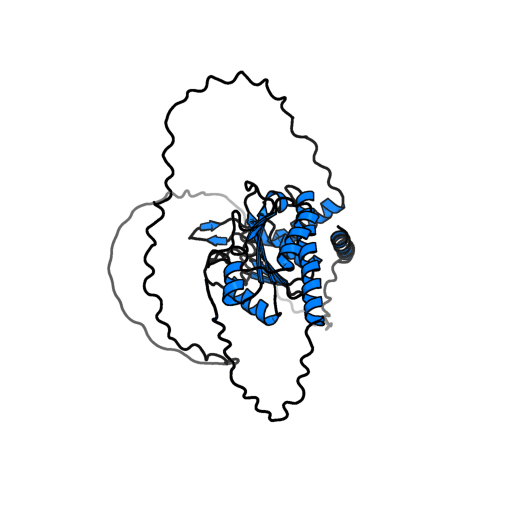 N . ARG A 1 400 ? -60.763 25.808 7.369 1.00 46.47 400 ARG A N 1
ATOM 3067 C CA . ARG A 1 400 ? -61.268 27.120 6.892 1.00 46.47 400 ARG A CA 1
ATOM 3068 C C . ARG A 1 400 ? -60.299 28.106 6.218 1.00 46.47 400 ARG A C 1
ATOM 3070 O O . ARG A 1 400 ? -59.275 28.476 6.774 1.00 46.47 400 ARG A O 1
ATOM 3077 N N . GLY A 1 401 ? -60.756 28.580 5.058 1.00 43.19 401 GLY A N 1
ATOM 3078 C CA . GLY A 1 401 ? -60.141 29.540 4.148 1.00 43.19 401 GLY A CA 1
ATOM 3079 C C . GLY A 1 401 ? -60.595 29.194 2.749 1.00 43.19 401 GLY A C 1
ATOM 3080 O O . GLY A 1 401 ? -59.827 28.461 2.097 1.00 43.19 401 GLY A O 1
#

Secondary structure (DSSP, 8-state):
-HHHHHHHHHHHHHTTS---------PPP----------------------------PPP------------------------------------------------------PPPPP---PPPPP-PPPPP--PPP-S--PPPHHHHHHHHHHHHHHHHHHHHHHTB-TT-S-SEEEE--SSSEEEEETTSS-EEETTEEE---TTHHHHHHHHHHHH--EEEEE-B--SS-TTTSSS-HHHHHHHHHHHHHT--EEEEEEEE-TT-S-SEEEE-TTTTS--TTHHHHHHHHHHHTT---EEESSS----STTSHHHHIIIII--EEEEEEEEHHHH-TTT-HHHHHHHHHHHHHHHHHHHHHHHHHHHHS----------------------------

Radius of gyration: 33.83 Å; Cα contacts (8 Å, |Δi|>4): 500; chains: 1; bounding box: 112×93×80 Å

Nearest PDB structures (foldseek):
  1jwq-assembly1_A  TM=5.863E-01  e=7.756E-06  Paenibacillus polymyxa
  2wji-assembly1_A  TM=2.368E-01  e=6.380E-01  Methanocaldococcus jannaschii

Solvent-accessible surface area (backbone atoms only — not comparable to full-atom values): 25305 Å² total; per-residue (Å²): 101,77,68,58,54,52,53,62,51,53,53,60,59,58,74,75,69,74,83,83,78,80,84,83,80,87,79,83,89,81,85,88,83,84,90,83,88,84,85,90,83,90,83,86,89,84,85,84,85,83,87,79,92,78,88,85,82,87,87,80,87,81,91,78,90,78,85,85,82,91,82,85,85,82,81,89,87,83,87,88,80,91,81,90,85,84,90,88,88,87,85,90,80,85,89,83,80,97,80,87,75,86,84,79,81,85,88,76,88,85,83,72,94,72,77,83,81,81,88,84,79,90,74,78,83,77,76,83,76,75,84,74,78,78,76,73,74,86,85,68,81,81,80,70,52,74,69,53,49,50,50,43,52,51,44,51,63,54,30,48,63,31,52,30,75,89,21,28,10,43,77,87,50,94,52,57,54,50,75,46,89,44,82,51,45,36,32,38,35,17,67,34,28,15,26,30,27,53,94,96,37,81,40,82,42,20,70,46,37,44,20,51,47,54,51,41,27,71,75,60,35,28,22,34,38,32,40,38,20,52,46,94,55,30,48,58,59,41,76,56,59,71,61,56,54,48,49,52,52,50,32,65,76,62,58,44,51,35,38,44,36,44,45,58,38,61,61,86,53,89,51,46,29,31,37,8,21,50,83,65,72,25,43,54,83,67,51,53,60,43,41,53,51,23,30,39,74,26,70,44,79,47,65,42,69,36,73,90,47,26,44,66,52,70,16,18,54,44,32,38,38,32,73,76,65,72,28,32,19,33,28,40,32,34,21,42,63,36,47,35,49,89,79,28,48,69,44,23,50,24,47,51,43,6,53,41,47,21,51,49,55,44,50,51,54,57,51,52,52,61,72,67,50,79,80,77,71,89,73,78,94,67,83,88,80,91,81,90,77,84,86,82,90,85,85,87,87,86,81,90,134